Protein AF-A0A811KZE6-F1 (afdb_monomer_lite)

Sequence (469 aa):
MRGDTIYYVIWQIFWLVSYSQSLTSEERTELARKFKYYHASVRPNDRFNLVETVNGTFFGLHAEIALVSTKPSKSFYDLEMLLALHYSDERLNIREISGSIILPQEFTAWTPEIQYEPEISNTKRLYLDPRTGQINFAVRLKSSISCETQEWTTPFNTYYCVTHINTEPDQRIFVRLTRDLRPDSEVSKMYCHIDEWPGFTLTCKMKAEWLAVIARSYFPSFLVFATVVFSQWKRRKVQIVLALGGIVCVLLLQNTRPASDTFTLYDLWFVGTFLHLISVLLIDLILPTRRIVKTTYSTEKVDSQKTLNRNPSKGTLVAAYTTTTKDAQRLYRPPIGSRSWEERIGFIDQNRVNSFEYELAEEENVEDEEDEENMRTTYVHVETVPATPATRPRNFSTMSTSYHHSPSPMMKRSQMMSSSMNSSIKPQEKRTVTRMGLGKKKKLCLLCIVISYTVFFCAYFCLVLFVLG

Secondary structure (DSSP, 8-state):
--HHHHHHHHHHHHHHHHT--PPPHHHHHHHHHHHTT--TTSPPPGGGTEEEETTEEEEEEEEEEEEEEEEEETTEEEEEEEEEEEEE-GGG--SS--S-EEPPTTS------EEEES--EEEEEEEEETTTTEEEEEEEEEEEEE-B--GGGTTSPPEEEEEEEEE-TTEEEEEEEEEE-S-HHHHTTEEEEEE-SSSEEEEEEEPP-HHHHIIIIIHHHHHHHHHHHHHTTS-HHHHHHHHHHHHHHHHHHHHTSPP-SS--HHHHHHHHHHHHHHHHHHHHHHS---EEEEEEEP--------------------------TTTTT--S---S-----------------S-------------SS------------------PPPPPP--------------------------------PPP-EEEEEEE---HHHHHHHHHHHHHHHHHHHHHHHHHHHHH-

Organism: NCBI:txid465554

Radius of gyration: 51.45 Å; chains: 1; bounding box: 92×72×153 Å

pLDDT: mean 71.56, std 26.6, range [24.52, 97.31]

Foldseek 3Di:
DPVVVVVVVVVVVVVVVVPPPDDDPVVVVLLCVLQVPADLVDDADQPFQWDQDPVGIAREFEWAKEFADWADDDFKTKTKMKIKTKDAHPSQADQPDADKDWDDPVRRHHDFDKDKVPDWDKDWTWIAPNNGRMIIIMIITTDIFGWDWDPQAPPQIKTKTKMFIDTPQRHFYDYPYYHYNYPPVRCVQKPWDWDRPPHTMIIIIGGRPCVVVCVQAVVVLVVLLVVLLVCVQDALVSNLVSLVVSLVVLVVSVVVDDDDPDHHLSNLSSVLSNVLSVLSNVLSVPAPFDWFKWWKFWDDDDDPDDDDDDDDDDDFDWDWDFDFPVPPPDPDDDDPDDDDDPDPDDDDDDPDDDTDTDGDGPPPPPPDDDDDDRPRDGDGDTDGDDDDDDDDDDDDYDDDDDDDDDDDDDDDDDDDDDDDDDDDDDDGDTDIDTRGDGDPVSVVSSVVSVVVSVVSVVVSVVVSVVNND

Structure (mmCIF, N/CA/C/O backbone):
data_AF-A0A811KZE6-F1
#
_entry.id   AF-A0A811KZE6-F1
#
loop_
_atom_site.group_PDB
_atom_site.id
_atom_site.type_symbol
_atom_site.label_atom_id
_atom_site.label_alt_id
_atom_site.label_comp_id
_atom_site.label_asym_id
_atom_site.label_entity_id
_atom_site.label_seq_id
_atom_site.pdbx_PDB_ins_code
_atom_site.Cartn_x
_atom_site.Cartn_y
_atom_site.Cartn_z
_atom_site.occupancy
_atom_site.B_iso_or_equiv
_atom_site.auth_seq_id
_atom_site.auth_comp_id
_atom_site.auth_asym_id
_atom_site.auth_atom_id
_atom_site.pdbx_PDB_model_num
ATOM 1 N N . MET A 1 1 ? 5.493 51.610 -36.153 1.00 51.50 1 MET A N 1
ATOM 2 C CA . MET A 1 1 ? 5.108 50.520 -35.224 1.00 51.50 1 MET A CA 1
ATOM 3 C C . MET A 1 1 ? 4.810 49.182 -35.938 1.00 51.50 1 MET A C 1
ATOM 5 O O . MET A 1 1 ? 3.878 48.492 -35.557 1.00 51.50 1 MET A O 1
ATOM 9 N N . ARG A 1 2 ? 5.573 48.777 -36.972 1.00 54.38 2 ARG A N 1
ATOM 10 C CA . ARG A 1 2 ? 5.430 47.453 -37.638 1.00 54.38 2 ARG A CA 1
ATOM 11 C C . ARG A 1 2 ? 6.754 46.684 -37.802 1.00 54.38 2 ARG A C 1
ATOM 13 O O . ARG A 1 2 ? 6.717 45.515 -38.155 1.00 54.38 2 ARG A O 1
ATOM 20 N N . GLY A 1 3 ? 7.902 47.326 -37.552 1.00 55.97 3 GLY A N 1
ATOM 21 C CA . GLY A 1 3 ? 9.225 46.695 -37.656 1.00 55.97 3 GLY A CA 1
ATOM 22 C C . GLY A 1 3 ? 9.619 45.891 -36.413 1.00 55.97 3 GLY A C 1
ATOM 23 O O . GLY A 1 3 ? 10.189 44.812 -36.542 1.00 55.97 3 GLY A O 1
ATOM 24 N N . ASP A 1 4 ? 9.235 46.361 -35.223 1.00 61.31 4 ASP A N 1
ATOM 25 C CA . ASP A 1 4 ? 9.671 45.758 -33.953 1.00 61.31 4 ASP A CA 1
ATOM 26 C C . ASP A 1 4 ? 9.049 44.379 -33.697 1.00 61.31 4 ASP A C 1
ATOM 28 O O . ASP A 1 4 ? 9.684 43.506 -33.111 1.00 61.31 4 ASP A O 1
ATOM 32 N N . THR A 1 5 ? 7.836 44.133 -34.203 1.00 67.62 5 THR A N 1
ATOM 33 C CA . THR A 1 5 ? 7.173 42.824 -34.106 1.00 67.62 5 THR A CA 1
ATOM 34 C C . THR A 1 5 ? 7.825 41.772 -35.001 1.00 67.62 5 THR A C 1
ATOM 36 O O . THR A 1 5 ? 7.921 40.616 -34.601 1.00 67.62 5 THR A O 1
ATOM 39 N N . ILE A 1 6 ? 8.327 42.153 -36.179 1.00 75.31 6 ILE A N 1
ATOM 40 C CA . ILE A 1 6 ? 9.020 41.227 -37.089 1.00 75.31 6 ILE A CA 1
ATOM 41 C C . ILE A 1 6 ? 10.375 40.828 -36.498 1.00 75.31 6 ILE A C 1
ATOM 43 O O . ILE A 1 6 ? 10.730 39.653 -36.519 1.00 75.31 6 ILE A O 1
ATOM 47 N N . TYR A 1 7 ? 11.097 41.780 -35.903 1.00 77.81 7 TYR A N 1
ATOM 48 C CA . TYR A 1 7 ? 12.382 41.505 -35.262 1.00 77.81 7 TYR A CA 1
ATOM 49 C C . TYR A 1 7 ? 12.229 40.577 -34.050 1.00 77.81 7 TYR A C 1
ATOM 51 O O . TYR A 1 7 ? 13.009 39.643 -33.890 1.00 77.81 7 TYR A O 1
ATOM 59 N N . TYR A 1 8 ? 11.174 40.764 -33.249 1.00 77.56 8 TYR A N 1
ATOM 60 C CA . TYR A 1 8 ? 10.864 39.878 -32.124 1.00 77.56 8 TYR A CA 1
ATOM 61 C C . TYR A 1 8 ? 10.506 38.457 -32.572 1.00 77.56 8 TYR A C 1
ATOM 63 O O . TYR A 1 8 ? 10.944 37.494 -31.951 1.00 77.56 8 TYR A O 1
ATOM 71 N N . VAL A 1 9 ? 9.749 38.310 -33.664 1.00 80.44 9 VAL A N 1
ATOM 72 C CA . VAL A 1 9 ? 9.387 36.994 -34.215 1.00 80.44 9 VAL A CA 1
ATOM 73 C C . VAL A 1 9 ? 10.607 36.293 -34.812 1.00 80.44 9 VAL A C 1
ATOM 75 O O . VAL A 1 9 ? 10.816 35.116 -34.538 1.00 80.44 9 VAL A O 1
ATOM 78 N N . ILE A 1 10 ? 11.456 37.000 -35.563 1.00 79.19 10 ILE A N 1
ATOM 79 C CA . ILE A 1 10 ? 12.698 36.430 -36.110 1.00 79.19 10 ILE A CA 1
ATOM 80 C C . ILE A 1 10 ? 13.657 36.047 -34.979 1.00 79.19 10 ILE A C 1
ATOM 82 O O . ILE A 1 10 ? 14.260 34.980 -35.031 1.00 79.19 10 ILE A O 1
ATOM 86 N N . TRP A 1 11 ? 13.757 36.861 -33.928 1.00 75.31 11 TRP A N 1
ATOM 87 C CA . TRP A 1 11 ? 14.587 36.563 -32.764 1.00 75.31 11 TRP A CA 1
ATOM 88 C C . TRP A 1 11 ? 14.067 35.360 -31.966 1.00 75.31 11 TRP A C 1
ATOM 90 O O . TRP A 1 11 ? 14.862 34.511 -31.573 1.00 75.31 11 TRP A O 1
ATOM 100 N N . GLN A 1 12 ? 12.745 35.228 -31.809 1.00 72.69 12 GLN A N 1
ATOM 101 C CA . GLN A 1 12 ? 12.099 34.051 -31.215 1.00 72.69 12 GLN A CA 1
ATOM 102 C C . GLN A 1 12 ? 12.310 32.793 -32.065 1.00 72.69 12 GLN A C 1
ATOM 104 O O . GLN A 1 12 ? 12.635 31.749 -31.512 1.00 72.69 12 GLN A O 1
ATOM 109 N N . ILE A 1 13 ? 12.203 32.882 -33.396 1.00 74.00 13 ILE A N 1
ATOM 110 C CA . ILE A 1 13 ? 12.496 31.765 -34.310 1.00 74.00 13 ILE A CA 1
ATOM 111 C C . ILE A 1 13 ? 13.977 31.379 -34.222 1.00 74.00 13 ILE A C 1
ATOM 113 O O . ILE A 1 13 ? 14.292 30.199 -34.124 1.00 74.00 13 ILE A O 1
ATOM 117 N N . PHE A 1 14 ? 14.891 32.350 -34.195 1.00 66.81 14 PHE A N 1
ATOM 118 C CA . PHE A 1 14 ? 16.327 32.093 -34.084 1.00 66.81 14 PHE A CA 1
ATOM 119 C C . PHE A 1 14 ? 16.694 31.449 -32.738 1.00 66.81 14 PHE A C 1
ATOM 121 O O . PHE A 1 14 ? 17.514 30.531 -32.695 1.00 66.81 14 PHE A O 1
ATOM 128 N N . TRP A 1 15 ? 16.039 31.864 -31.649 1.00 59.06 15 TRP A N 1
ATOM 129 C CA . TRP A 1 15 ? 16.162 31.223 -30.339 1.00 59.06 15 TRP A CA 1
ATOM 130 C C . TRP A 1 15 ? 15.545 29.821 -30.309 1.00 59.06 15 TRP A C 1
ATOM 132 O O . TRP A 1 15 ? 16.182 28.904 -29.802 1.00 59.06 15 TRP A O 1
ATOM 142 N N . LEU A 1 16 ? 14.367 29.616 -30.903 1.00 56.28 16 LEU A N 1
ATOM 143 C CA . LEU A 1 16 ? 13.719 28.302 -31.024 1.00 56.28 16 LEU A CA 1
ATOM 144 C C . LEU A 1 16 ? 14.553 27.315 -31.851 1.00 56.28 16 LEU A C 1
ATOM 146 O O . LEU A 1 16 ? 14.639 26.143 -31.494 1.00 56.28 16 LEU A O 1
ATOM 150 N N . VAL A 1 17 ? 15.209 27.785 -32.915 1.00 57.41 17 VAL A N 1
ATOM 151 C CA . VAL A 1 17 ? 16.119 26.972 -33.736 1.00 57.41 17 VAL A CA 1
ATOM 152 C C . VAL A 1 17 ? 17.407 26.651 -32.966 1.00 57.41 17 VAL A C 1
ATOM 154 O O . VAL A 1 17 ? 17.855 25.506 -32.980 1.00 57.41 17 VAL A O 1
ATOM 157 N N . SER A 1 18 ? 17.957 27.619 -32.224 1.00 50.41 18 SER A N 1
ATOM 158 C CA . SER A 1 18 ? 19.205 27.446 -31.459 1.00 50.41 18 SER A CA 1
ATOM 159 C C . SER A 1 18 ? 19.043 26.612 -30.180 1.00 50.41 18 SER A C 1
ATOM 161 O O . SER A 1 18 ? 20.022 26.055 -29.693 1.00 50.41 18 SER A O 1
ATOM 163 N N . TYR A 1 19 ? 17.828 26.506 -29.626 1.00 46.38 19 TYR A N 1
ATOM 164 C CA . TYR A 1 19 ? 17.554 25.717 -28.415 1.00 46.38 19 TYR A CA 1
ATOM 165 C C . TYR A 1 19 ? 17.223 24.244 -28.693 1.00 46.38 19 TYR A C 1
ATOM 167 O O . TYR A 1 19 ? 17.054 23.456 -27.760 1.00 46.38 19 TYR A O 1
ATOM 175 N N . SER A 1 20 ? 17.155 23.842 -29.965 1.00 47.56 20 SER A N 1
ATOM 176 C CA . SER A 1 20 ? 17.125 22.427 -30.311 1.00 47.56 20 SER A CA 1
ATOM 177 C C . SER A 1 20 ? 18.554 21.883 -30.253 1.00 47.56 20 SER A C 1
ATOM 179 O O . SER A 1 20 ? 19.365 22.137 -31.139 1.00 47.56 20 SER A O 1
ATOM 181 N N . GLN A 1 21 ? 18.890 21.137 -29.194 1.00 54.12 21 GLN A N 1
ATOM 182 C CA . GLN A 1 21 ? 20.012 20.193 -29.241 1.00 54.12 21 GLN A CA 1
ATOM 183 C C . GLN A 1 21 ? 19.641 19.092 -30.240 1.00 54.12 21 GLN A C 1
ATOM 185 O O . GLN A 1 21 ? 19.163 18.020 -29.878 1.00 54.12 21 GLN A O 1
ATOM 190 N N . SER A 1 22 ? 19.741 19.438 -31.515 1.00 65.00 22 SER A N 1
ATOM 191 C CA . SER A 1 22 ? 19.409 18.597 -32.649 1.00 65.00 22 SER A CA 1
ATOM 192 C C . SER A 1 22 ? 20.702 18.044 -33.229 1.00 65.00 22 SER A C 1
ATOM 194 O O . SER A 1 22 ? 21.730 18.723 -33.214 1.00 65.00 22 SER A O 1
ATOM 196 N N . LEU A 1 23 ? 20.646 16.811 -33.730 1.00 77.88 23 LEU A N 1
ATOM 197 C CA . LEU A 1 23 ? 21.756 16.189 -34.449 1.00 77.88 23 LEU A CA 1
ATOM 198 C C . LEU A 1 23 ? 22.248 17.103 -35.574 1.00 77.88 23 LEU A C 1
ATOM 200 O O . LEU A 1 23 ? 21.451 17.747 -36.267 1.00 77.88 23 LEU A O 1
ATOM 204 N N . THR A 1 24 ? 23.562 17.129 -35.781 1.00 86.69 24 THR A N 1
ATOM 205 C CA . THR A 1 24 ? 24.155 17.834 -36.919 1.00 86.69 24 THR A CA 1
ATOM 206 C C . THR A 1 24 ? 23.703 17.198 -38.239 1.00 86.69 24 THR A C 1
ATOM 208 O O . THR A 1 24 ? 23.286 16.038 -38.298 1.00 86.69 24 THR A O 1
ATOM 211 N N . SER A 1 25 ? 23.781 17.955 -39.338 1.00 86.06 25 SER A N 1
ATOM 212 C CA . SER A 1 25 ? 23.378 17.450 -40.661 1.00 86.06 25 SER A CA 1
ATOM 213 C C . SER A 1 25 ? 24.184 16.218 -41.095 1.00 86.06 25 SER A C 1
ATOM 215 O O . SER A 1 25 ? 23.651 15.346 -41.784 1.00 86.06 25 SER A O 1
ATOM 217 N N . GLU A 1 26 ? 25.455 16.139 -40.700 1.00 88.31 26 GLU A N 1
ATOM 218 C CA . GLU A 1 26 ? 26.334 15.003 -40.989 1.00 88.31 26 GLU A CA 1
ATOM 219 C C . GLU A 1 26 ? 25.906 13.767 -40.187 1.00 88.31 26 GLU A C 1
ATOM 221 O O . GLU A 1 26 ? 25.634 12.720 -40.774 1.00 88.31 26 GLU A O 1
ATOM 226 N N . GLU A 1 27 ? 25.706 13.907 -38.872 1.00 88.44 27 GLU A N 1
ATOM 227 C CA . GLU A 1 27 ? 25.233 12.815 -38.006 1.00 88.44 27 GLU A CA 1
ATOM 228 C C . GLU A 1 27 ? 23.866 12.280 -38.446 1.00 88.44 27 GLU A C 1
ATOM 230 O O . GLU A 1 27 ? 23.634 11.070 -38.460 1.00 88.44 27 GLU A O 1
ATOM 235 N N . ARG A 1 28 ? 22.958 13.169 -38.865 1.00 90.00 28 ARG A N 1
ATOM 236 C CA . ARG A 1 28 ? 21.640 12.775 -39.379 1.00 90.00 28 ARG A CA 1
ATOM 237 C C . ARG A 1 28 ? 21.743 11.987 -40.685 1.00 90.00 28 ARG A C 1
ATOM 239 O O . ARG A 1 28 ? 20.968 11.055 -40.892 1.00 90.00 28 ARG A O 1
ATOM 246 N N . THR A 1 29 ? 22.694 12.335 -41.552 1.00 91.38 29 THR A N 1
ATOM 247 C CA . THR A 1 29 ? 22.941 11.616 -42.812 1.00 91.38 29 THR A CA 1
ATOM 248 C C . THR A 1 29 ? 23.513 10.225 -42.543 1.00 91.38 29 THR A C 1
ATOM 250 O O . THR A 1 29 ? 23.067 9.248 -43.148 1.00 91.38 29 THR A O 1
ATOM 253 N N . GLU A 1 30 ? 24.434 10.109 -41.584 1.00 90.88 30 GLU A N 1
ATOM 254 C CA . GLU A 1 30 ? 24.990 8.821 -41.162 1.00 90.88 30 GLU A CA 1
ATOM 255 C C . GLU A 1 30 ? 23.941 7.916 -40.506 1.00 90.88 30 GLU A C 1
ATOM 257 O O . GLU A 1 30 ? 23.841 6.732 -40.845 1.00 90.88 30 GLU A O 1
ATOM 262 N N . LEU A 1 31 ? 23.079 8.475 -39.650 1.00 91.50 31 LEU A N 1
ATOM 263 C CA . LEU A 1 31 ? 21.923 7.752 -39.117 1.00 91.50 31 LEU A CA 1
ATOM 264 C C . LEU A 1 31 ? 20.984 7.300 -40.234 1.00 91.50 31 LEU A C 1
ATOM 266 O O . LEU A 1 31 ? 20.631 6.125 -40.289 1.00 91.50 31 LEU A O 1
ATOM 270 N N . ALA A 1 32 ? 20.627 8.180 -41.171 1.00 92.38 32 ALA A N 1
ATOM 271 C CA . ALA A 1 32 ? 19.755 7.824 -42.288 1.00 92.38 32 ALA A CA 1
ATOM 272 C C . ALA A 1 32 ? 20.336 6.691 -43.144 1.00 92.38 32 ALA A C 1
ATOM 274 O O . ALA A 1 32 ? 19.617 5.763 -43.524 1.00 92.38 32 ALA A O 1
ATOM 275 N N . ARG A 1 33 ? 21.651 6.712 -43.394 1.00 92.12 33 ARG A N 1
ATOM 276 C CA . ARG A 1 33 ? 22.364 5.630 -44.082 1.00 92.12 33 ARG A CA 1
ATOM 277 C C . ARG A 1 33 ? 22.245 4.313 -43.321 1.00 92.12 33 ARG A C 1
ATOM 279 O O . ARG A 1 33 ? 22.006 3.278 -43.944 1.00 92.12 33 ARG A O 1
ATOM 286 N N . LYS A 1 34 ? 22.389 4.347 -41.993 1.00 92.38 34 LYS A N 1
ATOM 287 C CA . LYS A 1 34 ? 22.306 3.155 -41.144 1.00 92.38 34 LYS A CA 1
ATOM 288 C C . LYS A 1 34 ? 20.886 2.594 -41.060 1.00 92.38 34 LYS A C 1
ATOM 290 O O . LYS A 1 34 ? 20.697 1.390 -41.209 1.00 92.38 34 LYS A O 1
ATOM 295 N N . PHE A 1 35 ? 19.891 3.460 -40.893 1.00 94.06 35 PHE A N 1
ATOM 296 C CA . PHE A 1 35 ? 18.489 3.070 -40.746 1.00 94.06 35 PHE A CA 1
ATOM 297 C C . PHE A 1 35 ? 17.816 2.660 -42.064 1.00 94.06 35 PHE A C 1
ATOM 299 O O . PHE A 1 35 ? 16.782 2.000 -42.026 1.00 94.06 35 PHE A O 1
ATOM 306 N N . LYS A 1 36 ? 18.415 2.949 -43.229 1.00 93.31 36 LYS A N 1
ATOM 307 C CA . LYS A 1 36 ? 17.873 2.573 -44.550 1.00 93.31 36 LYS A CA 1
ATOM 308 C C . LYS A 1 36 ? 17.533 1.081 -44.688 1.00 93.31 36 LYS A C 1
ATOM 310 O O . LYS A 1 36 ? 16.570 0.743 -45.369 1.00 93.31 36 LYS A O 1
ATOM 315 N N . TYR A 1 37 ? 18.330 0.206 -44.074 1.00 90.44 37 TYR A N 1
ATOM 316 C CA . TYR A 1 37 ? 18.136 -1.252 -44.100 1.00 90.44 37 TYR A CA 1
ATOM 317 C C . TYR A 1 37 ? 17.905 -1.834 -42.700 1.00 90.44 37 TYR A C 1
ATOM 319 O O . TYR A 1 37 ? 18.046 -3.037 -42.488 1.00 90.44 37 TYR A O 1
ATOM 327 N N . TYR A 1 38 ? 17.597 -0.975 -41.727 1.00 95.00 38 TYR A N 1
ATOM 328 C CA . TYR A 1 38 ? 17.298 -1.407 -40.373 1.00 95.00 38 TYR A CA 1
ATOM 329 C C . TYR A 1 38 ? 15.814 -1.756 -40.261 1.00 95.00 38 TYR A C 1
ATOM 331 O O . TYR A 1 38 ? 14.948 -0.959 -40.615 1.00 95.00 38 TYR A O 1
ATOM 339 N N . HIS A 1 39 ? 15.520 -2.941 -39.731 1.00 93.69 39 HIS A N 1
ATOM 340 C CA . HIS A 1 39 ? 14.154 -3.394 -39.497 1.00 93.69 39 HIS A CA 1
ATOM 341 C C . HIS A 1 39 ? 13.874 -3.442 -37.995 1.00 93.69 39 HIS A C 1
ATOM 343 O O . HIS A 1 39 ? 14.326 -4.354 -37.302 1.00 93.69 39 HIS A O 1
ATOM 349 N N . ALA A 1 40 ? 13.090 -2.477 -37.506 1.00 92.88 40 ALA A N 1
ATOM 350 C CA . ALA A 1 40 ? 12.715 -2.363 -36.095 1.00 92.88 40 ALA A CA 1
ATOM 351 C C . ALA A 1 40 ? 11.864 -3.532 -35.579 1.00 92.88 40 ALA A C 1
ATOM 353 O O . ALA A 1 40 ? 11.789 -3.743 -34.377 1.00 92.88 40 ALA A O 1
ATOM 354 N N . SER A 1 41 ? 11.246 -4.310 -36.469 1.00 92.38 41 SER A N 1
ATOM 355 C CA . SER A 1 41 ? 10.493 -5.517 -36.116 1.00 92.38 41 SER A CA 1
ATOM 356 C C . SER A 1 41 ? 11.384 -6.716 -35.780 1.00 92.38 41 SER A C 1
ATOM 358 O O . SER A 1 41 ? 10.886 -7.725 -35.295 1.00 92.38 41 SER A O 1
ATOM 360 N N . VAL A 1 42 ? 12.689 -6.645 -36.065 1.00 92.56 42 VAL A N 1
ATOM 361 C CA . VAL A 1 42 ? 13.623 -7.753 -35.849 1.00 92.56 42 VAL A CA 1
ATOM 362 C C . VAL A 1 42 ? 14.457 -7.472 -34.606 1.00 92.56 42 VAL A C 1
ATOM 364 O O . VAL A 1 42 ? 15.250 -6.522 -34.595 1.00 92.56 42 VAL A O 1
ATOM 367 N N . ARG A 1 43 ? 14.311 -8.328 -33.590 1.00 93.06 43 ARG A N 1
ATOM 368 C CA . ARG A 1 43 ? 15.077 -8.264 -32.339 1.00 93.06 43 ARG A CA 1
ATOM 369 C C . ARG A 1 43 ? 16.597 -8.294 -32.596 1.00 93.06 43 ARG A C 1
ATOM 371 O O . ARG A 1 43 ? 17.035 -8.981 -33.524 1.00 93.06 43 ARG A O 1
ATOM 378 N N . PRO A 1 44 ? 17.411 -7.553 -31.816 1.00 93.50 44 PRO A N 1
ATOM 379 C CA . PRO A 1 44 ? 18.867 -7.666 -31.841 1.00 93.50 44 PRO A CA 1
ATOM 380 C C . PRO A 1 44 ? 19.350 -9.090 -31.549 1.00 93.50 44 PRO A C 1
ATOM 382 O O . PRO A 1 44 ? 18.650 -9.880 -30.923 1.00 93.50 44 PRO A O 1
ATOM 385 N N . ASN A 1 45 ? 20.572 -9.404 -31.979 1.00 88.50 45 ASN A N 1
ATOM 386 C CA . ASN A 1 45 ? 21.181 -10.710 -31.739 1.00 88.50 45 ASN A CA 1
ATOM 387 C C . ASN A 1 45 ? 21.354 -10.980 -30.231 1.00 88.50 45 ASN A C 1
ATOM 389 O O . ASN A 1 45 ? 21.720 -10.089 -29.458 1.00 88.50 45 ASN A O 1
ATOM 393 N N . ASP A 1 46 ? 21.153 -12.233 -29.832 1.00 85.44 46 ASP A N 1
ATOM 394 C CA . ASP A 1 46 ? 21.230 -12.681 -28.446 1.00 85.44 46 ASP A CA 1
ATOM 395 C C . ASP A 1 46 ? 22.682 -12.700 -27.926 1.00 85.44 46 ASP A C 1
ATOM 397 O O . ASP A 1 46 ? 22.895 -12.616 -26.725 1.00 85.44 46 ASP A O 1
ATOM 401 N N . ARG A 1 47 ? 23.711 -12.718 -28.790 1.00 87.12 47 ARG A N 1
ATOM 402 C CA . ARG A 1 47 ? 25.133 -12.858 -28.389 1.00 87.12 47 ARG A CA 1
ATOM 403 C C . ARG A 1 47 ? 25.580 -11.967 -27.218 1.00 87.12 47 ARG A C 1
ATOM 405 O O . ARG A 1 47 ? 26.362 -12.421 -26.388 1.00 87.12 47 ARG A O 1
ATOM 412 N N . PHE A 1 48 ? 25.139 -10.709 -27.176 1.00 86.56 48 PHE A N 1
ATOM 413 C CA . PHE A 1 48 ? 25.502 -9.754 -26.117 1.00 86.56 48 PHE A CA 1
ATOM 414 C C . PHE A 1 48 ? 24.403 -9.507 -25.088 1.00 86.56 48 PHE A C 1
ATOM 416 O O . PHE A 1 48 ? 24.640 -8.801 -24.111 1.00 86.56 48 PHE A O 1
ATOM 423 N N . ASN A 1 49 ? 23.219 -10.067 -25.314 1.00 91.75 49 ASN A N 1
ATOM 424 C CA . ASN A 1 49 ? 22.041 -9.849 -24.485 1.00 91.75 49 ASN A CA 1
ATOM 425 C C . ASN A 1 49 ? 21.561 -11.144 -23.816 1.00 91.75 49 ASN A C 1
ATOM 427 O O . ASN A 1 49 ? 20.613 -11.107 -23.049 1.00 91.75 49 ASN A O 1
ATOM 431 N N . LEU A 1 50 ? 22.176 -12.295 -24.093 1.00 92.44 50 LEU A N 1
ATOM 432 C CA . LEU A 1 50 ? 21.785 -13.578 -23.524 1.00 92.44 50 LEU A CA 1
ATOM 433 C C . LEU A 1 50 ? 22.259 -13.684 -22.073 1.00 92.44 50 LEU A C 1
ATOM 435 O O . LEU A 1 50 ? 23.437 -13.486 -21.774 1.00 92.44 50 LEU A O 1
ATOM 439 N N . VAL A 1 51 ? 21.337 -14.043 -21.184 1.00 89.62 51 VAL A N 1
ATOM 440 C CA . VAL A 1 51 ? 21.614 -14.316 -19.774 1.00 89.62 51 VAL A CA 1
ATOM 441 C C . VAL A 1 51 ? 21.182 -15.742 -19.460 1.00 89.62 51 VAL A C 1
ATOM 443 O O . VAL A 1 51 ? 20.020 -16.111 -19.641 1.00 89.62 51 VAL A O 1
ATOM 446 N N . GLU A 1 52 ? 22.126 -16.545 -18.976 1.00 88.88 52 GLU A N 1
ATOM 447 C CA . GLU A 1 52 ? 21.882 -17.920 -18.543 1.00 88.88 52 GLU A CA 1
ATOM 448 C C . GLU A 1 52 ? 21.693 -17.959 -17.024 1.00 88.88 52 GLU A C 1
ATOM 450 O O . GLU A 1 52 ? 22.519 -17.460 -16.259 1.00 88.88 52 GLU A O 1
ATOM 455 N N . THR A 1 53 ? 20.585 -18.547 -16.578 1.00 86.31 53 THR A N 1
ATOM 456 C CA . THR A 1 53 ? 20.236 -18.697 -15.160 1.00 86.31 53 THR A CA 1
ATOM 457 C C . THR A 1 53 ? 19.842 -20.141 -14.863 1.00 86.31 53 THR A C 1
ATOM 459 O O . THR A 1 53 ? 19.575 -20.922 -15.775 1.00 86.31 53 THR A O 1
ATOM 462 N N . VAL A 1 54 ? 19.725 -20.494 -13.577 1.00 86.25 54 VAL A N 1
ATOM 463 C CA . VAL A 1 54 ? 19.227 -21.817 -13.143 1.00 86.25 54 VAL A CA 1
ATOM 464 C C . VAL A 1 54 ? 17.847 -22.132 -13.737 1.00 86.25 54 VAL A C 1
ATOM 466 O O . VAL A 1 54 ? 17.520 -23.291 -13.976 1.00 86.25 54 VAL A O 1
ATOM 469 N N . ASN A 1 55 ? 17.054 -21.099 -14.021 1.00 83.19 55 ASN A N 1
ATOM 470 C CA . ASN A 1 55 ? 15.686 -21.235 -14.501 1.00 83.19 55 ASN A CA 1
ATOM 471 C C . ASN A 1 55 ? 15.565 -21.210 -16.037 1.00 83.19 55 ASN A C 1
ATOM 473 O O . ASN A 1 55 ? 14.448 -21.262 -16.551 1.00 83.19 55 ASN A O 1
ATOM 477 N N . GLY A 1 56 ? 16.681 -21.101 -16.769 1.00 86.69 56 GLY A N 1
ATOM 478 C CA . GLY A 1 56 ? 16.711 -21.073 -18.232 1.00 86.69 56 GLY A CA 1
ATOM 479 C C . GLY A 1 56 ? 17.577 -19.957 -18.816 1.00 86.69 56 GLY A C 1
ATOM 480 O O . GLY A 1 56 ? 18.236 -19.199 -18.097 1.00 86.69 56 GLY A O 1
ATOM 481 N N . THR A 1 57 ? 17.559 -19.868 -20.143 1.00 90.56 57 THR A N 1
ATOM 482 C CA . THR A 1 57 ? 18.279 -18.870 -20.942 1.00 90.56 57 THR A CA 1
ATOM 483 C C . THR A 1 57 ? 17.303 -17.830 -21.478 1.00 90.56 57 THR A C 1
ATOM 485 O O . THR A 1 57 ? 16.314 -18.197 -22.114 1.00 90.56 57 THR A O 1
ATOM 488 N N . PHE A 1 58 ? 17.579 -16.550 -21.241 1.00 91.62 58 PHE A N 1
ATOM 489 C CA . PHE A 1 58 ? 16.671 -15.453 -21.582 1.00 91.62 58 PHE A CA 1
ATOM 490 C C . PHE A 1 58 ? 17.404 -14.320 -22.293 1.00 91.62 58 PHE A C 1
ATOM 492 O O . PHE A 1 58 ? 18.595 -14.099 -22.065 1.00 91.62 58 PHE A O 1
ATOM 499 N N . PHE A 1 59 ? 16.673 -13.551 -23.096 1.00 93.50 59 PHE A N 1
ATOM 500 C CA . PHE A 1 59 ? 17.123 -12.240 -23.541 1.00 93.50 59 PHE A CA 1
ATOM 501 C C . PHE A 1 59 ? 17.050 -11.265 -22.358 1.00 93.50 59 PHE A C 1
ATOM 503 O O . PHE A 1 59 ? 15.970 -10.904 -21.887 1.00 93.50 59 PHE A O 1
ATOM 510 N N . GLY A 1 60 ? 18.207 -10.879 -21.836 1.00 91.94 60 GLY A N 1
ATOM 511 C CA . GLY A 1 60 ? 18.358 -10.045 -20.657 1.00 91.94 60 GLY A CA 1
ATOM 512 C C . GLY A 1 60 ? 18.285 -8.556 -20.954 1.00 91.94 60 GLY A C 1
ATOM 513 O O . GLY A 1 60 ? 19.166 -7.970 -21.579 1.00 91.94 60 GLY A O 1
ATOM 514 N N . LEU A 1 61 ? 17.249 -7.928 -20.413 1.00 93.56 61 LEU A N 1
ATOM 515 C CA . LEU A 1 61 ? 17.082 -6.487 -20.334 1.00 93.56 61 LEU A CA 1
ATOM 516 C C . LEU A 1 61 ? 17.615 -6.023 -18.983 1.00 93.56 61 LEU A C 1
ATOM 518 O O . LEU A 1 61 ? 16.967 -6.182 -17.950 1.00 93.56 61 LEU A O 1
ATOM 522 N N . HIS A 1 62 ? 18.813 -5.456 -18.968 1.00 94.00 62 HIS A N 1
ATOM 523 C CA . HIS A 1 62 ? 19.396 -4.991 -17.719 1.00 94.00 62 HIS A CA 1
ATOM 524 C C . HIS A 1 62 ? 18.760 -3.675 -17.284 1.00 94.00 62 HIS A C 1
ATOM 526 O O . HIS A 1 62 ? 18.816 -2.703 -18.029 1.00 94.00 62 HIS A O 1
ATOM 532 N N . ALA A 1 63 ? 18.178 -3.632 -16.090 1.00 94.56 63 ALA A N 1
ATOM 533 C CA . ALA A 1 63 ? 17.418 -2.493 -15.604 1.00 94.56 63 ALA A CA 1
ATOM 534 C C . ALA A 1 63 ? 18.142 -1.694 -14.518 1.00 94.56 63 ALA A C 1
ATOM 536 O O . ALA A 1 63 ? 18.674 -2.253 -13.556 1.00 94.56 63 ALA A O 1
ATOM 537 N N . GLU A 1 64 ? 18.070 -0.373 -14.634 1.00 95.62 64 GLU A N 1
ATOM 538 C CA . GLU A 1 64 ? 18.242 0.562 -13.528 1.00 95.62 64 GLU A CA 1
ATOM 539 C C . GLU A 1 64 ? 16.889 1.183 -13.184 1.00 95.62 64 GLU A C 1
ATOM 541 O O . GLU A 1 64 ? 16.162 1.664 -14.058 1.00 95.62 64 GLU A O 1
ATOM 546 N N . ILE A 1 65 ? 16.544 1.171 -11.901 1.00 94.62 65 ILE A N 1
ATOM 547 C CA . ILE A 1 65 ? 15.249 1.639 -11.415 1.00 94.62 65 ILE A CA 1
ATOM 548 C C . ILE A 1 65 ? 15.473 2.791 -10.459 1.00 94.62 65 ILE A C 1
ATOM 550 O O . ILE A 1 65 ? 16.276 2.688 -9.532 1.00 94.62 65 ILE A O 1
ATOM 554 N N . ALA A 1 66 ? 14.737 3.877 -10.663 1.00 95.50 66 ALA A N 1
ATOM 555 C CA . ALA A 1 66 ? 14.686 4.981 -9.723 1.00 95.50 66 ALA A CA 1
ATOM 556 C C . ALA A 1 66 ? 13.241 5.275 -9.315 1.00 95.50 66 ALA A C 1
ATOM 558 O O . ALA A 1 66 ? 12.425 5.690 -10.141 1.00 95.50 66 ALA A O 1
ATOM 559 N N . LEU A 1 67 ? 12.932 5.082 -8.033 1.00 94.06 67 LEU A N 1
ATOM 560 C CA . LEU A 1 67 ? 11.663 5.498 -7.438 1.00 94.06 67 LEU A CA 1
ATOM 561 C C . LEU A 1 67 ? 11.738 6.999 -7.153 1.00 94.06 67 LEU A C 1
ATOM 563 O O . LEU A 1 67 ? 12.587 7.432 -6.381 1.00 94.06 67 LEU A O 1
ATOM 567 N N . VAL A 1 68 ? 10.885 7.795 -7.798 1.00 94.31 68 VAL A N 1
ATOM 568 C CA . VAL A 1 68 ? 10.922 9.266 -7.717 1.00 94.31 68 VAL A CA 1
ATOM 569 C C . VAL A 1 68 ? 9.894 9.788 -6.722 1.00 94.31 68 VAL A C 1
ATOM 571 O O . VAL A 1 68 ? 10.205 10.667 -5.922 1.00 94.31 68 VAL A O 1
ATOM 574 N N . SER A 1 69 ? 8.672 9.255 -6.750 1.00 91.81 69 SER A N 1
ATOM 575 C CA . SER A 1 69 ? 7.618 9.639 -5.808 1.00 91.81 69 SER A CA 1
ATOM 576 C C . SER A 1 69 ? 6.623 8.504 -5.600 1.00 91.81 69 SER A C 1
ATOM 578 O O . SER A 1 69 ? 6.293 7.775 -6.535 1.00 91.81 69 SER A O 1
ATOM 580 N N . THR A 1 70 ? 6.150 8.362 -4.364 1.00 91.06 70 THR A N 1
ATOM 581 C CA . THR A 1 70 ? 5.060 7.456 -3.988 1.00 91.06 70 THR A CA 1
ATOM 582 C C . THR A 1 70 ? 4.154 8.175 -2.998 1.00 91.06 70 THR A C 1
ATOM 584 O O . THR A 1 70 ? 4.388 8.141 -1.785 1.00 91.06 70 THR A O 1
ATOM 587 N N . LYS A 1 71 ? 3.133 8.872 -3.498 1.00 89.75 71 LYS A N 1
ATOM 588 C CA . LYS A 1 71 ? 2.235 9.652 -2.638 1.00 89.75 71 LYS A CA 1
ATOM 589 C C . LYS A 1 71 ? 1.023 8.814 -2.245 1.00 89.75 71 LYS A C 1
ATOM 591 O O . LYS A 1 71 ? 0.223 8.487 -3.119 1.00 89.75 71 LYS A O 1
ATOM 596 N N . PRO A 1 72 ? 0.859 8.471 -0.956 1.00 85.50 72 PRO A N 1
ATOM 597 C CA . PRO A 1 72 ? -0.277 7.678 -0.509 1.00 85.50 72 PRO A CA 1
ATOM 598 C C . PRO A 1 72 ? -1.566 8.507 -0.488 1.00 85.50 72 PRO A C 1
ATOM 600 O O . PRO A 1 72 ? -1.574 9.642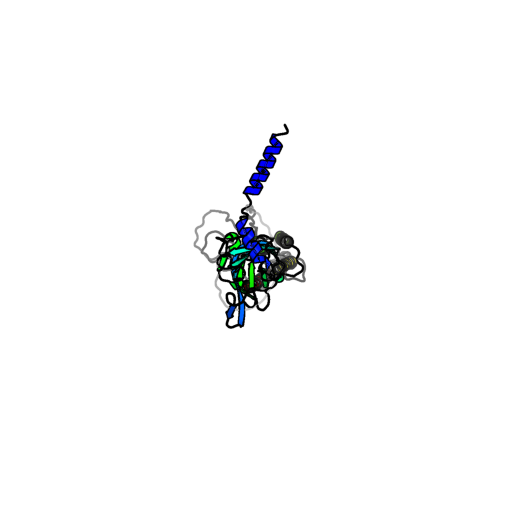 -0.007 1.00 85.50 72 PRO A O 1
ATOM 603 N N . SER A 1 73 ? -2.675 7.915 -0.928 1.00 81.31 73 SER A N 1
ATOM 604 C CA . SER A 1 73 ? -4.009 8.512 -0.866 1.00 81.31 73 SER A CA 1
ATOM 605 C C . SER A 1 73 ? -5.085 7.449 -0.628 1.00 81.31 73 SER A C 1
ATOM 607 O O . SER A 1 73 ? -5.467 6.736 -1.540 1.00 81.31 73 SER A O 1
ATOM 609 N N . LYS A 1 74 ? -5.631 7.366 0.592 1.00 77.38 74 LYS A N 1
ATOM 610 C CA . LYS A 1 74 ? -6.675 6.397 1.000 1.00 77.38 74 LYS A CA 1
ATOM 611 C C . LYS A 1 74 ? -6.455 4.970 0.456 1.00 77.38 74 LYS A C 1
ATOM 613 O O . LYS A 1 74 ? -5.759 4.211 1.113 1.00 77.38 74 LYS A O 1
ATOM 618 N N . SER A 1 75 ? -7.053 4.620 -0.687 1.00 80.50 75 SER A N 1
ATOM 619 C CA . SER A 1 75 ? -7.004 3.296 -1.330 1.00 80.50 75 SER A CA 1
ATOM 620 C C . SER A 1 75 ? -6.108 3.219 -2.574 1.00 80.50 75 SER A C 1
ATOM 622 O O . SER A 1 75 ? -6.032 2.170 -3.205 1.00 80.50 75 SER A O 1
ATOM 624 N N . PHE A 1 76 ? -5.441 4.308 -2.943 1.00 87.50 76 PHE A N 1
ATOM 625 C CA . PHE A 1 76 ? -4.537 4.388 -4.082 1.00 87.50 76 PHE A CA 1
ATOM 626 C C . PHE A 1 76 ? -3.231 5.081 -3.698 1.00 87.50 76 PHE A C 1
ATOM 628 O O . PHE A 1 76 ? -3.117 5.733 -2.656 1.00 87.50 76 PHE A O 1
ATOM 635 N N . TYR A 1 77 ? -2.226 4.965 -4.553 1.00 90.50 77 TYR A N 1
ATOM 636 C CA . TYR A 1 77 ? -1.029 5.782 -4.441 1.00 90.50 77 TYR A CA 1
ATOM 637 C C . TYR A 1 77 ? -0.580 6.276 -5.808 1.00 90.50 77 TYR A C 1
ATOM 639 O O . TYR A 1 77 ? -0.697 5.571 -6.810 1.00 90.50 77 TYR A O 1
ATOM 647 N N . ASP A 1 78 ? -0.050 7.492 -5.837 1.00 91.56 78 ASP A N 1
ATOM 648 C CA . ASP A 1 78 ? 0.533 8.046 -7.049 1.00 91.56 78 ASP A CA 1
ATOM 649 C C . ASP A 1 78 ? 1.990 7.603 -7.138 1.00 91.56 78 ASP A C 1
ATOM 651 O O . ASP A 1 78 ? 2.814 7.983 -6.300 1.00 91.56 78 ASP A O 1
ATOM 655 N N . LEU A 1 79 ? 2.291 6.797 -8.154 1.00 93.25 79 LEU A N 1
ATOM 656 C CA . LEU A 1 79 ? 3.625 6.317 -8.477 1.00 93.25 79 LEU A CA 1
ATOM 657 C C . LEU A 1 79 ? 4.260 7.211 -9.536 1.00 93.25 79 LEU A C 1
ATOM 659 O O . LEU A 1 79 ? 3.694 7.437 -10.608 1.00 93.25 79 LEU A O 1
ATOM 663 N N . GLU A 1 80 ? 5.491 7.625 -9.266 1.00 95.12 80 GLU A N 1
ATOM 664 C CA . GLU A 1 80 ? 6.413 8.125 -10.269 1.00 95.12 80 GLU A CA 1
ATOM 665 C C . GLU A 1 80 ? 7.722 7.336 -10.203 1.00 95.12 80 GLU A C 1
ATOM 667 O O . GLU A 1 80 ? 8.425 7.350 -9.189 1.00 95.12 80 GLU A O 1
ATOM 672 N N . MET A 1 81 ? 8.050 6.647 -11.295 1.00 95.00 81 MET A N 1
ATOM 673 C CA . MET A 1 81 ? 9.224 5.780 -11.390 1.00 95.00 81 MET A CA 1
ATOM 674 C C . MET A 1 81 ? 9.924 5.952 -12.737 1.00 95.00 81 MET A C 1
ATOM 676 O O . MET A 1 81 ? 9.288 6.170 -13.769 1.00 95.00 81 MET A O 1
ATOM 680 N N . LEU A 1 82 ? 11.247 5.832 -12.730 1.00 95.50 82 LEU A N 1
ATOM 681 C CA . LEU A 1 82 ? 12.073 5.740 -13.927 1.00 95.50 82 LEU A CA 1
ATOM 682 C C . LEU A 1 82 ? 12.600 4.312 -14.048 1.00 95.50 82 LEU A C 1
ATOM 684 O O . LEU A 1 82 ? 13.229 3.806 -13.122 1.00 95.50 82 LEU A O 1
ATOM 688 N N . LEU A 1 83 ? 12.348 3.691 -15.194 1.00 95.31 83 LEU A N 1
ATOM 689 C CA . LEU A 1 83 ? 12.877 2.390 -15.579 1.00 95.31 83 LEU A CA 1
ATOM 690 C C . LEU A 1 83 ? 13.799 2.597 -16.781 1.00 95.31 83 LEU A C 1
ATOM 692 O O . LEU A 1 83 ? 13.331 2.973 -17.853 1.00 95.31 83 LEU A O 1
ATOM 696 N N . ALA A 1 84 ? 15.099 2.380 -16.615 1.00 95.62 84 ALA A N 1
ATOM 697 C CA . ALA A 1 84 ? 16.067 2.423 -17.704 1.00 95.62 84 ALA A CA 1
ATOM 698 C C . ALA A 1 84 ? 16.511 1.002 -18.046 1.00 95.62 84 ALA A C 1
ATOM 700 O O . ALA A 1 84 ? 17.063 0.315 -17.196 1.00 95.62 84 ALA A O 1
ATOM 701 N N . LEU A 1 85 ? 16.250 0.557 -19.275 1.00 95.56 85 LEU A N 1
ATOM 702 C CA . LEU A 1 85 ? 16.648 -0.756 -19.777 1.00 95.56 85 LEU A CA 1
ATOM 703 C C . LEU A 1 85 ? 17.854 -0.623 -20.701 1.00 95.56 85 LEU A C 1
ATOM 705 O O . LEU A 1 85 ? 17.864 0.217 -21.600 1.00 95.56 85 LEU A O 1
ATOM 709 N N . HIS A 1 86 ? 18.841 -1.484 -20.504 1.00 95.06 86 HIS A N 1
ATOM 710 C CA . HIS A 1 86 ? 20.113 -1.483 -21.206 1.00 95.06 86 HIS A CA 1
ATOM 711 C C . HIS A 1 86 ? 20.275 -2.788 -21.987 1.00 95.06 86 HIS A C 1
ATOM 713 O O . HIS A 1 86 ? 20.221 -3.873 -21.402 1.00 95.06 86 HIS A O 1
ATOM 719 N N . TYR A 1 87 ? 20.488 -2.676 -23.297 1.00 95.12 87 TYR A N 1
ATOM 720 C CA . TYR A 1 87 ? 20.776 -3.799 -24.196 1.00 95.12 87 TYR A CA 1
ATOM 721 C C . TYR A 1 87 ? 21.647 -3.332 -25.371 1.00 95.12 87 TYR A C 1
ATOM 723 O O . TYR A 1 87 ? 21.823 -2.135 -25.593 1.00 95.12 87 TYR A O 1
ATOM 731 N N . SER A 1 88 ? 22.235 -4.265 -26.114 1.00 95.25 88 SER A N 1
ATOM 732 C CA . SER A 1 88 ? 23.134 -3.974 -27.235 1.00 95.25 88 SER A CA 1
ATOM 733 C C . SER A 1 88 ? 22.531 -4.395 -28.573 1.00 95.25 88 SER A C 1
ATOM 735 O O . SER A 1 88 ? 22.000 -5.496 -28.708 1.00 95.25 88 SER A O 1
ATOM 737 N N . ASP A 1 89 ? 22.649 -3.534 -29.583 1.00 94.88 89 ASP A N 1
ATOM 738 C CA . ASP A 1 89 ? 22.340 -3.843 -30.977 1.00 94.88 89 ASP A CA 1
ATOM 739 C C . ASP A 1 89 ? 23.552 -3.517 -31.862 1.00 94.88 89 ASP A C 1
ATOM 741 O O . ASP A 1 89 ? 23.788 -2.371 -32.252 1.00 94.88 89 ASP A O 1
ATOM 745 N N . GLU A 1 90 ? 24.324 -4.549 -32.216 1.00 92.00 90 GLU A N 1
ATOM 746 C CA . GLU A 1 90 ? 25.492 -4.438 -33.104 1.00 92.00 90 GLU A CA 1
ATOM 747 C C . GLU A 1 90 ? 25.154 -3.773 -34.447 1.00 92.00 90 GLU A C 1
ATOM 749 O O . GLU A 1 90 ? 26.003 -3.117 -35.061 1.00 92.00 90 GLU A O 1
ATOM 754 N N . ARG A 1 91 ? 23.902 -3.910 -34.910 1.00 92.81 91 ARG A N 1
ATOM 755 C CA . ARG A 1 91 ? 23.443 -3.336 -36.180 1.00 92.81 91 ARG A CA 1
ATOM 756 C C . ARG A 1 91 ? 23.398 -1.816 -36.134 1.00 92.81 91 ARG A C 1
ATOM 758 O O . ARG A 1 91 ? 23.376 -1.209 -37.197 1.00 92.81 91 ARG A O 1
ATOM 765 N N . LEU A 1 92 ? 23.415 -1.202 -34.953 1.00 92.88 92 LEU A N 1
ATOM 766 C CA . LEU A 1 92 ? 23.392 0.250 -34.761 1.00 92.88 92 LEU A CA 1
ATOM 767 C C . LEU A 1 92 ? 24.765 0.837 -34.416 1.00 92.88 92 LEU A C 1
ATOM 769 O O . LEU A 1 92 ? 24.859 2.003 -34.046 1.00 92.88 92 LEU A O 1
ATOM 773 N N . ASN A 1 93 ? 25.842 0.067 -34.596 1.00 92.06 93 ASN A N 1
ATOM 774 C CA . ASN A 1 93 ? 27.198 0.587 -34.457 1.00 92.06 93 ASN A CA 1
ATOM 775 C C . ASN A 1 93 ? 27.555 1.528 -35.632 1.00 92.06 93 ASN A C 1
ATOM 777 O O . ASN A 1 93 ? 27.578 1.103 -36.797 1.00 92.06 93 ASN A O 1
ATOM 781 N N . ILE A 1 94 ? 27.818 2.798 -35.325 1.00 91.62 94 ILE A N 1
ATOM 782 C CA . ILE A 1 94 ? 28.206 3.886 -36.229 1.00 91.62 94 ILE A CA 1
ATOM 783 C C . ILE A 1 94 ? 29.450 4.541 -35.619 1.00 91.62 94 ILE A C 1
ATOM 785 O O . ILE A 1 94 ? 29.390 5.146 -34.551 1.00 91.62 94 ILE A O 1
ATOM 789 N N . ARG A 1 95 ? 30.600 4.403 -36.282 1.00 87.88 95 ARG A N 1
ATOM 790 C CA . ARG A 1 95 ? 31.897 4.856 -35.745 1.00 87.88 95 ARG A CA 1
ATOM 791 C C . ARG A 1 95 ? 32.119 6.353 -35.934 1.00 87.88 95 ARG A C 1
ATOM 793 O O . ARG A 1 95 ? 32.983 6.932 -35.286 1.00 87.88 95 ARG A O 1
ATOM 800 N N . GLU A 1 96 ? 31.370 6.934 -36.858 1.00 87.88 96 GLU A N 1
ATOM 801 C CA . GLU A 1 96 ? 31.484 8.302 -37.336 1.00 87.88 96 GLU A CA 1
ATOM 802 C C . GLU A 1 96 ? 30.821 9.309 -36.382 1.00 87.88 96 GLU A C 1
ATOM 804 O O . GLU A 1 96 ? 31.202 10.475 -36.365 1.00 87.88 96 GLU A O 1
ATOM 809 N N . ILE A 1 97 ? 29.873 8.859 -35.550 1.00 86.69 97 ILE A N 1
ATOM 810 C CA . ILE A 1 97 ? 29.159 9.701 -34.581 1.00 86.69 97 ILE A CA 1
ATOM 811 C C . ILE A 1 97 ? 29.782 9.515 -33.196 1.00 86.69 97 ILE A C 1
ATOM 813 O O . ILE A 1 97 ? 29.984 8.392 -32.732 1.00 86.69 97 ILE A O 1
ATOM 817 N N . SER A 1 98 ? 30.083 10.629 -32.529 1.00 83.56 98 SER A N 1
ATOM 818 C CA . SER A 1 98 ? 30.706 10.641 -31.204 1.00 83.56 98 SER A CA 1
ATOM 819 C C . SER A 1 98 ? 29.718 11.092 -30.133 1.00 83.56 98 SER A C 1
ATOM 821 O O . SER A 1 98 ? 29.058 12.113 -30.285 1.00 83.56 98 SER A O 1
ATOM 823 N N . GLY A 1 99 ? 29.682 10.377 -29.008 1.00 84.00 99 GLY A N 1
ATOM 824 C CA . GLY A 1 99 ? 28.805 10.700 -27.880 1.00 84.00 99 GLY A CA 1
ATOM 825 C C . GLY A 1 99 ? 27.438 10.023 -27.964 1.00 84.00 99 GLY A C 1
ATOM 826 O O . GLY A 1 99 ? 27.045 9.488 -28.998 1.00 84.00 99 GLY A O 1
ATOM 827 N N . SER A 1 100 ? 26.726 10.004 -26.837 1.00 87.00 100 SER A N 1
ATOM 828 C CA . SER A 1 100 ? 25.383 9.439 -26.772 1.00 87.00 100 SER A CA 1
ATOM 829 C C . SER A 1 100 ? 24.369 10.399 -27.383 1.00 87.00 100 SER A C 1
ATOM 831 O O . SER A 1 100 ? 24.347 11.592 -27.079 1.00 87.00 100 SER A O 1
ATOM 833 N N . ILE A 1 101 ? 23.502 9.860 -28.233 1.00 90.62 101 ILE A N 1
ATOM 834 C CA . ILE A 1 101 ? 22.469 10.623 -28.928 1.00 90.62 101 ILE A CA 1
ATOM 835 C C . ILE A 1 101 ? 21.085 10.179 -28.468 1.00 90.62 101 ILE A C 1
ATOM 837 O O . ILE A 1 101 ? 20.854 9.008 -28.161 1.00 90.62 101 ILE A O 1
ATOM 841 N N . ILE A 1 102 ? 20.145 11.120 -28.439 1.00 91.19 102 ILE A N 1
ATOM 842 C CA . ILE A 1 102 ? 18.721 10.810 -28.295 1.00 91.19 102 ILE A CA 1
ATOM 843 C C . ILE A 1 102 ? 18.206 10.488 -29.691 1.00 91.19 102 ILE A C 1
ATOM 845 O O . ILE A 1 102 ? 18.303 11.337 -30.573 1.00 91.19 102 ILE A O 1
ATOM 849 N N . LEU A 1 103 ? 17.673 9.284 -29.893 1.00 90.69 103 LEU A N 1
ATOM 850 C CA . LEU A 1 103 ? 17.134 8.868 -31.187 1.00 90.69 103 LEU A CA 1
ATOM 851 C C . LEU A 1 103 ? 15.882 9.702 -31.532 1.00 90.69 103 LEU A C 1
ATOM 853 O O . LEU A 1 103 ? 14.899 9.659 -30.785 1.00 90.69 103 LEU A O 1
ATOM 857 N N . PRO A 1 104 ? 15.902 10.476 -32.637 1.00 88.69 104 PRO A N 1
ATOM 858 C CA . PRO A 1 104 ? 14.733 11.200 -33.126 1.00 88.69 104 PRO A CA 1
ATOM 859 C C . PRO A 1 104 ? 13.603 10.257 -33.541 1.00 88.69 104 PRO A C 1
ATOM 861 O O . PRO A 1 104 ? 13.840 9.117 -33.931 1.00 88.69 104 PRO A O 1
ATOM 864 N N . GLN A 1 105 ? 12.369 10.766 -33.544 1.00 86.06 105 GLN A N 1
ATOM 865 C CA . GLN A 1 105 ? 11.177 9.975 -33.882 1.00 86.06 105 GLN A CA 1
ATOM 866 C C . GLN A 1 105 ? 11.183 9.427 -35.319 1.00 86.06 105 GLN A C 1
ATOM 868 O O . GLN A 1 105 ? 10.515 8.434 -35.591 1.00 86.06 105 GLN A O 1
ATOM 873 N N . GLU A 1 106 ? 11.939 10.043 -36.233 1.00 89.56 106 GLU A N 1
ATOM 874 C CA . GLU A 1 106 ? 12.114 9.538 -37.601 1.00 89.56 106 GLU A CA 1
ATOM 875 C C . GLU A 1 106 ? 12.902 8.219 -37.685 1.00 89.56 106 GLU A C 1
ATOM 877 O O . GLU A 1 106 ? 12.761 7.488 -38.665 1.00 89.56 106 GLU A O 1
ATOM 882 N N . PHE A 1 107 ? 13.711 7.898 -36.672 1.00 91.81 107 PHE A N 1
ATOM 883 C CA . PHE A 1 107 ? 14.538 6.697 -36.631 1.00 91.81 107 PHE A CA 1
ATOM 884 C C . PHE A 1 107 ? 13.994 5.742 -35.571 1.00 91.81 107 PHE A C 1
ATOM 886 O O . PHE A 1 107 ? 14.188 5.922 -34.369 1.00 91.81 107 PHE A O 1
ATOM 893 N N . THR A 1 108 ? 13.294 4.706 -36.026 1.00 91.88 108 THR A N 1
ATOM 894 C CA . THR A 1 108 ? 12.687 3.700 -35.151 1.00 91.88 108 THR A CA 1
ATOM 895 C C . THR A 1 108 ? 13.640 2.523 -34.964 1.00 91.88 108 THR A C 1
ATOM 897 O O . THR A 1 108 ? 13.926 1.779 -35.900 1.00 91.88 108 THR A O 1
ATOM 900 N N . ALA A 1 109 ? 14.168 2.361 -33.750 1.00 94.12 109 ALA A N 1
ATOM 901 C CA . ALA A 1 109 ? 14.920 1.167 -33.368 1.00 94.12 109 ALA A CA 1
ATOM 902 C C . ALA A 1 109 ? 13.974 0.078 -32.834 1.00 94.12 109 ALA A C 1
ATOM 904 O O . ALA A 1 109 ? 12.846 0.378 -32.435 1.00 94.12 109 ALA A O 1
ATOM 905 N N . TRP A 1 110 ? 14.438 -1.174 -32.788 1.00 95.00 110 TRP A N 1
ATOM 906 C CA . TRP A 1 110 ? 13.736 -2.213 -32.033 1.00 95.00 110 TRP A CA 1
ATOM 907 C C . TRP A 1 110 ? 13.651 -1.804 -30.558 1.00 95.00 110 TRP A C 1
ATOM 909 O O . TRP A 1 110 ? 14.609 -1.262 -30.014 1.00 95.00 110 TRP A O 1
ATOM 919 N N . THR A 1 111 ? 12.514 -2.061 -29.914 1.00 94.12 111 THR A N 1
ATOM 920 C CA . THR A 1 111 ? 12.324 -1.850 -28.472 1.00 94.12 111 THR A CA 1
ATOM 921 C C . THR A 1 111 ? 11.560 -3.034 -27.889 1.00 94.12 111 THR A C 1
ATOM 923 O O . THR A 1 111 ? 10.695 -3.563 -28.589 1.00 94.12 111 THR A O 1
ATOM 926 N N . PRO A 1 112 ? 11.845 -3.442 -26.640 1.00 93.56 112 PRO A N 1
ATOM 927 C CA . PRO A 1 112 ? 11.113 -4.530 -26.005 1.00 93.56 112 PRO A CA 1
ATOM 928 C C . PRO A 1 112 ? 9.647 -4.142 -25.790 1.00 93.56 112 PRO A C 1
ATOM 930 O O . PRO A 1 112 ? 9.338 -2.998 -25.430 1.00 93.56 112 PRO A O 1
ATOM 933 N N . GLU A 1 113 ? 8.744 -5.099 -25.990 1.00 91.56 113 GLU A N 1
ATOM 934 C CA . GLU A 1 113 ? 7.339 -4.932 -25.635 1.00 91.56 113 GLU A CA 1
ATOM 935 C C . GLU A 1 113 ? 7.177 -5.126 -24.125 1.00 91.56 113 GLU A C 1
ATOM 937 O O . GLU A 1 113 ? 7.591 -6.139 -23.561 1.00 91.56 113 GLU A O 1
ATOM 942 N N . ILE A 1 114 ? 6.614 -4.114 -23.464 1.00 91.81 114 ILE A N 1
ATOM 943 C CA . ILE A 1 114 ? 6.421 -4.099 -22.016 1.00 91.81 114 ILE A CA 1
ATOM 944 C C . ILE A 1 114 ? 4.952 -3.827 -21.739 1.00 91.81 114 ILE A C 1
ATOM 946 O O . ILE A 1 114 ? 4.419 -2.793 -22.154 1.00 91.81 114 ILE A O 1
ATOM 950 N N . GLN A 1 115 ? 4.328 -4.750 -21.020 1.00 92.75 115 GLN A N 1
ATOM 951 C CA . GLN A 1 115 ? 2.948 -4.671 -20.571 1.00 92.75 115 GLN A CA 1
ATOM 952 C C . GLN A 1 115 ? 2.929 -4.364 -19.072 1.00 92.75 115 GLN A C 1
ATOM 954 O O . GLN A 1 115 ? 3.723 -4.904 -18.303 1.00 92.75 115 GLN A O 1
ATOM 959 N N . TYR A 1 116 ? 2.037 -3.466 -18.664 1.00 92.75 116 TYR A N 1
ATOM 960 C CA . TYR A 1 116 ? 1.911 -3.014 -17.281 1.00 92.75 116 TYR A CA 1
ATOM 961 C C . TYR A 1 116 ? 0.553 -3.436 -16.741 1.00 92.75 116 TYR A C 1
ATOM 963 O O . TYR A 1 116 ? -0.464 -3.197 -17.393 1.00 92.75 116 TYR A O 1
ATOM 971 N N . GLU A 1 117 ? 0.542 -4.022 -15.550 1.00 91.56 117 GLU A N 1
ATOM 972 C CA . GLU A 1 117 ? -0.683 -4.376 -14.843 1.00 91.56 117 GLU A CA 1
ATOM 973 C C . GLU A 1 117 ? -0.613 -3.823 -13.407 1.00 91.56 117 GLU A C 1
ATOM 975 O O . GLU A 1 117 ? 0.257 -4.244 -12.636 1.00 91.56 117 GLU A O 1
ATOM 980 N N . PRO A 1 118 ? -1.468 -2.850 -13.031 1.00 90.44 118 PRO A N 1
ATOM 981 C CA . PRO A 1 118 ? -2.512 -2.200 -13.842 1.00 90.44 118 PRO A CA 1
ATOM 982 C C . PRO A 1 118 ? -1.946 -1.304 -14.964 1.00 90.44 118 PRO A C 1
ATOM 984 O O . PRO A 1 118 ? -0.742 -1.066 -15.031 1.00 90.44 118 PRO A O 1
ATOM 987 N N . GLU A 1 119 ? -2.810 -0.784 -15.844 1.00 90.00 119 GLU A N 1
ATOM 988 C CA . GLU A 1 119 ? -2.395 0.097 -16.946 1.00 90.00 119 GLU A CA 1
ATOM 989 C C . GLU A 1 119 ? -1.746 1.396 -16.420 1.00 90.00 119 GLU A C 1
ATOM 991 O O . GLU A 1 119 ? -2.279 2.089 -15.548 1.00 90.00 119 GLU A O 1
ATOM 996 N N . ILE A 1 120 ? -0.561 1.731 -16.944 1.00 91.25 120 ILE A N 1
ATOM 997 C CA . ILE A 1 120 ? 0.270 2.846 -16.468 1.00 91.25 120 ILE A CA 1
ATOM 998 C C . ILE A 1 120 ? 0.597 3.787 -17.619 1.00 91.25 120 ILE A C 1
ATOM 1000 O O . ILE A 1 120 ? 1.099 3.366 -18.664 1.00 91.25 120 ILE A O 1
ATOM 1004 N N . SER A 1 121 ? 0.401 5.091 -17.395 1.00 91.12 121 SER A N 1
ATOM 1005 C CA . SER A 1 121 ? 0.852 6.095 -18.355 1.00 91.12 121 SER A CA 1
ATOM 1006 C C . SER A 1 121 ? 2.381 6.136 -18.387 1.00 91.12 121 SER A C 1
ATOM 1008 O O . SER A 1 121 ? 3.051 6.239 -17.351 1.00 91.12 121 SER A O 1
ATOM 1010 N N . ASN A 1 122 ? 2.943 6.016 -19.588 1.00 92.25 122 ASN A N 1
ATOM 1011 C CA . ASN A 1 122 ? 4.380 5.933 -19.791 1.00 92.25 122 ASN A CA 1
ATOM 1012 C C . ASN A 1 122 ? 4.860 6.964 -20.816 1.00 92.25 122 ASN A C 1
ATOM 1014 O O . ASN A 1 122 ? 4.167 7.321 -21.765 1.00 92.25 122 ASN A O 1
ATOM 1018 N N . THR A 1 123 ? 6.072 7.467 -20.603 1.00 93.44 123 THR A N 1
ATOM 1019 C CA . THR A 1 123 ? 6.782 8.297 -21.581 1.00 93.44 123 THR A CA 1
ATOM 1020 C C . THR A 1 123 ? 8.136 7.667 -21.855 1.00 93.44 123 THR A C 1
ATOM 1022 O O . THR A 1 123 ? 8.896 7.380 -20.930 1.00 93.44 123 THR A O 1
ATOM 1025 N N . LYS A 1 124 ? 8.411 7.404 -23.133 1.00 92.88 124 LYS A N 1
ATOM 1026 C CA . LYS A 1 124 ? 9.560 6.617 -23.588 1.00 92.88 124 LYS A CA 1
ATOM 1027 C C . LYS A 1 124 ? 10.591 7.530 -24.243 1.00 92.88 124 LYS A C 1
ATOM 1029 O O . LYS A 1 124 ? 10.235 8.413 -25.023 1.00 92.88 124 LYS A O 1
ATOM 1034 N N . ARG A 1 125 ? 11.867 7.318 -23.934 1.00 93.12 125 ARG A N 1
ATOM 1035 C CA . ARG A 1 125 ? 13.011 7.962 -24.586 1.00 93.12 125 ARG A CA 1
ATOM 1036 C C . ARG A 1 125 ? 14.074 6.920 -24.868 1.00 93.12 125 ARG A C 1
ATOM 1038 O O . ARG A 1 125 ? 14.344 6.065 -24.031 1.00 93.12 125 ARG A O 1
ATOM 1045 N N . LEU A 1 126 ? 14.676 7.015 -26.041 1.00 94.00 126 LEU A N 1
ATOM 1046 C CA . LEU A 1 126 ? 15.673 6.068 -26.498 1.00 94.00 126 LEU A CA 1
ATOM 1047 C C . LEU A 1 126 ? 16.997 6.795 -26.698 1.00 94.00 126 LEU A C 1
ATOM 1049 O O . LEU A 1 126 ? 17.067 7.772 -27.444 1.00 94.00 126 LEU A O 1
ATOM 1053 N N . TYR A 1 127 ? 18.030 6.317 -26.019 1.00 94.12 127 TYR A N 1
ATOM 1054 C CA . TYR A 1 127 ? 19.389 6.817 -26.155 1.00 94.12 127 TYR A CA 1
ATOM 1055 C C . TYR A 1 127 ? 20.236 5.740 -26.819 1.00 94.12 127 TYR A C 1
ATOM 1057 O O . TYR A 1 127 ? 20.174 4.578 -26.422 1.00 94.12 127 TYR A O 1
ATOM 1065 N N . LEU A 1 128 ? 21.029 6.132 -27.806 1.00 94.38 128 LEU A N 1
ATOM 1066 C CA . LEU A 1 128 ? 21.977 5.262 -28.490 1.00 94.38 128 LEU A CA 1
ATOM 1067 C C . LEU A 1 128 ? 23.386 5.774 -28.217 1.00 94.38 128 LEU A C 1
ATOM 1069 O O . LEU A 1 128 ? 23.650 6.964 -28.380 1.00 94.38 128 LEU A O 1
ATOM 1073 N N . ASP A 1 129 ? 24.282 4.876 -27.827 1.00 93.75 129 ASP A N 1
ATOM 1074 C CA . ASP A 1 129 ? 25.721 5.073 -27.964 1.00 93.75 129 ASP A CA 1
ATOM 1075 C C . ASP A 1 129 ? 26.155 4.496 -29.323 1.00 93.75 129 ASP A C 1
ATOM 1077 O O . ASP A 1 129 ? 26.253 3.271 -29.470 1.00 93.75 129 ASP A O 1
ATOM 1081 N N . PRO A 1 130 ? 26.404 5.346 -30.337 1.00 91.38 130 PRO A N 1
ATOM 1082 C CA . PRO A 1 130 ? 26.671 4.890 -31.695 1.00 91.38 130 PRO A CA 1
ATOM 1083 C C . PRO A 1 130 ? 27.970 4.089 -31.793 1.00 91.38 130 PRO A C 1
ATOM 1085 O O . PRO A 1 130 ? 28.060 3.171 -32.600 1.00 91.38 130 PRO A O 1
ATOM 1088 N N . ARG A 1 131 ? 28.966 4.355 -30.940 1.00 90.12 131 ARG A N 1
ATOM 1089 C CA . ARG A 1 131 ? 30.273 3.686 -31.023 1.00 90.12 131 ARG A CA 1
ATOM 1090 C C . ARG A 1 131 ? 30.205 2.221 -30.597 1.00 90.12 131 ARG A C 1
ATOM 1092 O O . ARG A 1 131 ? 30.932 1.376 -31.127 1.00 90.12 131 ARG A O 1
ATOM 1099 N N . THR A 1 132 ? 29.368 1.929 -29.607 1.00 90.56 132 THR A N 1
ATOM 1100 C CA . THR A 1 132 ? 29.232 0.591 -29.017 1.00 90.56 132 THR A CA 1
ATOM 1101 C C . THR A 1 132 ? 27.988 -0.142 -29.511 1.00 90.56 132 THR A C 1
ATOM 1103 O O . THR A 1 132 ? 27.941 -1.368 -29.434 1.00 90.56 132 THR A O 1
ATOM 1106 N N . GLY A 1 133 ? 26.996 0.578 -30.043 1.00 91.44 133 GLY A N 1
ATOM 1107 C CA . GLY A 1 133 ? 25.673 0.032 -30.337 1.00 91.44 133 GLY A CA 1
ATOM 1108 C C . GLY A 1 133 ? 24.862 -0.255 -29.069 1.00 91.44 133 GLY A C 1
ATOM 1109 O O . GLY A 1 133 ? 23.929 -1.054 -29.112 1.00 91.44 133 GLY A O 1
ATOM 1110 N N . GLN A 1 134 ? 25.225 0.326 -27.921 1.00 93.56 134 GLN A N 1
ATOM 1111 C CA . GLN A 1 134 ? 24.431 0.200 -26.699 1.00 93.56 134 GLN A CA 1
ATOM 1112 C C . GLN A 1 134 ? 23.206 1.104 -26.761 1.00 93.56 134 GLN A C 1
ATOM 1114 O O . GLN A 1 134 ? 23.296 2.286 -27.097 1.00 93.56 134 GLN A O 1
ATOM 1119 N N . ILE A 1 135 ? 22.065 0.540 -26.395 1.00 94.94 135 ILE A N 1
ATOM 1120 C CA . ILE A 1 135 ? 20.794 1.233 -26.311 1.00 94.94 135 ILE A CA 1
ATOM 1121 C C . ILE A 1 135 ? 20.382 1.338 -24.847 1.00 94.94 135 ILE A C 1
ATOM 1123 O O . ILE A 1 135 ? 20.314 0.336 -24.134 1.00 94.94 135 ILE A O 1
ATOM 1127 N N . ASN A 1 136 ? 20.036 2.558 -24.433 1.00 94.94 136 ASN A N 1
ATOM 1128 C CA . ASN A 1 136 ? 19.387 2.829 -23.158 1.00 94.94 136 ASN A CA 1
ATOM 1129 C C . ASN A 1 136 ? 17.946 3.267 -23.430 1.00 94.94 136 ASN A C 1
ATOM 1131 O O . ASN A 1 136 ? 17.683 4.373 -23.911 1.00 94.94 136 ASN A O 1
ATOM 1135 N N . PHE A 1 137 ? 17.006 2.385 -23.129 1.00 95.50 137 PHE A N 1
ATOM 1136 C CA . PHE A 1 137 ? 15.579 2.629 -23.246 1.00 95.50 137 PHE A CA 1
ATOM 1137 C C . PHE A 1 137 ? 15.030 3.102 -21.902 1.00 95.50 137 PHE A C 1
ATOM 1139 O O . PHE A 1 137 ? 14.843 2.316 -20.977 1.00 95.50 137 PHE A O 1
ATOM 1146 N N . ALA A 1 138 ? 14.803 4.407 -21.788 1.00 95.31 138 ALA A N 1
ATOM 1147 C CA . ALA A 1 138 ? 14.307 5.042 -20.578 1.00 95.31 138 ALA A CA 1
ATOM 1148 C C . ALA A 1 138 ? 12.787 5.215 -20.644 1.00 95.31 138 ALA A C 1
ATOM 1150 O O . ALA A 1 138 ? 12.254 5.871 -21.543 1.00 95.31 138 ALA A O 1
ATOM 1151 N N . VAL A 1 139 ? 12.092 4.672 -19.651 1.00 95.38 139 VAL A N 1
ATOM 1152 C CA . VAL A 1 139 ? 10.646 4.766 -19.489 1.00 95.38 139 VAL A CA 1
ATOM 1153 C C . VAL A 1 139 ? 10.341 5.486 -18.184 1.00 95.38 139 VAL A C 1
ATOM 1155 O O . VAL A 1 139 ? 10.682 5.012 -17.102 1.00 95.38 139 VAL A O 1
ATOM 1158 N N . ARG A 1 140 ? 9.679 6.640 -18.272 1.00 95.88 140 ARG A N 1
ATOM 1159 C CA . ARG A 1 140 ? 9.112 7.318 -17.104 1.00 95.88 140 ARG A CA 1
ATOM 1160 C C . ARG A 1 140 ? 7.661 6.903 -16.953 1.00 95.88 140 ARG A C 1
ATOM 1162 O O . ARG A 1 140 ? 6.840 7.197 -17.823 1.00 95.88 140 ARG A O 1
ATOM 1169 N N . LEU A 1 141 ? 7.387 6.225 -15.849 1.00 94.88 141 LEU A N 1
ATOM 1170 C CA . LEU A 1 141 ? 6.090 5.704 -15.456 1.00 94.88 141 LEU A CA 1
ATOM 1171 C C . LEU A 1 141 ? 5.436 6.676 -14.482 1.00 94.88 141 LEU A C 1
ATOM 1173 O O . LEU A 1 141 ? 6.058 7.091 -13.502 1.00 94.88 141 LEU A O 1
ATOM 1177 N N . LYS A 1 142 ? 4.187 7.040 -14.766 1.00 94.69 142 LYS A N 1
ATOM 1178 C CA . LYS A 1 142 ? 3.378 7.895 -13.904 1.00 94.69 142 LYS A CA 1
ATOM 1179 C C . LYS A 1 142 ? 1.952 7.366 -13.872 1.00 94.69 142 LYS A C 1
ATOM 1181 O O . LYS A 1 142 ? 1.286 7.355 -14.902 1.00 94.69 142 LYS A O 1
ATOM 1186 N N . SER A 1 143 ? 1.469 6.913 -12.726 1.00 93.19 143 SER A N 1
ATOM 1187 C CA . SER A 1 143 ? 0.080 6.450 -12.612 1.00 93.19 143 SER A CA 1
ATOM 1188 C C . SER A 1 143 ? -0.408 6.485 -11.174 1.00 93.19 143 SER A C 1
ATOM 1190 O O . SER A 1 143 ? 0.395 6.562 -10.246 1.00 93.19 143 SER A O 1
ATOM 1192 N N . SER A 1 144 ? -1.725 6.417 -11.016 1.00 92.94 144 SER A N 1
ATOM 1193 C CA . SER A 1 144 ? -2.374 6.197 -9.730 1.00 92.94 144 SER A CA 1
ATOM 1194 C C . SER A 1 144 ? -2.765 4.726 -9.648 1.00 92.94 144 SER A C 1
ATOM 1196 O O . SER A 1 144 ? -3.558 4.249 -10.459 1.00 92.94 144 SER A O 1
ATOM 1198 N N . ILE A 1 145 ? -2.157 3.990 -8.723 1.00 91.94 145 ILE A N 1
ATOM 1199 C CA . ILE A 1 145 ? -2.323 2.540 -8.601 1.00 91.94 145 ILE A CA 1
ATOM 1200 C C . ILE A 1 145 ? -3.250 2.253 -7.430 1.00 91.94 145 ILE A C 1
ATOM 1202 O O . ILE A 1 145 ? -3.011 2.723 -6.316 1.00 91.94 145 ILE A O 1
ATOM 1206 N N . SER A 1 146 ? -4.299 1.468 -7.682 1.00 90.50 146 SER A N 1
ATOM 1207 C CA . SER A 1 146 ? -5.191 0.992 -6.625 1.00 90.50 146 SER A CA 1
ATOM 1208 C C . SER A 1 146 ? -4.497 -0.073 -5.788 1.00 90.50 146 SER A C 1
ATOM 1210 O O . SER A 1 146 ? -3.813 -0.946 -6.318 1.00 90.50 146 SER A O 1
ATOM 1212 N N . CYS A 1 147 ? -4.702 -0.014 -4.480 1.00 89.75 147 CYS A N 1
ATOM 1213 C CA . CYS A 1 147 ? -4.141 -0.965 -3.539 1.00 89.75 147 CYS A CA 1
ATOM 1214 C C . CYS A 1 147 ? -5.221 -1.909 -3.021 1.00 89.75 147 CYS A C 1
ATOM 1216 O O . CYS A 1 147 ? -6.351 -1.498 -2.750 1.00 89.75 147 CYS A O 1
ATOM 1218 N N . GLU A 1 148 ? -4.846 -3.164 -2.823 1.00 86.94 148 GLU A N 1
ATOM 1219 C CA . GLU A 1 148 ? -5.683 -4.150 -2.161 1.00 86.94 148 GLU A CA 1
ATOM 1220 C C . GLU A 1 148 ? -5.577 -3.990 -0.642 1.00 86.94 148 GLU A C 1
ATOM 1222 O O . GLU A 1 148 ? -4.511 -3.709 -0.078 1.00 86.94 148 GLU A O 1
ATOM 1227 N N . THR A 1 149 ? -6.704 -4.150 0.045 1.00 85.44 149 THR A N 1
ATOM 1228 C CA . THR A 1 149 ? -6.758 -4.100 1.504 1.00 85.44 149 THR A CA 1
ATOM 1229 C C . THR A 1 149 ? -7.882 -4.978 2.032 1.00 85.44 149 THR A C 1
ATOM 1231 O O . THR A 1 149 ? -8.894 -5.198 1.371 1.00 85.44 149 THR A O 1
ATOM 1234 N N . GLN A 1 150 ? -7.713 -5.472 3.254 1.00 84.88 150 GLN A N 1
ATOM 1235 C CA . GLN A 1 150 ? -8.767 -6.185 3.959 1.00 84.88 150 GLN A CA 1
ATOM 1236 C C . GLN A 1 150 ? -9.639 -5.181 4.714 1.00 84.88 150 GLN A C 1
ATOM 1238 O O . GLN A 1 150 ? -9.300 -4.767 5.824 1.00 84.88 150 GLN A O 1
ATOM 1243 N N . GLU A 1 151 ? -10.772 -4.794 4.129 1.00 83.00 151 GLU A N 1
ATOM 1244 C CA . GLU A 1 151 ? -11.635 -3.722 4.651 1.00 83.00 151 GLU A CA 1
ATOM 1245 C C . GLU A 1 151 ? -12.068 -3.939 6.113 1.00 83.00 151 GLU A C 1
ATOM 1247 O O . GLU A 1 151 ? -12.093 -2.990 6.904 1.00 83.00 151 GLU A O 1
ATOM 1252 N N . TRP A 1 152 ? -12.303 -5.194 6.517 1.00 87.38 152 TRP A N 1
ATOM 1253 C CA . TRP A 1 152 ? -12.710 -5.561 7.880 1.00 87.38 152 TRP A CA 1
ATOM 1254 C C . TRP A 1 152 ? -11.683 -5.167 8.958 1.00 87.38 152 TRP A C 1
ATOM 1256 O O . TRP A 1 152 ? -12.058 -4.924 10.106 1.00 87.38 152 TRP A O 1
ATOM 1266 N N . THR A 1 153 ? -10.401 -5.028 8.602 1.00 88.31 153 THR A N 1
ATOM 1267 C CA . THR A 1 153 ? -9.319 -4.655 9.536 1.00 88.31 153 THR A CA 1
ATOM 1268 C C . THR A 1 153 ? -9.253 -3.153 9.840 1.00 88.31 153 THR A C 1
ATOM 1270 O O . THR A 1 153 ? -8.492 -2.724 10.709 1.00 88.31 153 THR A O 1
ATOM 1273 N N . THR A 1 154 ? -10.069 -2.330 9.171 1.00 87.25 154 THR A N 1
ATOM 1274 C CA . THR A 1 154 ? -10.119 -0.872 9.372 1.00 87.25 154 THR A CA 1
ATOM 1275 C C . THR A 1 154 ? -10.359 -0.525 10.849 1.00 87.25 154 THR A C 1
ATOM 1277 O O . THR A 1 154 ? -11.337 -1.009 11.435 1.00 87.25 154 THR A O 1
ATOM 1280 N N . PRO A 1 155 ? -9.531 0.345 11.469 1.00 87.19 155 PRO A N 1
ATOM 1281 C CA . PRO A 1 155 ? -8.573 1.286 10.865 1.00 87.19 155 PRO A CA 1
ATOM 1282 C C . PRO A 1 155 ? -7.104 0.824 10.890 1.00 87.19 155 PRO A C 1
ATOM 1284 O O . PRO A 1 155 ? -6.204 1.633 10.674 1.00 87.19 155 PRO A O 1
ATOM 1287 N N . PHE A 1 156 ? -6.840 -0.437 11.226 1.00 87.88 156 PHE A N 1
ATOM 1288 C CA . PHE A 1 156 ? -5.485 -0.993 11.331 1.00 87.88 156 PHE A CA 1
ATOM 1289 C C . PHE A 1 156 ? -4.997 -1.595 10.010 1.00 87.88 156 PHE A C 1
ATOM 1291 O O . PHE A 1 156 ? -3.980 -2.281 9.977 1.00 87.88 156 PHE A O 1
ATOM 1298 N N . ASN A 1 157 ? -5.728 -1.345 8.929 1.00 83.69 157 ASN A N 1
ATOM 1299 C CA . ASN A 1 157 ? -5.524 -1.989 7.653 1.00 83.69 157 ASN A CA 1
ATOM 1300 C C . ASN A 1 157 ? -4.236 -1.511 6.979 1.00 83.69 157 ASN A C 1
ATOM 1302 O O . ASN A 1 157 ? -3.999 -0.316 6.797 1.00 83.69 157 ASN A O 1
ATOM 1306 N N . THR A 1 158 ? -3.403 -2.462 6.580 1.00 84.06 158 THR A N 1
ATOM 1307 C CA . THR A 1 158 ? -2.290 -2.226 5.667 1.00 84.06 158 THR A CA 1
ATOM 1308 C C . THR A 1 158 ? -2.798 -2.317 4.232 1.00 84.06 158 THR A C 1
ATOM 1310 O O . THR A 1 158 ? -3.669 -3.129 3.909 1.00 84.06 158 THR A O 1
ATOM 1313 N N . TYR A 1 159 ? -2.275 -1.448 3.371 1.00 87.38 159 TYR A N 1
ATOM 1314 C CA . TYR A 1 159 ? -2.576 -1.485 1.943 1.00 87.38 159 TYR A CA 1
ATOM 1315 C C . TYR A 1 159 ? -1.384 -2.091 1.219 1.00 87.38 159 TYR A C 1
ATOM 1317 O O . TYR A 1 159 ? -0.243 -1.670 1.449 1.00 87.38 159 TYR A O 1
ATOM 1325 N N . TYR A 1 160 ? -1.666 -3.072 0.370 1.00 89.56 160 TYR A N 1
ATOM 1326 C CA . TYR A 1 160 ? -0.692 -3.734 -0.483 1.00 89.56 160 TYR A CA 1
ATOM 1327 C C . TYR A 1 160 ? -0.985 -3.337 -1.920 1.00 89.56 160 TYR A C 1
ATOM 1329 O O . TYR A 1 160 ? -2.062 -3.597 -2.448 1.00 89.56 160 TYR A O 1
ATOM 1337 N N . CYS A 1 161 ? -0.035 -2.654 -2.537 1.00 90.88 161 CYS A N 1
ATOM 1338 C CA . CYS A 1 161 ? -0.154 -2.178 -3.900 1.00 90.88 161 CYS A CA 1
ATOM 1339 C C . CYS A 1 161 ? 0.869 -2.939 -4.733 1.00 90.88 161 CYS A C 1
ATOM 1341 O O . CYS A 1 161 ? 2.070 -2.833 -4.477 1.00 90.88 161 CYS A O 1
ATOM 1343 N N . VAL A 1 162 ? 0.390 -3.717 -5.696 1.00 91.94 162 VAL A N 1
ATOM 1344 C CA . VAL A 1 162 ? 1.241 -4.537 -6.556 1.00 91.94 162 VAL A CA 1
ATOM 1345 C C . VAL A 1 162 ? 1.181 -3.982 -7.968 1.00 91.94 162 VAL A C 1
ATOM 1347 O O . VAL A 1 162 ? 0.140 -3.535 -8.447 1.00 91.94 162 VAL A O 1
ATOM 1350 N N . THR A 1 163 ? 2.330 -3.942 -8.624 1.00 92.56 163 THR A N 1
ATOM 1351 C CA . THR A 1 163 ? 2.441 -3.563 -10.027 1.00 92.56 163 THR A CA 1
ATOM 1352 C C . THR A 1 163 ? 3.319 -4.568 -10.732 1.00 92.56 163 THR A C 1
ATOM 1354 O O . THR A 1 163 ? 4.482 -4.743 -10.367 1.00 92.56 163 THR A O 1
ATOM 1357 N N . HIS A 1 164 ? 2.763 -5.206 -11.750 1.00 93.44 164 HIS A N 1
ATOM 1358 C CA . HIS A 1 164 ? 3.462 -6.165 -12.585 1.00 93.44 164 HIS A CA 1
ATOM 1359 C C . HIS A 1 164 ? 3.964 -5.465 -13.846 1.00 93.44 164 HIS A C 1
ATOM 1361 O O . HIS A 1 164 ? 3.233 -4.716 -14.499 1.00 93.44 164 HIS A O 1
ATOM 1367 N N . ILE A 1 165 ? 5.231 -5.702 -14.177 1.00 93.38 165 ILE A N 1
ATOM 1368 C CA . ILE A 1 165 ? 5.835 -5.282 -15.438 1.00 93.38 165 ILE A CA 1
ATOM 1369 C C . ILE A 1 165 ? 6.203 -6.555 -16.186 1.00 93.38 165 ILE A C 1
ATOM 1371 O O . ILE A 1 165 ? 7.183 -7.228 -15.868 1.00 93.38 165 ILE A O 1
ATOM 1375 N N . ASN A 1 166 ? 5.385 -6.890 -17.173 1.00 91.88 166 ASN A N 1
ATOM 1376 C CA . ASN A 1 166 ? 5.515 -8.110 -17.948 1.00 91.88 166 ASN A CA 1
ATOM 1377 C C . ASN A 1 166 ? 6.221 -7.814 -19.274 1.00 91.88 166 ASN A C 1
ATOM 1379 O O . ASN A 1 166 ? 5.981 -6.792 -19.918 1.00 91.88 166 ASN A O 1
ATOM 1383 N N . THR A 1 167 ? 7.093 -8.729 -19.678 1.00 92.06 167 THR A N 1
ATOM 1384 C CA . THR A 1 167 ? 7.769 -8.753 -20.981 1.00 92.06 167 THR A CA 1
ATOM 1385 C C . THR A 1 167 ? 7.376 -10.022 -21.733 1.00 92.06 167 THR A C 1
ATOM 1387 O O . THR A 1 167 ? 6.672 -10.877 -21.190 1.00 92.06 167 THR A O 1
ATOM 1390 N N . GLU A 1 168 ? 7.821 -10.168 -22.983 1.00 90.69 168 GLU A N 1
ATOM 1391 C CA . GLU A 1 168 ? 7.673 -11.439 -23.702 1.00 90.69 168 GLU A CA 1
ATOM 1392 C C . GLU A 1 168 ? 8.304 -12.609 -22.914 1.00 90.69 168 GLU A C 1
ATOM 1394 O O . GLU A 1 168 ? 9.275 -12.392 -22.189 1.00 90.69 168 GLU A O 1
ATOM 1399 N N . PRO A 1 169 ? 7.803 -13.854 -23.041 1.00 86.94 169 PRO A N 1
ATOM 1400 C CA . PRO A 1 169 ? 8.223 -14.982 -22.196 1.00 86.94 169 PRO A CA 1
ATOM 1401 C C . PRO A 1 169 ? 9.716 -15.341 -22.257 1.00 86.94 169 PRO A C 1
ATOM 1403 O O . PRO A 1 169 ? 10.262 -15.912 -21.310 1.00 86.94 169 PRO A O 1
ATOM 1406 N N . ASP A 1 170 ? 10.369 -15.047 -23.378 1.00 89.25 170 ASP A N 1
ATOM 1407 C CA . ASP A 1 170 ? 11.793 -15.275 -23.620 1.00 89.25 170 ASP A CA 1
ATOM 1408 C C . ASP A 1 170 ? 12.663 -14.046 -23.296 1.00 89.25 170 ASP A C 1
ATOM 1410 O O . ASP A 1 170 ? 13.893 -14.144 -23.296 1.00 89.25 170 ASP A O 1
ATOM 1414 N N . GLN A 1 171 ? 12.041 -12.913 -22.961 1.00 91.19 171 GLN A N 1
ATOM 1415 C CA . GLN A 1 171 ? 12.686 -11.687 -22.502 1.00 91.19 171 GLN A CA 1
ATOM 1416 C C . GLN A 1 171 ? 12.521 -11.544 -20.991 1.00 91.19 171 GLN A C 1
ATOM 1418 O O . GLN A 1 171 ? 11.453 -11.804 -20.438 1.00 91.19 171 GLN A O 1
ATOM 1423 N N . ARG A 1 172 ? 13.565 -11.092 -20.294 1.00 90.88 172 ARG A N 1
ATOM 1424 C CA . ARG A 1 172 ? 13.488 -10.847 -18.849 1.00 90.88 172 ARG A CA 1
ATOM 1425 C C . ARG A 1 172 ? 14.212 -9.589 -18.431 1.00 90.88 172 ARG A C 1
ATOM 1427 O O . ARG A 1 172 ? 15.269 -9.259 -18.961 1.00 90.88 172 ARG A O 1
ATOM 1434 N N . ILE A 1 173 ? 13.644 -8.923 -17.433 1.00 92.69 173 ILE A N 1
ATOM 1435 C CA . ILE A 1 173 ? 14.235 -7.757 -16.787 1.00 92.69 173 ILE A CA 1
ATOM 1436 C C . ILE A 1 173 ? 15.135 -8.235 -15.646 1.00 92.69 173 ILE A C 1
ATOM 1438 O O . ILE A 1 173 ? 14.671 -8.939 -14.756 1.00 92.69 173 ILE A O 1
ATOM 1442 N N . PHE A 1 174 ? 16.403 -7.830 -15.671 1.00 91.69 174 PHE A N 1
ATOM 1443 C CA . PHE A 1 174 ? 17.389 -8.122 -14.628 1.00 91.69 174 PHE A CA 1
ATOM 1444 C C . PHE A 1 174 ? 17.815 -6.828 -13.951 1.00 91.69 174 PHE A C 1
ATOM 1446 O O . PHE A 1 174 ? 18.415 -5.966 -14.603 1.00 91.69 174 PHE A O 1
ATOM 1453 N N . VAL A 1 175 ? 17.538 -6.668 -12.661 1.00 92.69 175 VAL A N 1
ATOM 1454 C CA . VAL A 1 175 ? 17.807 -5.402 -11.971 1.00 92.69 175 VAL A CA 1
ATOM 1455 C C . VAL A 1 175 ? 19.276 -5.327 -11.582 1.00 92.69 175 VAL A C 1
ATOM 1457 O O . VAL A 1 175 ? 19.800 -6.143 -10.833 1.00 92.69 175 VAL A O 1
ATOM 1460 N N . ARG A 1 176 ? 19.971 -4.313 -12.099 1.00 92.25 176 ARG A N 1
ATOM 1461 C CA . ARG A 1 176 ? 21.365 -4.027 -11.735 1.00 92.25 176 ARG A CA 1
ATOM 1462 C C . ARG A 1 176 ? 21.462 -3.047 -10.581 1.00 92.25 176 ARG A C 1
ATOM 1464 O O . ARG A 1 176 ? 22.362 -3.155 -9.752 1.00 92.25 176 ARG A O 1
ATOM 1471 N N . LEU A 1 177 ? 20.575 -2.054 -10.567 1.00 92.38 177 LEU A N 1
ATOM 1472 C CA . LEU A 1 177 ? 20.627 -0.963 -9.609 1.00 92.38 177 LEU A CA 1
ATOM 1473 C C . LEU A 1 177 ? 19.232 -0.447 -9.278 1.00 92.38 177 LEU A C 1
ATOM 1475 O O . LEU A 1 177 ? 18.448 -0.119 -10.166 1.00 92.38 177 LEU A O 1
ATOM 1479 N N . THR A 1 178 ? 18.974 -0.288 -7.985 1.00 93.00 178 THR A N 1
ATOM 1480 C CA . THR A 1 178 ? 17.780 0.368 -7.453 1.00 93.00 178 THR A CA 1
ATOM 1481 C C . THR A 1 178 ? 18.184 1.634 -6.712 1.00 93.00 178 THR A C 1
ATOM 1483 O O . THR A 1 178 ? 19.007 1.588 -5.796 1.00 93.00 178 THR A O 1
ATOM 1486 N N . ARG A 1 179 ? 17.602 2.769 -7.088 1.00 93.38 179 ARG A N 1
ATOM 1487 C CA . ARG A 1 179 ? 17.768 4.055 -6.409 1.00 93.38 179 ARG A CA 1
ATOM 1488 C C . ARG A 1 179 ? 16.430 4.504 -5.847 1.00 93.38 179 ARG A C 1
ATOM 1490 O O . ARG A 1 179 ? 15.438 4.565 -6.568 1.00 93.38 179 ARG A O 1
ATOM 1497 N N . ASP A 1 180 ? 16.416 4.859 -4.573 1.00 92.00 180 ASP A N 1
ATOM 1498 C CA . ASP A 1 180 ? 15.277 5.540 -3.971 1.00 92.00 180 ASP A CA 1
ATOM 1499 C C . ASP A 1 180 ? 15.578 7.041 -3.945 1.00 92.00 180 ASP A C 1
ATOM 1501 O O . ASP A 1 180 ? 16.501 7.484 -3.265 1.00 92.00 180 ASP A O 1
ATOM 1505 N N . LEU A 1 181 ? 14.866 7.808 -4.771 1.00 93.44 181 LEU A N 1
ATOM 1506 C CA . LEU A 1 181 ? 14.990 9.265 -4.875 1.00 93.44 181 LEU A CA 1
ATOM 1507 C C . LEU A 1 181 ? 13.844 9.985 -4.151 1.00 93.44 181 LEU A C 1
ATOM 1509 O O . LEU A 1 181 ? 13.736 11.211 -4.234 1.00 93.44 181 LEU A O 1
ATOM 1513 N N . ARG A 1 182 ? 12.975 9.234 -3.468 1.00 93.69 182 ARG A N 1
ATOM 1514 C CA . ARG A 1 182 ? 11.844 9.785 -2.726 1.00 93.69 182 ARG A CA 1
ATOM 1515 C C . ARG A 1 182 ? 12.333 10.560 -1.500 1.00 93.69 182 ARG A C 1
ATOM 1517 O O . ARG A 1 182 ? 13.359 10.213 -0.916 1.00 93.69 182 ARG A O 1
ATOM 1524 N N . PRO A 1 183 ? 11.589 11.585 -1.054 1.00 91.81 183 PRO A N 1
ATOM 1525 C CA . PRO A 1 183 ? 11.887 12.248 0.209 1.00 91.81 183 PRO A CA 1
ATOM 1526 C C . PRO A 1 183 ? 11.636 11.306 1.398 1.00 91.81 183 PRO A C 1
ATOM 1528 O O . PRO A 1 183 ? 10.706 10.497 1.374 1.00 91.81 183 PRO A O 1
ATOM 1531 N N . ASP A 1 184 ? 12.385 11.478 2.492 1.00 88.50 184 ASP A N 1
ATOM 1532 C CA . ASP A 1 184 ? 12.272 10.653 3.714 1.00 88.50 184 ASP A CA 1
ATOM 1533 C C . ASP A 1 184 ? 10.839 10.592 4.289 1.00 88.50 184 ASP A C 1
ATOM 1535 O O . ASP A 1 184 ? 10.410 9.600 4.891 1.00 88.50 184 ASP A O 1
ATOM 1539 N N . SER A 1 185 ? 10.055 11.654 4.080 1.00 87.12 185 SER A N 1
ATOM 1540 C CA . SER A 1 185 ? 8.648 11.726 4.487 1.00 87.12 185 SER A CA 1
ATOM 1541 C C . SER A 1 185 ? 7.739 10.760 3.718 1.00 87.12 185 SER A C 1
ATOM 1543 O O . SER A 1 185 ? 6.744 10.302 4.278 1.00 87.12 185 SER A O 1
ATOM 1545 N N . GLU A 1 186 ? 8.062 10.434 2.465 1.00 88.19 186 GLU A N 1
ATOM 1546 C CA . GLU A 1 186 ? 7.356 9.428 1.662 1.00 88.19 186 GLU A CA 1
ATOM 1547 C C . GLU A 1 186 ? 7.867 8.021 1.993 1.00 88.19 186 GLU A C 1
ATOM 1549 O O . GLU A 1 186 ? 7.062 7.116 2.216 1.00 88.19 186 GLU A O 1
ATOM 1554 N N . VAL A 1 187 ? 9.186 7.851 2.142 1.00 88.06 187 VAL A N 1
ATOM 1555 C CA . VAL A 1 187 ? 9.815 6.562 2.494 1.00 88.06 187 VAL A CA 1
ATOM 1556 C C . VAL A 1 187 ? 9.292 6.023 3.831 1.00 88.06 187 VAL A C 1
ATOM 1558 O O . VAL A 1 187 ? 8.992 4.838 3.961 1.00 88.06 187 VAL A O 1
ATOM 1561 N N . SER A 1 188 ? 9.106 6.894 4.827 1.00 85.56 188 SER A N 1
ATOM 1562 C CA . SER A 1 188 ? 8.564 6.506 6.141 1.00 85.56 188 SER A CA 1
ATOM 1563 C C . SER A 1 188 ? 7.086 6.088 6.121 1.00 85.56 188 SER A C 1
ATOM 1565 O O . SER A 1 188 ? 6.631 5.389 7.036 1.00 85.56 188 SER A O 1
ATOM 1567 N N . LYS A 1 189 ? 6.331 6.503 5.097 1.00 86.88 189 LYS A N 1
ATOM 1568 C CA . LYS A 1 189 ? 4.905 6.185 4.925 1.00 86.88 189 LYS A CA 1
ATOM 1569 C C . LYS A 1 189 ? 4.674 4.977 4.027 1.00 86.88 189 LYS A C 1
ATOM 1571 O O . LYS A 1 189 ? 3.664 4.294 4.198 1.00 86.88 189 LYS A O 1
ATOM 1576 N N . MET A 1 190 ? 5.579 4.714 3.087 1.00 88.94 190 MET A N 1
ATOM 1577 C CA . MET A 1 190 ? 5.410 3.671 2.083 1.00 88.94 190 MET A CA 1
ATOM 1578 C C . MET A 1 190 ? 6.713 2.919 1.822 1.00 88.94 190 MET A C 1
ATOM 1580 O O . MET A 1 190 ? 7.681 3.458 1.280 1.00 88.94 190 MET A O 1
ATOM 1584 N N . TYR A 1 191 ? 6.702 1.637 2.165 1.00 90.06 191 TYR A N 1
ATOM 1585 C CA . TYR A 1 191 ? 7.807 0.722 1.923 1.00 90.06 191 TYR A CA 1
ATOM 1586 C C . TYR A 1 191 ? 7.601 0.017 0.584 1.00 90.06 191 TYR A C 1
ATOM 1588 O O . TYR A 1 191 ? 6.547 -0.572 0.390 1.00 90.06 191 TYR A O 1
ATOM 1596 N N . CYS A 1 192 ? 8.574 0.057 -0.323 1.00 91.62 192 CYS A N 1
ATOM 1597 C CA . CYS A 1 192 ? 8.487 -0.612 -1.622 1.00 91.62 192 CYS A CA 1
ATOM 1598 C C . CYS A 1 192 ? 9.604 -1.643 -1.767 1.00 91.62 192 CYS A C 1
ATOM 1600 O O . CYS A 1 192 ? 10.747 -1.385 -1.393 1.00 91.62 192 CYS A O 1
ATOM 1602 N N . HIS A 1 193 ? 9.255 -2.792 -2.330 1.00 92.25 193 HIS A N 1
ATOM 1603 C CA . HIS A 1 193 ? 10.147 -3.893 -2.646 1.00 92.25 193 HIS A CA 1
ATOM 1604 C C . HIS A 1 193 ? 9.989 -4.273 -4.118 1.00 92.25 193 HIS A C 1
ATOM 1606 O O . HIS A 1 193 ? 8.900 -4.151 -4.678 1.00 92.25 193 HIS A O 1
ATOM 1612 N N . ILE A 1 194 ? 11.087 -4.687 -4.743 1.00 92.62 194 ILE A N 1
ATOM 1613 C CA . ILE A 1 194 ? 11.131 -5.086 -6.147 1.00 92.62 194 ILE A CA 1
ATOM 1614 C C . ILE A 1 194 ? 11.571 -6.542 -6.181 1.00 92.62 194 ILE A C 1
ATOM 1616 O O . ILE A 1 194 ? 12.646 -6.858 -5.675 1.00 92.62 194 ILE A O 1
ATOM 1620 N N . ASP A 1 195 ? 10.757 -7.379 -6.810 1.00 90.69 195 ASP A N 1
ATOM 1621 C CA . ASP A 1 195 ? 11.061 -8.780 -7.076 1.00 90.69 195 ASP A CA 1
ATOM 1622 C C . ASP A 1 195 ? 11.245 -8.992 -8.583 1.00 90.69 195 ASP A C 1
ATOM 1624 O O . ASP A 1 195 ? 10.514 -8.434 -9.403 1.00 90.69 195 ASP A O 1
ATOM 1628 N N . GLU A 1 196 ? 12.234 -9.806 -8.952 1.00 86.00 196 GLU A N 1
ATOM 1629 C CA . GLU A 1 196 ? 12.592 -10.090 -10.352 1.00 86.00 196 GLU A CA 1
ATOM 1630 C C . GLU A 1 196 ? 11.994 -11.409 -10.876 1.00 86.00 196 GLU A C 1
ATOM 1632 O O . GLU A 1 196 ? 12.037 -11.682 -12.078 1.00 86.00 196 GLU A O 1
ATOM 1637 N N . TRP A 1 197 ? 11.455 -12.256 -9.990 1.00 80.81 197 TRP A N 1
ATOM 1638 C CA . TRP A 1 197 ? 11.009 -13.611 -10.324 1.00 80.81 197 TRP A CA 1
ATOM 1639 C C . TRP A 1 197 ? 9.665 -13.961 -9.666 1.00 80.81 197 TRP A C 1
ATOM 1641 O O . TRP A 1 197 ? 9.517 -13.715 -8.470 1.00 80.81 197 TRP A O 1
ATOM 1651 N N . PRO A 1 198 ? 8.706 -14.608 -10.373 1.00 76.44 198 PRO A N 1
ATOM 1652 C CA . PRO A 1 198 ? 8.750 -15.139 -11.751 1.00 76.44 198 PRO A CA 1
ATOM 1653 C C . PRO A 1 198 ? 8.608 -14.096 -12.870 1.00 76.44 198 PRO A C 1
ATOM 1655 O O . PRO A 1 198 ? 8.886 -14.419 -14.026 1.00 76.44 198 PRO A O 1
ATOM 1658 N N . GLY A 1 199 ? 8.229 -12.870 -12.523 1.00 82.69 199 GLY A N 1
ATOM 1659 C CA . GLY A 1 199 ? 8.225 -11.688 -13.381 1.00 82.69 199 GLY A CA 1
ATOM 1660 C C . GLY A 1 199 ? 8.614 -10.467 -12.552 1.00 82.69 199 GLY A C 1
ATOM 1661 O O . GLY A 1 199 ? 8.759 -10.575 -11.334 1.00 82.69 199 GLY A O 1
ATOM 1662 N N . PHE A 1 200 ? 8.786 -9.316 -13.197 1.00 91.12 200 PHE A N 1
ATOM 1663 C CA . PHE A 1 200 ? 9.135 -8.095 -12.484 1.00 91.12 200 PHE A CA 1
ATOM 1664 C C . PHE A 1 200 ? 7.913 -7.559 -11.732 1.00 91.12 200 PHE A C 1
ATOM 1666 O O . PHE A 1 200 ? 6.912 -7.185 -12.353 1.00 91.12 200 PHE A O 1
ATOM 1673 N N . THR A 1 201 ? 7.993 -7.485 -10.405 1.00 93.25 201 THR A N 1
ATOM 1674 C CA . THR A 1 201 ? 6.900 -6.978 -9.569 1.00 93.25 201 THR A CA 1
ATOM 1675 C C . THR A 1 201 ? 7.383 -5.928 -8.583 1.00 93.25 201 THR A C 1
ATOM 1677 O O . THR A 1 201 ? 8.303 -6.165 -7.803 1.00 93.25 201 THR A O 1
ATOM 1680 N N . LEU A 1 202 ? 6.728 -4.768 -8.594 1.00 92.88 202 LEU A N 1
ATOM 1681 C CA . LEU A 1 202 ? 6.891 -3.723 -7.590 1.00 92.88 202 LEU A CA 1
ATOM 1682 C C . LEU A 1 202 ? 5.780 -3.878 -6.550 1.00 92.88 202 LEU A C 1
ATOM 1684 O O . LEU A 1 202 ? 4.612 -3.617 -6.837 1.00 92.88 202 LEU A O 1
ATOM 1688 N N . THR A 1 203 ? 6.158 -4.277 -5.340 1.00 93.19 203 THR A N 1
ATOM 1689 C CA . THR A 1 203 ? 5.247 -4.438 -4.207 1.00 93.19 203 THR A CA 1
ATOM 1690 C C . THR A 1 203 ? 5.473 -3.308 -3.219 1.00 93.19 203 THR A C 1
ATOM 1692 O O . THR A 1 203 ? 6.514 -3.235 -2.568 1.00 93.19 203 THR A O 1
ATOM 1695 N N . CYS A 1 204 ? 4.488 -2.432 -3.063 1.00 92.31 204 CYS A N 1
ATOM 1696 C CA . CYS A 1 204 ? 4.536 -1.350 -2.094 1.00 92.31 204 CYS A CA 1
ATOM 1697 C C . CYS A 1 204 ? 3.508 -1.546 -0.973 1.00 92.31 204 CYS A C 1
ATOM 1699 O O . CYS A 1 204 ? 2.326 -1.782 -1.210 1.00 92.31 204 CYS A O 1
ATOM 1701 N N . LYS A 1 205 ? 3.966 -1.405 0.270 1.00 90.50 205 LYS A N 1
ATOM 1702 C CA . LYS A 1 205 ? 3.186 -1.484 1.503 1.00 90.50 205 LYS A CA 1
ATOM 1703 C C . LYS A 1 205 ? 3.025 -0.093 2.104 1.00 90.50 205 LYS A C 1
ATOM 1705 O O . LYS A 1 205 ? 4.008 0.548 2.486 1.00 90.50 205 LYS A O 1
ATOM 1710 N N . MET A 1 206 ? 1.783 0.356 2.240 1.00 88.44 206 MET A N 1
ATOM 1711 C CA . MET A 1 206 ? 1.467 1.619 2.911 1.00 88.44 206 MET A CA 1
ATOM 1712 C C . MET A 1 206 ? 1.300 1.404 4.416 1.00 88.44 206 MET A C 1
ATOM 1714 O O . MET A 1 206 ? 0.629 0.469 4.864 1.00 88.44 206 MET A O 1
ATOM 1718 N N . LYS A 1 207 ? 1.899 2.292 5.209 1.00 81.19 207 LYS A N 1
ATOM 1719 C CA . LYS A 1 207 ? 1.790 2.282 6.667 1.00 81.19 207 LYS A CA 1
ATOM 1720 C C . LYS A 1 207 ? 0.447 2.867 7.104 1.00 81.19 207 LYS A C 1
ATOM 1722 O O . LYS A 1 207 ? 0.106 3.991 6.746 1.00 81.19 207 LYS A O 1
ATOM 1727 N N . ALA A 1 208 ? -0.282 2.123 7.930 1.00 78.88 208 ALA A N 1
ATOM 1728 C CA . ALA A 1 208 ? -1.529 2.587 8.527 1.00 78.88 208 ALA A CA 1
ATOM 1729 C C . ALA A 1 208 ? -1.272 3.661 9.602 1.00 78.88 208 ALA A C 1
ATOM 1731 O O . ALA A 1 208 ? -0.478 3.454 10.523 1.00 78.88 208 ALA A O 1
ATOM 1732 N N . GLU A 1 209 ? -1.985 4.788 9.538 1.00 80.25 209 GLU A N 1
ATOM 1733 C CA . GLU A 1 209 ? -1.934 5.866 10.542 1.00 80.25 209 GLU A CA 1
ATOM 1734 C C . GLU A 1 209 ? -2.971 5.655 11.669 1.00 80.25 209 GLU A C 1
ATOM 1736 O O . GLU A 1 209 ? -3.775 6.529 12.000 1.00 80.25 209 GLU A O 1
ATOM 1741 N N . TRP A 1 210 ? -2.965 4.477 12.297 1.00 86.81 210 TRP A N 1
ATOM 1742 C CA . TRP A 1 210 ? -3.964 4.106 13.312 1.00 86.81 210 TRP A CA 1
ATOM 1743 C C . TRP A 1 210 ? -3.851 4.898 14.626 1.00 86.81 210 TRP A C 1
ATOM 1745 O O . TRP A 1 210 ? -4.841 5.037 15.347 1.00 86.81 210 TRP A O 1
ATOM 1755 N N . LEU A 1 211 ? -2.681 5.470 14.936 1.00 88.31 211 LEU A N 1
ATOM 1756 C CA . LEU A 1 211 ? -2.456 6.265 16.155 1.00 88.31 211 LEU A CA 1
ATOM 1757 C C . LEU A 1 211 ? -3.395 7.474 16.248 1.00 88.31 211 LEU A C 1
ATOM 1759 O O . LEU A 1 211 ? -3.940 7.758 17.316 1.00 88.31 211 LEU A O 1
ATOM 1763 N N . ALA A 1 212 ? -3.630 8.156 15.124 1.00 87.19 212 ALA A N 1
ATOM 1764 C CA . ALA A 1 212 ? -4.548 9.288 15.070 1.00 87.19 212 ALA A CA 1
ATOM 1765 C C . ALA A 1 212 ? -5.988 8.854 15.384 1.00 87.19 212 ALA A C 1
ATOM 1767 O O . ALA A 1 212 ? -6.713 9.554 16.092 1.00 87.19 212 ALA A O 1
ATOM 1768 N N . VAL A 1 213 ? -6.390 7.670 14.912 1.00 88.62 213 VAL A N 1
ATOM 1769 C CA . VAL A 1 213 ? -7.724 7.110 15.165 1.00 88.62 213 VAL A CA 1
ATOM 1770 C C . VAL A 1 213 ? -7.882 6.692 16.625 1.00 88.62 213 VAL A C 1
ATOM 1772 O O . VAL A 1 213 ? -8.937 6.926 17.219 1.00 88.62 213 VAL A O 1
ATOM 1775 N N . ILE A 1 214 ? -6.835 6.139 17.247 1.00 90.62 214 ILE A N 1
ATOM 1776 C CA . ILE A 1 214 ? -6.850 5.838 18.685 1.00 90.62 214 ILE A CA 1
ATOM 1777 C C . ILE A 1 214 ? -7.079 7.104 19.506 1.00 90.62 214 ILE A C 1
ATOM 1779 O O . ILE A 1 214 ? -7.981 7.129 20.345 1.00 90.62 214 ILE A O 1
ATOM 1783 N N . ALA A 1 215 ? -6.308 8.159 19.239 1.00 91.44 215 ALA A N 1
ATOM 1784 C CA . ALA A 1 215 ? -6.415 9.417 19.971 1.00 91.44 215 ALA A CA 1
ATOM 1785 C C . ALA A 1 215 ? -7.770 10.114 19.751 1.00 91.44 215 ALA A C 1
ATOM 1787 O O . ALA A 1 215 ? -8.336 10.676 20.687 1.00 91.44 215 ALA A O 1
ATOM 1788 N N . ARG A 1 216 ? -8.305 10.060 18.526 1.00 90.56 216 ARG A N 1
ATOM 1789 C CA . ARG A 1 216 ? -9.553 10.738 18.150 1.00 90.56 216 ARG A CA 1
ATOM 1790 C C . ARG A 1 216 ? -10.823 9.987 18.556 1.00 90.56 216 ARG A C 1
ATOM 1792 O O . ARG A 1 216 ? -11.817 10.643 18.852 1.00 90.56 216 ARG A O 1
ATOM 1799 N N . SER A 1 217 ? -10.809 8.654 18.565 1.00 91.31 217 SER A N 1
ATOM 1800 C CA . SER A 1 217 ? -12.037 7.852 18.686 1.00 91.31 217 SER A CA 1
ATOM 1801 C C . SER A 1 217 ? -11.995 6.833 19.829 1.00 91.31 217 SER A C 1
ATOM 1803 O O . SER A 1 217 ? -12.862 6.848 20.709 1.00 91.31 217 SER A O 1
ATOM 1805 N N . TYR A 1 218 ? -10.981 5.964 19.872 1.00 93.12 218 TYR A N 1
ATOM 1806 C CA . TYR A 1 218 ? -10.917 4.887 20.873 1.00 93.12 218 TYR A CA 1
ATOM 1807 C C . TYR A 1 218 ? -10.713 5.422 22.291 1.00 93.12 218 TYR A C 1
ATOM 1809 O O . TYR A 1 218 ? -11.431 5.039 23.213 1.00 93.12 218 TYR A O 1
ATOM 1817 N N . PHE A 1 219 ? -9.772 6.348 22.476 1.00 93.88 219 PHE A N 1
ATOM 1818 C CA . PHE A 1 219 ? -9.488 6.905 23.793 1.00 93.88 219 PHE A CA 1
ATOM 1819 C C . PHE A 1 219 ? -10.674 7.712 24.361 1.00 93.88 219 PHE A C 1
ATOM 1821 O O . PHE A 1 219 ? -11.082 7.435 25.492 1.00 93.88 219 PHE A O 1
ATOM 1828 N N . PRO A 1 220 ? -11.326 8.620 23.602 1.00 94.94 220 PRO A N 1
ATOM 1829 C CA . PRO A 1 220 ? -12.537 9.296 24.068 1.00 94.94 220 PRO A CA 1
ATOM 1830 C C . PRO A 1 220 ? -13.687 8.345 24.414 1.00 94.94 220 PRO A C 1
ATOM 1832 O O . PRO A 1 220 ? -14.314 8.517 25.455 1.00 94.94 220 PRO A O 1
ATOM 1835 N N . SER A 1 221 ? -13.956 7.322 23.596 1.00 95.12 221 SER A N 1
ATOM 1836 C CA . SER A 1 221 ? -15.029 6.353 23.886 1.00 95.12 221 SER A CA 1
ATOM 1837 C C . SER A 1 221 ? -14.760 5.535 25.157 1.00 95.12 221 SER A C 1
ATOM 1839 O O . SER A 1 221 ? -15.670 5.341 25.966 1.00 95.12 221 SER A O 1
ATOM 1841 N N . PHE A 1 222 ? -13.505 5.148 25.408 1.00 95.56 222 PHE A N 1
ATOM 1842 C CA . PHE A 1 222 ? -13.102 4.532 26.674 1.00 95.56 222 PHE A CA 1
ATOM 1843 C C . PHE A 1 222 ? -13.321 5.471 27.871 1.00 95.56 222 PHE A C 1
ATOM 1845 O O . PHE A 1 222 ? -13.864 5.051 28.895 1.00 95.56 222 PHE A O 1
ATOM 1852 N N . LEU A 1 223 ? -12.952 6.752 27.750 1.00 96.44 223 LEU A N 1
ATOM 1853 C CA . LEU A 1 223 ? -13.193 7.743 28.804 1.00 96.44 223 LEU A CA 1
ATOM 1854 C C . LEU A 1 223 ? -14.688 7.958 29.064 1.00 96.44 223 LEU A C 1
ATOM 1856 O O . LEU A 1 223 ? -15.098 8.088 30.219 1.00 96.44 223 LEU A O 1
ATOM 1860 N N . VAL A 1 224 ? -15.522 7.952 28.022 1.00 96.31 224 VAL A N 1
ATOM 1861 C CA . VAL A 1 224 ? -16.983 8.005 28.171 1.00 96.31 224 VAL A CA 1
ATOM 1862 C C . VAL A 1 224 ? -17.476 6.808 28.984 1.00 96.31 224 VAL A C 1
ATOM 1864 O O . VAL A 1 224 ? -18.185 6.997 29.971 1.00 96.31 224 VAL A O 1
ATOM 1867 N N . PHE A 1 225 ? -17.045 5.588 28.661 1.00 96.25 225 PHE A N 1
ATOM 1868 C CA . PHE A 1 225 ? -17.406 4.414 29.457 1.00 96.25 225 PHE A CA 1
ATOM 1869 C C . PHE A 1 225 ? -16.943 4.540 30.918 1.00 96.25 225 PHE A C 1
ATOM 1871 O O . PHE A 1 225 ? -17.740 4.365 31.843 1.00 96.25 225 PHE A O 1
ATOM 1878 N N . ALA A 1 226 ? -15.684 4.927 31.145 1.00 95.88 226 ALA A N 1
ATOM 1879 C CA . ALA A 1 226 ? -15.137 5.104 32.486 1.00 95.88 226 ALA A CA 1
ATOM 1880 C C . ALA A 1 226 ? -15.922 6.150 33.297 1.00 95.88 226 ALA A C 1
ATOM 1882 O O . ALA A 1 226 ? -16.269 5.907 34.452 1.00 95.88 226 ALA A O 1
ATOM 1883 N N . THR A 1 227 ? -16.259 7.297 32.701 1.00 95.69 227 THR A N 1
ATOM 1884 C CA . THR A 1 227 ? -17.041 8.350 33.372 1.00 95.69 227 THR A CA 1
ATOM 1885 C C . THR A 1 227 ? -18.456 7.890 33.722 1.00 95.69 227 THR A C 1
ATOM 1887 O O . THR A 1 227 ? -18.923 8.178 34.828 1.00 95.69 227 THR A O 1
ATOM 1890 N N . VAL A 1 228 ? -19.114 7.118 32.851 1.00 95.69 228 VAL A N 1
ATOM 1891 C CA . VAL A 1 228 ? -20.424 6.511 33.135 1.00 95.69 228 VAL A CA 1
ATOM 1892 C C . VAL A 1 228 ? -20.326 5.516 34.290 1.00 95.69 228 VAL A C 1
ATOM 1894 O O . VAL A 1 228 ? -21.157 5.565 35.199 1.00 95.69 228 VAL A O 1
ATOM 1897 N N . VAL A 1 229 ? -19.282 4.685 34.340 1.00 93.81 229 VAL A N 1
ATOM 1898 C CA . VAL A 1 229 ? -19.035 3.783 35.476 1.00 93.81 229 VAL A CA 1
ATOM 1899 C C . VAL A 1 229 ? -18.767 4.575 36.760 1.00 93.81 229 VAL A C 1
ATOM 1901 O O . VAL A 1 229 ? -19.414 4.327 37.771 1.00 93.81 229 VAL A O 1
ATOM 1904 N N . PHE A 1 230 ? -17.904 5.593 36.755 1.00 92.94 230 PHE A N 1
ATOM 1905 C CA . PHE A 1 230 ? -17.654 6.416 37.949 1.00 92.94 230 PHE A CA 1
ATOM 1906 C C . PHE A 1 230 ? -18.887 7.202 38.412 1.00 92.94 230 PHE A C 1
ATOM 1908 O O . PHE A 1 230 ? -19.058 7.457 39.611 1.00 92.94 230 PHE A O 1
ATOM 1915 N N . SER A 1 231 ? -19.793 7.550 37.495 1.00 92.00 231 SER A N 1
ATOM 1916 C CA . SER A 1 231 ? -21.055 8.202 37.843 1.00 92.00 231 SER A CA 1
ATOM 1917 C C . SER A 1 231 ? -21.953 7.338 38.729 1.00 92.00 231 SER A C 1
ATOM 1919 O O . SER A 1 231 ? -22.780 7.876 39.468 1.00 92.00 231 SER A O 1
ATOM 1921 N N . GLN A 1 232 ? -21.735 6.019 38.754 1.00 89.44 232 GLN A N 1
ATOM 1922 C CA . GLN A 1 232 ? -22.504 5.065 39.552 1.00 89.44 232 GLN A CA 1
ATOM 1923 C C . GLN A 1 232 ? -22.416 5.312 41.059 1.00 89.44 232 GLN A C 1
ATOM 1925 O O . GLN A 1 232 ? -23.311 4.926 41.808 1.00 89.44 232 GLN A O 1
ATOM 1930 N N . TRP A 1 233 ? -21.401 6.047 41.517 1.00 86.25 233 TRP A N 1
ATOM 1931 C CA . TRP A 1 233 ? -21.266 6.488 42.908 1.00 86.25 233 TRP A CA 1
ATOM 1932 C C . TRP A 1 233 ? -21.986 7.809 43.221 1.00 86.25 233 TRP A C 1
ATOM 1934 O O . TRP A 1 233 ? -21.953 8.280 44.359 1.00 86.25 233 TRP A O 1
ATOM 1944 N N . LYS A 1 234 ? -22.62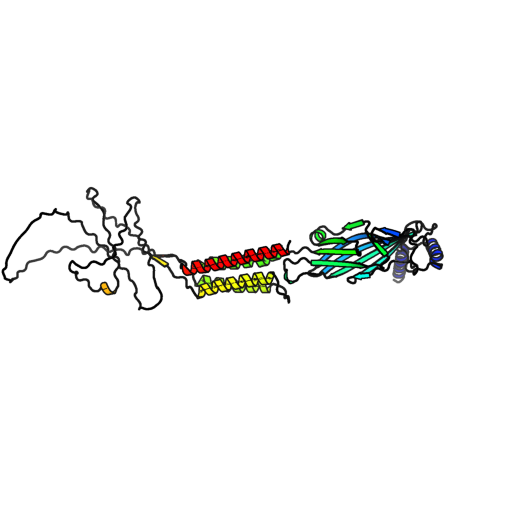6 8.441 42.232 1.00 87.25 234 LYS A N 1
ATOM 1945 C CA . LYS A 1 234 ? -23.363 9.703 42.386 1.00 87.25 234 LYS A CA 1
ATOM 1946 C C . LYS A 1 234 ? -24.864 9.467 42.575 1.00 87.25 234 LYS A C 1
ATOM 1948 O O . LYS A 1 234 ? -25.332 8.359 42.804 1.00 87.25 234 LYS A O 1
ATOM 1953 N N . ARG A 1 235 ? -25.634 10.558 42.546 1.00 83.75 235 ARG A N 1
ATOM 1954 C CA . ARG A 1 235 ? -27.101 10.549 42.649 1.00 83.75 235 ARG A CA 1
ATOM 1955 C C . ARG A 1 235 ? -27.720 9.890 41.415 1.00 83.75 235 ARG A C 1
ATOM 1957 O O . ARG A 1 235 ? -27.271 10.170 40.310 1.00 83.75 235 ARG A O 1
ATOM 1964 N N . ARG A 1 236 ? -28.838 9.171 41.584 1.00 83.06 236 ARG A N 1
ATOM 1965 C CA . ARG A 1 236 ? -29.610 8.544 40.487 1.00 83.06 236 ARG A CA 1
ATOM 1966 C C . ARG A 1 236 ? -29.869 9.465 39.289 1.00 83.06 236 ARG A C 1
ATOM 1968 O O . ARG A 1 236 ? -29.673 9.063 38.153 1.00 83.06 236 ARG A O 1
ATOM 1975 N N . LYS A 1 237 ? -30.257 10.724 39.535 1.00 87.00 237 LYS A N 1
ATOM 1976 C CA . LYS A 1 237 ? -30.484 11.708 38.457 1.00 87.00 237 LYS A CA 1
ATOM 1977 C C . LYS A 1 237 ? -29.228 11.943 37.609 1.00 87.00 237 LYS A C 1
ATOM 1979 O O . LYS A 1 237 ? -29.327 12.076 36.402 1.00 87.00 237 LYS A O 1
ATOM 1984 N N . VAL A 1 238 ? -28.058 11.977 38.247 1.00 88.94 238 VAL A N 1
ATOM 1985 C CA . VAL A 1 238 ? -26.767 12.182 37.575 1.00 88.94 238 VAL A CA 1
ATOM 1986 C C . VAL A 1 238 ? -26.343 10.922 36.818 1.00 88.94 238 VAL A C 1
ATOM 1988 O O . VAL A 1 238 ? -25.860 11.044 35.702 1.00 88.94 238 VAL A O 1
ATOM 1991 N N . GLN A 1 239 ? -26.574 9.735 37.390 1.00 91.00 239 GLN A N 1
ATOM 1992 C CA . GLN A 1 239 ? -26.289 8.440 36.750 1.00 91.00 239 GLN A CA 1
ATOM 1993 C C . GLN A 1 239 ? -27.000 8.310 35.402 1.00 91.00 239 GLN A C 1
ATOM 1995 O O . GLN A 1 239 ? -26.347 8.154 34.377 1.00 91.00 239 GLN A O 1
ATOM 2000 N N . ILE A 1 240 ? -28.328 8.470 35.395 1.00 90.62 240 ILE A N 1
ATOM 2001 C CA . ILE A 1 240 ? -29.146 8.301 34.185 1.00 90.62 240 ILE A CA 1
ATOM 2002 C C . ILE A 1 240 ? -28.767 9.334 33.117 1.00 90.62 240 ILE A C 1
ATOM 2004 O O . ILE A 1 240 ? -28.610 8.983 31.951 1.00 90.62 240 ILE A O 1
ATOM 2008 N N . VAL A 1 241 ? -28.581 10.601 33.509 1.00 94.00 241 VAL A N 1
ATOM 2009 C CA . VAL A 1 241 ? -28.191 11.670 32.574 1.00 94.00 241 VAL A CA 1
ATOM 2010 C C . VAL A 1 241 ? -26.821 11.391 31.955 1.00 94.00 241 VAL A C 1
ATOM 2012 O O . VAL A 1 241 ? -26.665 11.550 30.748 1.00 94.00 241 VAL A O 1
ATOM 2015 N N . LEU A 1 242 ? -25.841 10.946 32.748 1.00 95.12 242 LEU A N 1
ATOM 2016 C CA . LEU A 1 242 ? -24.510 10.620 32.232 1.00 95.12 242 LEU A CA 1
ATOM 2017 C C . LEU A 1 242 ? -24.511 9.350 31.378 1.00 95.12 242 LEU A C 1
ATOM 2019 O O . LEU A 1 242 ? -23.830 9.332 30.360 1.00 95.12 242 LEU A O 1
ATOM 2023 N N . ALA A 1 243 ? -25.290 8.325 31.730 1.00 94.06 243 ALA A N 1
ATOM 2024 C CA . ALA A 1 243 ? -25.424 7.115 30.922 1.00 94.06 243 ALA A CA 1
ATOM 2025 C C . ALA A 1 243 ? -26.055 7.414 29.551 1.00 94.06 243 ALA A C 1
ATOM 2027 O O . ALA A 1 243 ? -25.495 7.035 28.524 1.00 94.06 243 ALA A O 1
ATOM 2028 N N . LEU A 1 244 ? -27.166 8.162 29.516 1.00 95.38 244 LEU A N 1
ATOM 2029 C CA . LEU A 1 244 ? -27.801 8.594 28.264 1.00 95.38 244 LEU A CA 1
ATOM 2030 C C . LEU A 1 244 ? -26.880 9.501 27.440 1.00 95.38 244 LEU A C 1
ATOM 2032 O O . LEU A 1 244 ? -26.719 9.285 26.242 1.00 95.38 244 LEU A O 1
ATOM 2036 N N . GLY A 1 245 ? -26.238 10.482 28.081 1.00 96.00 245 GLY A N 1
ATOM 2037 C CA . GLY A 1 245 ? -25.265 11.352 27.423 1.00 96.00 245 GLY A CA 1
ATOM 2038 C C . GLY A 1 245 ? -24.089 10.566 26.842 1.00 96.00 245 GLY A C 1
ATOM 2039 O O . GLY A 1 245 ? -23.688 10.814 25.711 1.00 96.00 245 GLY A O 1
ATOM 2040 N N . GLY A 1 246 ? -23.587 9.567 27.570 1.00 95.81 246 GLY A N 1
ATOM 2041 C CA . GLY A 1 246 ? -22.528 8.678 27.104 1.00 95.81 246 GLY A CA 1
ATOM 2042 C C . GLY A 1 246 ? -22.932 7.868 25.872 1.00 95.81 246 GLY A C 1
ATOM 2043 O O . GLY A 1 246 ? -22.163 7.805 24.916 1.00 95.81 246 GLY A O 1
ATOM 2044 N N . ILE A 1 247 ? -24.151 7.320 25.850 1.00 96.00 247 ILE A N 1
ATOM 2045 C CA . ILE A 1 247 ? -24.693 6.606 24.683 1.00 96.00 247 ILE A CA 1
ATOM 2046 C C . ILE A 1 247 ? -24.750 7.533 23.463 1.00 96.00 247 ILE A C 1
ATOM 2048 O O . ILE A 1 247 ? -24.259 7.172 22.395 1.00 96.00 247 ILE A O 1
ATOM 2052 N N . VAL A 1 248 ? -25.286 8.747 23.623 1.00 95.88 248 VAL A N 1
ATOM 2053 C CA . VAL A 1 248 ? -25.345 9.739 22.537 1.00 95.88 248 VAL A CA 1
ATOM 2054 C C . VAL A 1 248 ? -23.940 10.110 22.054 1.00 95.88 248 VAL A C 1
ATOM 2056 O O . VAL A 1 248 ? -23.704 10.142 20.850 1.00 95.88 248 VAL A O 1
ATOM 2059 N N . CYS A 1 249 ? -22.982 10.327 22.960 1.00 95.06 249 CYS A N 1
ATOM 2060 C CA . CYS A 1 249 ? -21.592 10.612 22.598 1.00 95.06 249 CYS A CA 1
ATOM 2061 C C . CYS A 1 249 ? -20.954 9.481 21.779 1.00 95.06 249 CYS A C 1
ATOM 2063 O O . CYS A 1 249 ? -20.279 9.759 20.791 1.00 95.06 249 CYS A O 1
ATOM 2065 N N . VAL A 1 250 ? -21.171 8.217 22.157 1.00 94.25 250 VAL A N 1
ATOM 2066 C CA . VAL A 1 250 ? -20.654 7.054 21.415 1.00 94.25 250 VAL A CA 1
ATOM 2067 C C . VAL A 1 250 ? -21.280 6.968 20.019 1.00 94.25 250 VAL A C 1
ATOM 2069 O O . VAL A 1 250 ? -20.551 6.772 19.049 1.00 94.25 250 VAL A O 1
ATOM 2072 N N . LEU A 1 251 ? -22.589 7.210 19.889 1.00 92.44 251 LEU A N 1
ATOM 2073 C CA . LEU A 1 251 ? -23.268 7.257 18.587 1.00 92.44 251 LEU A CA 1
ATOM 2074 C C . LEU A 1 251 ? -22.749 8.400 17.700 1.00 92.44 251 LEU A C 1
ATOM 2076 O O . LEU A 1 251 ? -22.525 8.209 16.505 1.00 92.44 251 LEU A O 1
ATOM 2080 N N . LEU A 1 252 ? -22.502 9.581 18.277 1.00 92.19 252 LEU A N 1
ATOM 2081 C CA . LEU A 1 252 ? -21.911 10.709 17.552 1.00 92.19 252 LEU A CA 1
ATOM 2082 C C . LEU A 1 252 ? -20.483 10.401 17.088 1.00 92.19 252 LEU A C 1
ATOM 2084 O O . LEU A 1 252 ? -20.141 10.701 15.947 1.00 92.19 252 LEU A O 1
ATOM 2088 N N . LEU A 1 253 ? -19.664 9.774 17.940 1.00 90.69 253 LEU A N 1
ATOM 2089 C CA . LEU A 1 253 ? -18.307 9.349 17.583 1.00 90.69 253 LEU A CA 1
ATOM 2090 C C . LEU A 1 253 ? -18.319 8.331 16.436 1.00 90.69 253 LEU A C 1
ATOM 2092 O O . LEU A 1 253 ? -17.503 8.446 15.518 1.00 90.69 253 LEU A O 1
ATOM 2096 N N . GLN A 1 254 ? -19.262 7.387 16.439 1.00 88.19 254 GLN A N 1
ATOM 2097 C CA . GLN A 1 254 ? -19.429 6.428 15.346 1.00 88.19 254 GLN A CA 1
ATOM 2098 C C . GLN A 1 254 ? -19.825 7.120 14.032 1.00 88.19 254 GLN A C 1
ATOM 2100 O O . GLN A 1 254 ? -19.276 6.792 12.984 1.00 88.19 254 GLN A O 1
ATOM 2105 N N . ASN A 1 255 ? -20.693 8.135 14.086 1.00 87.00 255 ASN A N 1
ATOM 2106 C CA . ASN A 1 255 ? -21.158 8.863 12.900 1.00 87.00 255 ASN A CA 1
ATOM 2107 C C . ASN A 1 255 ? -20.077 9.747 12.240 1.00 87.00 255 ASN A C 1
ATOM 2109 O O . ASN A 1 255 ? -20.260 10.239 11.132 1.00 87.00 255 ASN A O 1
ATOM 2113 N N . THR A 1 256 ? -18.928 9.966 12.893 1.00 83.06 256 THR A N 1
ATOM 2114 C CA . THR A 1 256 ? -17.794 10.676 12.264 1.00 83.06 256 THR A CA 1
ATOM 2115 C C . THR A 1 256 ? -17.030 9.830 11.245 1.00 83.06 256 THR A C 1
ATOM 2117 O O . THR A 1 256 ? -16.137 10.338 10.561 1.00 83.06 256 THR A O 1
ATOM 2120 N N . ARG A 1 257 ? -17.356 8.540 11.149 1.00 76.94 257 ARG A N 1
ATOM 2121 C CA . ARG A 1 257 ? -16.728 7.593 10.236 1.00 76.94 257 ARG A CA 1
ATOM 2122 C C . ARG A 1 257 ? -17.362 7.674 8.833 1.00 76.94 257 ARG A C 1
ATOM 2124 O O . ARG A 1 257 ? -18.580 7.795 8.733 1.00 76.94 257 ARG A O 1
ATOM 2131 N N . PRO A 1 258 ? -16.573 7.550 7.747 1.00 70.69 258 PRO A N 1
ATOM 2132 C CA . PRO A 1 258 ? -17.117 7.325 6.408 1.00 70.69 258 PRO A CA 1
ATOM 2133 C C . PRO A 1 258 ? -17.956 6.040 6.359 1.00 70.69 258 PRO A C 1
ATOM 2135 O O . PRO A 1 258 ? -17.563 5.031 6.948 1.00 70.69 258 PRO A O 1
ATOM 2138 N N . ALA A 1 259 ? -19.077 6.070 5.637 1.00 71.38 259 ALA A N 1
ATOM 2139 C CA . ALA A 1 259 ? -19.885 4.879 5.401 1.00 71.38 259 ALA A CA 1
ATOM 2140 C C . ALA A 1 259 ? -19.051 3.801 4.688 1.00 71.38 259 ALA A C 1
ATOM 2142 O O . ALA A 1 259 ? -18.324 4.103 3.740 1.00 71.38 259 ALA A O 1
ATOM 2143 N N . SER A 1 260 ? -19.145 2.564 5.168 1.00 72.12 260 SER A N 1
ATOM 2144 C CA . SER A 1 260 ? -18.545 1.382 4.550 1.00 72.12 260 SER A CA 1
ATOM 2145 C C . SER A 1 260 ? -19.562 0.251 4.544 1.00 72.12 260 SER A C 1
ATOM 2147 O O . SER A 1 260 ? -20.306 0.104 5.513 1.00 72.12 260 SER A O 1
ATOM 2149 N N . ASP A 1 261 ? -19.552 -0.562 3.493 1.00 75.56 261 ASP A N 1
ATOM 2150 C CA . ASP A 1 261 ? -20.517 -1.654 3.320 1.00 75.56 261 ASP A CA 1
ATOM 2151 C C . ASP A 1 261 ? -20.169 -2.889 4.170 1.00 75.56 261 ASP A C 1
ATOM 2153 O O . ASP A 1 261 ? -21.032 -3.712 4.477 1.00 75.56 261 ASP A O 1
ATOM 2157 N N . THR A 1 262 ? -18.911 -3.009 4.607 1.00 84.94 262 THR A N 1
ATOM 2158 C CA . THR A 1 262 ? -18.434 -4.112 5.451 1.00 84.94 262 THR A CA 1
ATOM 2159 C C . THR A 1 262 ? -18.386 -3.741 6.931 1.00 84.94 262 THR A C 1
ATOM 2161 O O . THR A 1 262 ? -18.004 -2.622 7.283 1.00 84.94 262 THR A O 1
ATOM 2164 N N . PHE A 1 263 ? -18.663 -4.716 7.800 1.00 87.62 263 PHE A N 1
ATOM 2165 C CA . PHE A 1 263 ? -18.431 -4.609 9.242 1.00 87.62 263 PHE A CA 1
ATOM 2166 C C . P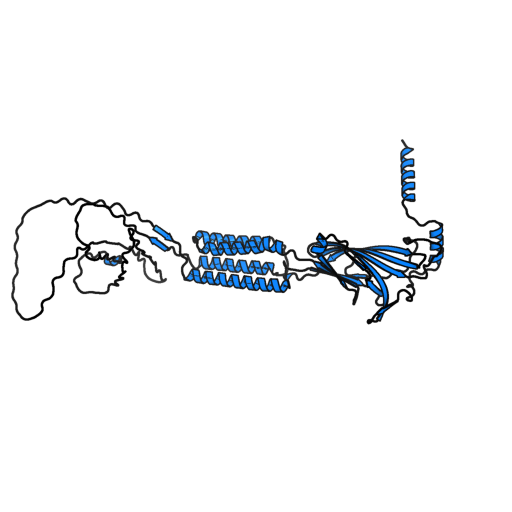HE A 1 263 ? -16.932 -4.651 9.553 1.00 87.62 263 PHE A C 1
ATOM 2168 O O . PHE A 1 263 ? -16.237 -5.572 9.118 1.00 87.62 263 PHE A O 1
ATOM 2175 N N . THR A 1 264 ? -16.425 -3.683 10.319 1.00 90.69 264 THR A N 1
ATOM 2176 C CA . THR A 1 264 ? -14.985 -3.597 10.614 1.00 90.69 264 THR A CA 1
ATOM 2177 C C . THR A 1 264 ? -14.668 -3.623 12.105 1.00 90.69 264 THR A C 1
ATOM 2179 O O . THR A 1 264 ? -15.550 -3.514 12.959 1.00 90.69 264 THR A O 1
ATOM 2182 N N . LEU A 1 265 ? -13.380 -3.729 12.444 1.00 91.12 265 LEU A N 1
ATOM 2183 C CA . LEU A 1 265 ? -12.911 -3.667 13.833 1.00 91.12 265 LEU A CA 1
ATOM 2184 C C . LEU A 1 265 ? -13.308 -2.375 14.541 1.00 91.12 265 LEU A C 1
ATOM 2186 O O . LEU A 1 265 ? -13.694 -2.405 15.710 1.00 91.12 265 LEU A O 1
ATOM 2190 N N . TYR A 1 266 ? -13.306 -1.260 13.814 1.00 90.81 266 TYR A N 1
ATOM 2191 C CA . TYR A 1 266 ? -13.850 -0.010 14.327 1.00 90.81 266 TYR A CA 1
ATOM 2192 C C . TYR A 1 266 ? -15.308 -0.176 14.792 1.00 90.81 266 TYR A C 1
ATOM 2194 O O . TYR A 1 266 ? -15.633 0.223 15.907 1.00 90.81 266 TYR A O 1
ATOM 2202 N N . ASP A 1 267 ? -16.175 -0.822 14.004 1.00 91.88 267 ASP A N 1
ATOM 2203 C CA . ASP A 1 267 ? -17.578 -1.038 14.394 1.00 91.88 267 ASP A CA 1
ATOM 2204 C C . ASP A 1 267 ? -17.696 -1.977 15.589 1.00 91.88 267 ASP A C 1
ATOM 2206 O O . ASP A 1 267 ? -18.464 -1.700 16.507 1.00 91.88 267 ASP A O 1
ATOM 2210 N N . LEU A 1 268 ? -16.895 -3.045 15.628 1.00 93.56 268 LEU A N 1
ATOM 2211 C CA . LEU A 1 268 ? -16.869 -3.981 16.751 1.00 93.56 268 LEU A CA 1
ATOM 2212 C C . LEU A 1 268 ? -16.574 -3.275 18.081 1.00 93.56 268 LEU A C 1
ATOM 2214 O O . LEU A 1 268 ? -17.227 -3.555 19.088 1.00 93.56 268 LEU A O 1
ATOM 2218 N N . TRP A 1 269 ? -15.636 -2.324 18.082 1.00 95.12 269 TRP A N 1
ATOM 2219 C CA . TRP A 1 269 ? -15.335 -1.505 19.255 1.00 95.12 269 TRP A CA 1
ATOM 2220 C C . TRP A 1 269 ? -16.525 -0.644 19.698 1.00 95.12 269 TRP A C 1
ATOM 2222 O O . TRP A 1 269 ? -16.901 -0.642 20.877 1.00 95.12 269 TRP A O 1
ATOM 2232 N N . PHE A 1 270 ? -17.144 0.079 18.763 1.00 94.06 270 PHE A N 1
ATOM 2233 C CA . PHE A 1 270 ? -18.275 0.960 19.066 1.00 94.06 270 PHE A CA 1
ATOM 2234 C C . PHE A 1 270 ? -19.525 0.180 19.488 1.00 94.06 270 PHE A C 1
ATOM 2236 O O . PHE A 1 270 ? -20.185 0.559 20.452 1.00 94.06 270 PHE A O 1
ATOM 2243 N N . VAL A 1 271 ? -19.807 -0.960 18.858 1.00 94.38 271 VAL A N 1
ATOM 2244 C CA . VAL A 1 271 ? -20.901 -1.856 19.257 1.00 94.38 271 VAL A CA 1
ATOM 2245 C C . VAL A 1 271 ? -20.647 -2.432 20.648 1.00 94.38 271 VAL A C 1
ATOM 2247 O O . VAL A 1 271 ? -21.537 -2.403 21.498 1.00 94.38 271 VAL A O 1
ATOM 2250 N N . GLY A 1 272 ? -19.427 -2.900 20.926 1.00 95.19 272 GLY A N 1
ATOM 2251 C CA . GLY A 1 272 ? -19.069 -3.419 22.243 1.00 95.19 272 GLY A CA 1
ATOM 2252 C C . GLY A 1 272 ? -19.211 -2.365 23.343 1.00 95.19 272 GLY A C 1
ATOM 2253 O O . GLY A 1 272 ? -19.851 -2.620 24.364 1.00 95.19 272 GLY A O 1
ATOM 2254 N N . THR A 1 273 ? -18.686 -1.156 23.130 1.00 95.81 273 THR A N 1
ATOM 2255 C CA . THR A 1 273 ? -18.835 -0.038 24.084 1.00 95.81 273 THR A CA 1
ATOM 2256 C C . THR A 1 273 ? -20.298 0.368 24.276 1.00 95.81 273 THR A C 1
ATOM 2258 O O . THR A 1 273 ? -20.742 0.538 25.413 1.00 95.81 273 THR A O 1
ATOM 2261 N N . PHE A 1 274 ? -21.077 0.446 23.197 1.00 96.38 274 PHE A N 1
ATOM 2262 C CA . PHE A 1 274 ? -22.505 0.756 23.227 1.00 96.38 274 PHE A CA 1
ATOM 2263 C C . PHE A 1 274 ? -23.320 -0.265 24.034 1.00 96.38 274 PHE A C 1
ATOM 2265 O O . PHE A 1 274 ? -24.092 0.123 24.912 1.00 96.38 274 PHE A O 1
ATOM 2272 N N . LEU A 1 275 ? -23.108 -1.567 23.813 1.00 96.56 275 LEU A N 1
ATOM 2273 C CA . LEU A 1 275 ? -23.805 -2.626 24.551 1.00 96.56 275 LEU A CA 1
ATOM 2274 C C . LEU A 1 275 ? -23.507 -2.579 26.056 1.00 96.56 275 LEU A C 1
ATOM 2276 O O . LEU A 1 275 ? -24.414 -2.752 26.877 1.00 96.56 275 LEU A O 1
ATOM 2280 N N . HIS A 1 276 ? -22.261 -2.291 26.441 1.00 96.94 276 HIS A N 1
ATOM 2281 C CA . HIS A 1 276 ? -21.904 -2.147 27.853 1.00 96.94 276 HIS A CA 1
ATOM 2282 C C . HIS A 1 276 ? -22.524 -0.886 28.472 1.00 96.94 276 HIS A C 1
ATOM 2284 O O . HIS A 1 276 ? -22.992 -0.942 29.608 1.00 96.94 276 HIS A O 1
ATOM 2290 N N . LEU A 1 277 ? -22.605 0.228 27.736 1.00 96.44 277 LEU A N 1
ATOM 2291 C CA . LEU A 1 277 ? -23.298 1.436 28.199 1.00 96.44 277 LEU A CA 1
ATOM 2292 C C . LEU A 1 277 ? -24.801 1.205 28.400 1.00 96.44 277 LEU A C 1
ATOM 2294 O O . LEU A 1 277 ? -25.341 1.604 29.433 1.00 96.44 277 LEU A O 1
ATOM 2298 N N . ILE A 1 278 ? -25.465 0.511 27.468 1.00 96.44 278 ILE A N 1
ATOM 2299 C CA . ILE A 1 278 ? -26.864 0.091 27.638 1.00 96.44 278 ILE A CA 1
ATOM 2300 C C . ILE A 1 278 ? -27.006 -0.794 28.872 1.00 96.44 278 ILE A C 1
ATOM 2302 O O . ILE A 1 278 ? -27.917 -0.590 29.666 1.00 96.44 278 ILE A O 1
ATOM 2306 N N . SER A 1 279 ? -26.093 -1.744 29.072 1.00 95.38 279 SER A N 1
ATOM 2307 C CA . SER A 1 279 ? -26.127 -2.635 30.235 1.00 95.38 279 SER A CA 1
ATOM 2308 C C . SER A 1 279 ? -26.031 -1.857 31.554 1.00 95.38 279 SER A C 1
ATOM 2310 O O . SER A 1 279 ? -26.765 -2.152 32.497 1.00 95.38 279 SER A O 1
ATOM 2312 N N . VAL A 1 280 ? -25.189 -0.818 31.622 1.00 94.56 280 VAL A N 1
ATOM 2313 C CA . VAL A 1 280 ? -25.122 0.074 32.793 1.00 94.56 280 VAL A CA 1
ATOM 2314 C C . VAL A 1 280 ? -26.436 0.836 32.982 1.00 94.56 280 VAL A C 1
ATOM 2316 O O . VAL A 1 280 ? -26.956 0.879 34.097 1.00 94.56 280 VAL A O 1
ATOM 2319 N N . LEU A 1 281 ? -2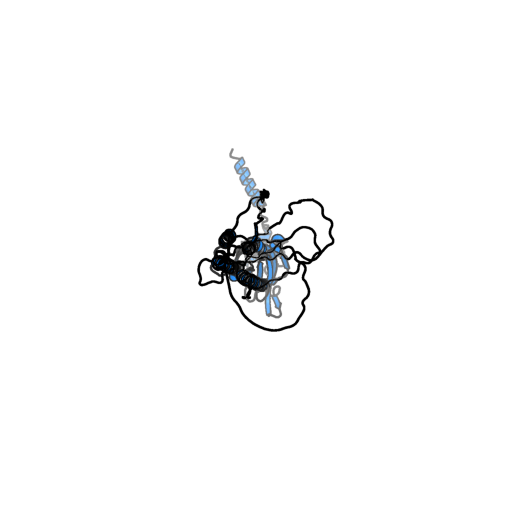7.010 1.381 31.905 1.00 94.19 281 LEU A N 1
ATOM 2320 C CA . LEU A 1 281 ? -28.302 2.068 31.960 1.00 94.19 281 LEU A CA 1
ATOM 2321 C C . LEU A 1 281 ? -29.420 1.134 32.451 1.00 94.19 281 LEU A C 1
ATOM 2323 O O . LEU A 1 281 ? -30.221 1.530 33.293 1.00 94.19 281 LEU A O 1
ATOM 2327 N N . LEU A 1 282 ? -29.460 -0.115 31.981 1.00 93.50 282 LEU A N 1
ATOM 2328 C CA . LEU A 1 282 ? -30.435 -1.112 32.430 1.00 93.50 282 LEU A CA 1
ATOM 2329 C C . LEU A 1 282 ? -30.304 -1.388 33.933 1.00 93.50 282 LEU A C 1
ATOM 2331 O O . LEU A 1 282 ? -31.312 -1.395 34.638 1.00 93.50 282 LEU A O 1
ATOM 2335 N N . ILE A 1 283 ? -29.079 -1.527 34.454 1.00 91.69 283 ILE A N 1
ATOM 2336 C CA . ILE A 1 283 ? -28.849 -1.643 35.905 1.00 91.69 283 ILE A CA 1
ATOM 2337 C C . ILE A 1 283 ? -29.372 -0.408 36.647 1.00 91.69 283 ILE A C 1
ATOM 2339 O O . ILE A 1 283 ? -29.972 -0.550 37.713 1.00 91.69 283 ILE A O 1
ATOM 2343 N N . ASP A 1 284 ? -29.164 0.795 36.110 1.00 88.12 284 ASP A N 1
ATOM 2344 C CA . ASP A 1 284 ? -29.635 2.043 36.723 1.00 88.12 284 ASP A CA 1
ATOM 2345 C C . ASP A 1 284 ? -31.161 2.167 36.772 1.00 88.12 284 ASP A C 1
ATOM 2347 O O . ASP A 1 284 ? -31.712 2.793 37.691 1.00 88.12 284 ASP A O 1
ATOM 2351 N N . LEU A 1 285 ? -31.848 1.567 35.799 1.00 87.81 285 LEU A N 1
ATOM 2352 C CA . LEU A 1 285 ? -33.304 1.516 35.747 1.00 87.81 285 LEU A CA 1
ATOM 2353 C C . LEU A 1 285 ? -33.870 0.450 36.694 1.00 87.81 285 LEU A C 1
ATOM 2355 O O . LEU A 1 285 ? -34.826 0.748 37.410 1.00 87.81 285 LEU A O 1
ATOM 2359 N N . ILE A 1 286 ? -33.257 -0.739 36.742 1.00 87.69 286 ILE A N 1
ATOM 2360 C CA . ILE A 1 286 ? -33.733 -1.893 37.526 1.00 87.69 286 ILE A CA 1
ATOM 2361 C C . ILE A 1 286 ? -33.397 -1.756 39.018 1.00 87.69 286 ILE A C 1
ATOM 2363 O O . ILE A 1 286 ? -34.225 -2.065 39.870 1.00 87.69 286 ILE A O 1
ATOM 2367 N N . LEU A 1 287 ? -32.187 -1.299 39.363 1.00 81.12 287 LEU A N 1
ATOM 2368 C CA . LEU A 1 287 ? -31.698 -1.240 40.745 1.00 81.12 287 LEU A CA 1
ATOM 2369 C C . LEU A 1 287 ? -31.574 0.218 41.222 1.00 81.12 287 LEU A C 1
ATOM 2371 O O . LEU A 1 287 ? -30.497 0.823 41.107 1.00 81.12 287 LEU A O 1
ATOM 2375 N N . PRO A 1 288 ? -32.637 0.807 41.805 1.00 69.38 288 PRO A N 1
ATOM 2376 C CA . PRO A 1 288 ? -32.570 2.164 42.326 1.00 69.38 288 PRO A CA 1
ATOM 2377 C C . PRO A 1 288 ? -31.535 2.264 43.456 1.00 69.38 288 PRO A C 1
ATOM 2379 O O . PRO A 1 288 ? -31.496 1.455 44.385 1.00 69.38 288 PRO A O 1
ATOM 2382 N N . THR A 1 289 ? -30.678 3.288 43.405 1.00 64.88 289 THR A N 1
ATOM 2383 C CA . THR A 1 289 ? -29.745 3.577 44.502 1.00 64.88 289 THR A CA 1
ATOM 2384 C C . THR A 1 289 ? -30.513 3.968 45.762 1.00 64.88 289 THR A C 1
ATOM 2386 O O . THR A 1 289 ? -31.149 5.026 45.785 1.00 64.88 289 THR A O 1
ATOM 2389 N N . ARG A 1 290 ? -30.417 3.145 46.810 1.00 61.25 290 ARG A N 1
ATOM 2390 C CA . ARG A 1 290 ? -30.979 3.437 48.135 1.00 61.25 290 ARG A CA 1
ATOM 2391 C C . ARG A 1 290 ? -30.187 4.573 48.805 1.00 61.25 290 ARG A C 1
ATOM 2393 O O . ARG A 1 290 ? -28.960 4.640 48.690 1.00 61.25 290 ARG A O 1
ATOM 2400 N N . ARG A 1 291 ? -30.877 5.505 49.472 1.00 55.91 291 ARG A N 1
ATOM 2401 C CA . ARG A 1 291 ? -30.226 6.538 50.298 1.00 55.91 291 ARG A CA 1
ATOM 2402 C C . ARG A 1 291 ? -29.969 5.944 51.675 1.00 55.91 291 ARG A C 1
ATOM 2404 O O . ARG A 1 291 ? -30.910 5.513 52.316 1.00 55.91 291 ARG A O 1
ATOM 2411 N N . ILE A 1 292 ? -28.723 5.975 52.136 1.00 55.44 292 ILE A N 1
ATOM 2412 C CA . ILE A 1 292 ? -28.403 5.645 53.526 1.00 55.44 292 ILE A CA 1
ATOM 2413 C C . ILE A 1 292 ? -28.239 6.978 54.259 1.00 55.44 292 ILE A C 1
ATOM 2415 O O . ILE A 1 292 ? -27.302 7.741 54.005 1.00 55.44 292 ILE A O 1
ATOM 2419 N N . VAL A 1 293 ? -29.196 7.320 55.118 1.00 52.28 293 VAL A N 1
ATOM 2420 C CA . VAL A 1 293 ? -29.094 8.510 55.968 1.00 52.28 293 VAL A CA 1
ATOM 2421 C C . VAL A 1 293 ? -28.375 8.085 57.245 1.00 52.28 293 VAL A C 1
ATOM 2423 O O . VAL A 1 293 ? -28.931 7.343 58.039 1.00 52.28 293 VAL A O 1
ATOM 2426 N N . LYS A 1 294 ? -27.127 8.529 57.445 1.00 51.12 294 LYS A N 1
ATOM 2427 C CA . LYS A 1 294 ? -26.459 8.382 58.744 1.00 51.12 294 LYS A CA 1
ATOM 2428 C C . LYS A 1 294 ? -26.733 9.641 59.564 1.00 51.12 294 LYS A C 1
ATOM 2430 O O . LYS A 1 294 ? -26.280 10.732 59.211 1.00 51.12 294 LYS A O 1
ATOM 2435 N N . THR A 1 295 ? -27.506 9.514 60.635 1.00 46.22 295 THR A N 1
ATOM 2436 C CA . THR A 1 295 ? -27.701 10.595 61.607 1.00 46.22 295 THR A CA 1
ATOM 2437 C C . THR A 1 295 ? -26.720 10.414 62.754 1.00 46.22 295 THR A C 1
ATOM 2439 O O . THR A 1 295 ? -26.842 9.456 63.511 1.00 46.22 295 THR A O 1
ATOM 2442 N N . THR A 1 296 ? -25.751 11.320 62.888 1.00 46.84 296 THR A N 1
ATOM 2443 C CA . THR A 1 296 ? -24.886 11.368 64.068 1.00 46.84 296 THR A CA 1
ATOM 2444 C C . THR A 1 296 ? -25.447 12.383 65.060 1.00 46.84 296 THR A C 1
ATOM 2446 O O . THR A 1 296 ? -25.773 13.517 64.702 1.00 46.84 296 THR A O 1
ATOM 2449 N N . TYR A 1 297 ? -25.597 11.961 66.313 1.00 47.66 297 TYR A N 1
ATOM 2450 C CA . TYR A 1 297 ? -25.989 12.829 67.421 1.00 47.66 297 TYR A CA 1
ATOM 2451 C C . TYR A 1 297 ? -24.726 13.245 68.174 1.00 47.66 297 TYR A C 1
ATOM 2453 O O . TYR A 1 297 ? -23.986 12.385 68.646 1.00 47.66 297 TYR A O 1
ATOM 2461 N N . SER A 1 298 ? -24.472 14.551 68.276 1.00 42.12 298 SER A N 1
ATOM 2462 C CA . SER A 1 298 ? -23.421 15.096 69.139 1.00 42.12 298 SER A CA 1
ATOM 2463 C C . SER A 1 298 ? -24.053 15.541 70.454 1.00 42.12 298 SER A C 1
ATOM 2465 O O . SER A 1 298 ? -24.922 16.413 70.460 1.00 42.12 298 SER A O 1
ATOM 2467 N N . THR A 1 299 ? -23.650 14.942 71.575 1.00 44.78 299 THR A N 1
ATOM 2468 C CA . THR A 1 299 ? -24.029 15.433 72.905 1.00 44.78 299 THR A CA 1
ATOM 2469 C C . THR A 1 299 ? -22.990 16.444 73.380 1.00 44.78 299 THR A C 1
ATOM 2471 O O . THR A 1 299 ? -21.896 16.059 73.796 1.00 44.78 299 THR A O 1
ATOM 2474 N N . GLU A 1 300 ? -23.323 17.731 73.334 1.00 36.75 300 GLU A N 1
ATOM 2475 C CA . GLU A 1 300 ? -22.536 18.780 73.985 1.00 36.75 300 GLU A CA 1
ATOM 2476 C C . GLU A 1 300 ? -22.808 18.736 75.503 1.00 36.75 300 GLU A C 1
ATOM 2478 O O . GLU A 1 300 ? -23.965 18.721 75.934 1.00 36.75 300 GLU A O 1
ATOM 2483 N N . LYS A 1 301 ? -21.761 18.648 76.336 1.00 36.94 301 LYS A N 1
ATOM 2484 C CA . LYS A 1 301 ? -21.915 18.733 77.797 1.00 36.94 301 LYS A CA 1
ATOM 2485 C C . LYS A 1 301 ? -22.256 20.175 78.173 1.00 36.94 301 LYS A C 1
ATOM 2487 O O . LYS A 1 301 ? -21.497 21.087 77.873 1.00 36.94 301 LYS A O 1
ATOM 2492 N N . VAL A 1 302 ? -23.363 20.369 78.886 1.00 38.53 302 VAL A N 1
ATOM 2493 C CA . VAL A 1 302 ? -23.628 21.617 79.609 1.00 38.53 302 VAL A CA 1
ATOM 2494 C C . VAL A 1 302 ? -22.767 21.603 80.871 1.00 38.53 302 VAL A C 1
ATOM 2496 O O . VAL A 1 302 ? -23.053 20.858 81.810 1.00 38.53 302 VAL A O 1
ATOM 2499 N N . ASP A 1 303 ? -21.703 22.402 80.895 1.00 35.09 303 ASP A N 1
ATOM 2500 C CA . ASP A 1 303 ? -20.856 22.574 82.074 1.00 35.09 303 ASP A CA 1
ATOM 2501 C C . ASP A 1 303 ? -21.641 23.262 83.201 1.00 35.09 303 ASP A C 1
ATOM 2503 O O . ASP A 1 303 ? -21.796 24.480 83.245 1.00 35.09 303 ASP A O 1
ATOM 2507 N N . SER A 1 304 ? -22.144 22.468 84.147 1.00 35.56 304 SER A N 1
ATOM 2508 C CA . SER A 1 304 ? -22.555 22.948 85.470 1.00 35.56 304 SER A CA 1
ATOM 2509 C C . SER A 1 304 ? -21.470 22.585 86.474 1.00 35.56 304 SER A C 1
ATOM 2511 O O . SER A 1 304 ? -21.500 21.548 87.135 1.00 35.56 304 SER A O 1
ATOM 2513 N N . GLN A 1 305 ? -20.461 23.445 86.551 1.00 32.81 305 GLN A N 1
ATOM 2514 C CA . GLN A 1 305 ? -19.354 23.328 87.486 1.00 32.81 305 GLN A CA 1
ATOM 2515 C C . GLN A 1 305 ? -19.821 23.755 88.890 1.00 32.81 305 GLN A C 1
ATOM 2517 O O . GLN A 1 305 ? -19.863 24.940 89.213 1.00 32.81 305 GLN A O 1
ATOM 2522 N N . LYS A 1 306 ? -20.173 22.790 89.748 1.00 32.41 306 LYS A N 1
ATOM 2523 C CA . LYS A 1 306 ? -20.159 22.976 91.210 1.00 32.41 306 LYS A CA 1
ATOM 2524 C C . LYS A 1 306 ? -19.877 21.656 91.935 1.00 32.41 306 LYS A C 1
ATOM 2526 O O . LYS A 1 306 ? -20.765 20.866 92.221 1.00 32.41 306 LYS A O 1
ATOM 2531 N N . THR A 1 307 ? -18.583 21.448 92.173 1.00 32.72 307 THR A N 1
ATOM 2532 C CA . THR A 1 307 ? -17.973 20.819 93.358 1.00 32.72 307 THR A CA 1
ATOM 2533 C C . THR A 1 307 ? -18.749 19.698 94.064 1.00 32.72 307 THR A C 1
ATOM 2535 O O . THR A 1 307 ? -19.586 19.976 94.919 1.00 32.72 307 THR A O 1
ATOM 2538 N N . LEU A 1 308 ? -18.311 18.449 93.878 1.00 32.34 308 LEU A N 1
ATOM 2539 C CA . LEU A 1 308 ? -18.081 17.551 95.014 1.00 32.34 308 LEU A CA 1
ATOM 2540 C C . LEU A 1 308 ? -17.059 16.461 94.647 1.00 32.34 308 LEU A C 1
ATOM 2542 O O . LEU A 1 308 ? -17.297 15.628 93.777 1.00 32.34 308 LEU A O 1
ATOM 2546 N N . ASN A 1 309 ? -15.917 16.480 95.335 1.00 32.59 309 ASN A N 1
ATOM 2547 C CA . ASN A 1 309 ? -14.904 15.426 95.319 1.00 32.59 309 ASN A CA 1
ATOM 2548 C C . ASN A 1 309 ? -15.503 14.104 95.824 1.00 32.59 309 ASN A C 1
ATOM 2550 O O . ASN A 1 309 ? -15.869 14.007 96.997 1.00 32.59 309 ASN A O 1
ATOM 2554 N N . ARG A 1 310 ? -15.538 13.064 94.983 1.00 30.23 310 ARG A N 1
ATOM 2555 C CA . ARG A 1 310 ? -15.599 11.666 95.438 1.00 30.23 310 ARG A CA 1
ATOM 2556 C C . ARG A 1 310 ? -15.036 10.716 94.375 1.00 30.23 310 ARG A C 1
ATOM 2558 O O . ARG A 1 310 ? -15.319 10.860 93.193 1.00 30.23 310 ARG A O 1
ATOM 2565 N N . ASN A 1 311 ? -14.222 9.774 94.850 1.00 29.14 311 ASN A N 1
ATOM 2566 C CA . ASN A 1 311 ? -13.483 8.742 94.114 1.00 29.14 311 ASN A CA 1
ATOM 2567 C C . ASN A 1 311 ? -14.300 8.010 93.025 1.00 29.14 311 ASN A C 1
ATOM 2569 O O . ASN A 1 311 ? -15.515 7.850 93.180 1.00 29.14 311 ASN A O 1
ATOM 2573 N N . PRO A 1 312 ? -13.646 7.499 91.959 1.00 33.50 312 PRO A N 1
ATOM 2574 C CA . PRO A 1 312 ? -14.330 6.910 90.816 1.00 33.50 312 PRO A CA 1
ATOM 2575 C C . PRO A 1 312 ? -14.952 5.570 91.215 1.00 33.50 312 PRO A C 1
ATOM 2577 O O . PRO A 1 312 ? -14.258 4.585 91.461 1.00 33.50 312 PRO A O 1
ATOM 2580 N N . SER A 1 313 ? -16.280 5.525 91.270 1.00 30.44 313 SER A N 1
ATOM 2581 C CA . SER A 1 313 ? -17.028 4.272 91.320 1.00 30.44 313 SER A CA 1
ATOM 2582 C C . SER A 1 313 ? -17.744 4.071 89.987 1.00 30.44 313 SER A C 1
ATOM 2584 O O . SER A 1 313 ? -18.555 4.886 89.572 1.00 30.44 313 SER A O 1
ATOM 2586 N N . LYS A 1 314 ? -17.328 2.998 89.306 1.00 32.59 314 LYS A N 1
ATOM 2587 C CA . LYS A 1 314 ? -18.060 2.140 88.362 1.00 32.59 314 LYS A CA 1
ATOM 2588 C C . LYS A 1 314 ? -19.161 2.788 87.498 1.00 32.59 314 LYS A C 1
ATOM 2590 O O . LYS A 1 314 ? -20.253 3.052 87.976 1.00 32.59 314 LYS A O 1
ATOM 2595 N N . GLY A 1 315 ? -18.855 2.870 86.198 1.00 33.16 315 GLY A N 1
ATOM 2596 C CA . GLY A 1 315 ? -19.740 2.613 85.051 1.00 33.16 315 GLY A CA 1
ATOM 2597 C C . GLY A 1 315 ? -21.145 3.219 85.063 1.00 33.16 315 GLY A C 1
ATOM 2598 O O . GLY A 1 315 ? -22.055 2.686 85.687 1.00 33.16 315 GLY A O 1
ATOM 2599 N N . THR A 1 316 ? -21.356 4.258 84.256 1.00 33.47 316 THR A N 1
ATOM 2600 C CA . THR A 1 316 ? -22.698 4.682 83.841 1.00 33.47 316 THR A CA 1
ATOM 2601 C C . THR A 1 316 ? -23.218 3.705 82.786 1.00 33.47 316 THR A C 1
ATOM 2603 O O . THR A 1 316 ? -22.666 3.625 81.691 1.00 33.47 316 THR A O 1
ATOM 2606 N N . LEU A 1 317 ? -24.267 2.950 83.112 1.00 30.52 317 LEU A N 1
ATOM 2607 C CA . LEU A 1 317 ? -25.032 2.181 82.131 1.00 30.52 317 LEU A CA 1
ATOM 2608 C C . LEU A 1 317 ? -25.952 3.144 81.376 1.00 30.52 317 LEU A C 1
ATOM 2610 O O . LEU A 1 317 ? -26.832 3.759 81.973 1.00 30.52 317 LEU A O 1
ATOM 2614 N N . VAL A 1 318 ? -25.732 3.275 80.070 1.00 34.03 318 VAL A N 1
ATOM 2615 C CA . VAL A 1 318 ? -26.659 3.941 79.151 1.00 34.03 318 VAL A CA 1
ATOM 2616 C C . VAL A 1 318 ? -27.428 2.835 78.440 1.00 34.03 318 VAL A C 1
ATOM 2618 O O . VAL A 1 318 ? -26.859 2.117 77.622 1.00 34.03 318 VAL A O 1
ATOM 2621 N N . ALA A 1 319 ? -28.703 2.664 78.780 1.00 31.97 319 ALA A N 1
ATOM 2622 C CA . ALA A 1 319 ? -29.593 1.765 78.058 1.00 31.97 319 ALA A CA 1
ATOM 2623 C C . ALA A 1 319 ? -30.333 2.571 76.984 1.00 31.97 319 ALA A C 1
ATOM 2625 O O . ALA A 1 319 ? -31.068 3.504 77.303 1.00 31.97 319 ALA A O 1
ATOM 2626 N N . ALA A 1 320 ? -30.114 2.232 75.714 1.00 34.81 320 ALA A N 1
ATOM 2627 C CA . ALA A 1 320 ? -30.918 2.727 74.605 1.00 34.81 320 ALA A CA 1
ATOM 2628 C C . ALA A 1 320 ? -31.949 1.653 74.248 1.00 34.81 320 ALA A C 1
ATOM 2630 O O . ALA A 1 320 ? -31.583 0.512 73.972 1.00 34.81 320 ALA A O 1
ATOM 2631 N N . TYR A 1 321 ? -33.230 2.013 74.254 1.00 36.41 321 TYR A N 1
ATOM 2632 C CA . TYR A 1 321 ? -34.311 1.116 73.854 1.00 36.41 321 TYR A CA 1
ATOM 2633 C C . TYR A 1 321 ? -34.809 1.515 72.467 1.00 36.41 321 TYR A C 1
ATOM 2635 O O . TYR A 1 321 ? -34.939 2.701 72.168 1.00 36.41 321 TYR A O 1
ATOM 2643 N N . THR A 1 322 ? -35.105 0.527 71.626 1.00 33.97 322 THR A N 1
ATOM 2644 C CA . THR A 1 322 ? -35.881 0.739 70.401 1.00 33.97 322 THR A CA 1
ATOM 2645 C C . THR A 1 322 ? -37.298 0.261 70.682 1.00 33.97 322 THR A C 1
ATOM 2647 O O . THR A 1 322 ? -37.491 -0.865 71.135 1.00 33.97 322 THR A O 1
ATOM 2650 N N . THR A 1 323 ? -38.292 1.124 70.488 1.00 35.72 323 THR A N 1
ATOM 2651 C CA . THR A 1 323 ? -39.705 0.747 70.615 1.00 35.72 323 THR A CA 1
ATOM 2652 C C . THR A 1 323 ? -40.356 0.836 69.243 1.00 35.72 323 THR A C 1
ATOM 2654 O O . THR A 1 323 ? -39.979 1.669 68.417 1.00 35.72 323 THR A O 1
ATOM 2657 N N . THR A 1 324 ? -41.302 -0.057 68.966 1.00 32.69 324 THR A N 1
ATOM 2658 C CA . THR A 1 324 ? -42.166 0.079 67.790 1.00 32.69 324 THR A CA 1
ATOM 2659 C C . THR A 1 324 ? -43.381 0.928 68.167 1.00 32.69 324 THR A C 1
ATOM 2661 O O . THR A 1 324 ? -43.798 0.959 69.327 1.00 32.69 324 THR A O 1
ATOM 2664 N N . THR A 1 325 ? -43.954 1.649 67.204 1.00 34.78 325 THR A N 1
ATOM 2665 C CA . THR A 1 325 ? -45.061 2.605 67.399 1.00 34.78 325 THR A CA 1
ATOM 2666 C C . THR A 1 325 ? -46.309 1.997 68.053 1.00 34.78 325 THR A C 1
ATOM 2668 O O . THR A 1 325 ? -47.064 2.732 68.689 1.00 34.78 325 THR A O 1
ATOM 2671 N N . LYS A 1 326 ? -46.503 0.670 67.995 1.00 34.78 326 LYS A N 1
ATOM 2672 C CA . LYS A 1 326 ? -47.614 -0.019 68.679 1.00 34.78 326 LYS A CA 1
ATOM 2673 C C . LYS A 1 326 ? -47.449 -0.118 70.205 1.00 34.78 326 LYS A C 1
ATOM 2675 O O . LYS A 1 326 ? -48.457 -0.193 70.903 1.00 34.78 326 LYS A O 1
ATOM 2680 N N . ASP A 1 327 ? -46.230 -0.016 70.738 1.00 37.50 327 ASP A N 1
ATOM 2681 C CA . ASP A 1 327 ? -45.967 -0.161 72.182 1.00 37.50 327 ASP A CA 1
ATOM 2682 C C . ASP A 1 327 ? -45.869 1.178 72.933 1.00 37.50 327 ASP A C 1
ATOM 2684 O O . ASP A 1 327 ? -45.949 1.224 74.161 1.00 37.50 327 ASP A O 1
ATOM 2688 N N . ALA A 1 328 ? -45.752 2.300 72.215 1.00 37.84 328 ALA A N 1
ATOM 2689 C CA . ALA A 1 328 ? -45.578 3.622 72.823 1.00 37.84 328 ALA A CA 1
ATOM 2690 C C . ALA A 1 328 ? -46.851 4.175 73.505 1.00 37.84 328 ALA A C 1
ATOM 2692 O O . ALA A 1 328 ? -46.761 5.090 74.322 1.00 37.84 328 ALA A O 1
ATOM 2693 N N . GLN A 1 329 ? -48.036 3.620 73.217 1.00 33.72 329 GLN A N 1
ATOM 2694 C CA . GLN A 1 329 ? -49.310 4.088 73.788 1.00 33.72 329 GLN A CA 1
ATOM 2695 C C . GLN A 1 329 ? -49.731 3.397 75.099 1.00 33.72 329 GLN A C 1
ATOM 2697 O O . GLN A 1 329 ? -50.777 3.734 75.652 1.00 33.72 329 GLN A O 1
ATOM 2702 N N . ARG A 1 330 ? -48.929 2.481 75.659 1.00 34.34 330 ARG A N 1
ATOM 2703 C CA . ARG A 1 330 ? -49.199 1.866 76.975 1.00 34.34 330 ARG A CA 1
ATOM 2704 C C . ARG A 1 330 ? -48.056 2.098 77.964 1.00 34.34 330 ARG A C 1
ATOM 2706 O O . ARG A 1 330 ? -47.410 1.166 78.429 1.00 34.34 330 ARG A O 1
ATOM 2713 N N . LEU A 1 331 ? -47.855 3.352 78.364 1.00 33.47 331 LEU A N 1
ATOM 2714 C CA . LEU A 1 331 ? -47.109 3.681 79.583 1.00 33.47 331 LEU A CA 1
ATOM 2715 C C . LEU A 1 331 ? -47.993 3.440 80.820 1.00 33.47 331 LEU A C 1
ATOM 2717 O O . LEU A 1 331 ? -48.519 4.365 81.430 1.00 33.47 331 LEU A O 1
ATOM 2721 N N . TYR A 1 332 ? -48.148 2.171 81.197 1.00 30.22 332 TYR A N 1
ATOM 2722 C CA . TYR A 1 332 ? -48.428 1.765 82.575 1.00 30.22 332 TYR A CA 1
ATOM 2723 C C . TYR A 1 332 ? -47.553 0.544 82.878 1.00 30.22 332 TYR A C 1
ATOM 2725 O O . TYR A 1 332 ? -47.563 -0.429 82.129 1.00 30.22 332 TYR A O 1
ATOM 2733 N N . ARG A 1 333 ? -46.752 0.644 83.949 1.00 33.72 333 ARG A N 1
ATOM 2734 C CA . ARG A 1 333 ? -45.798 -0.365 84.459 1.00 33.72 333 ARG A CA 1
ATOM 2735 C C . ARG A 1 333 ? -46.235 -1.816 84.174 1.00 33.72 333 ARG A C 1
ATOM 2737 O O . ARG A 1 333 ? -47.274 -2.216 84.702 1.00 33.72 333 ARG A O 1
ATOM 2744 N N . PRO A 1 334 ? -45.438 -2.641 83.470 1.00 28.12 334 PRO A N 1
ATOM 2745 C CA . PRO A 1 334 ? -45.684 -4.073 83.448 1.00 28.12 334 PRO A CA 1
ATOM 2746 C C . PRO A 1 334 ? -45.166 -4.720 84.750 1.00 28.12 334 PRO A C 1
ATOM 2748 O O . PRO A 1 334 ? -44.164 -4.264 85.316 1.00 28.12 334 PRO A O 1
ATOM 2751 N N . PRO A 1 335 ? -45.838 -5.768 85.259 1.00 28.98 335 PRO A N 1
ATOM 2752 C CA . PRO A 1 335 ? -45.358 -6.548 86.389 1.00 28.98 335 PRO A CA 1
ATOM 2753 C C . PRO A 1 335 ? -44.158 -7.414 85.981 1.00 28.98 335 PRO A C 1
ATOM 2755 O O . PRO A 1 335 ? -43.985 -7.800 84.827 1.00 28.98 335 PRO A O 1
ATOM 2758 N N . ILE A 1 336 ? -43.312 -7.698 86.966 1.00 32.19 336 ILE A N 1
ATOM 2759 C CA . ILE A 1 336 ? -42.076 -8.473 86.842 1.00 32.19 336 ILE A CA 1
ATOM 2760 C C . ILE A 1 336 ? -42.405 -9.889 86.345 1.00 32.19 336 ILE A C 1
ATOM 2762 O O . ILE A 1 336 ? -42.966 -10.679 87.100 1.00 32.19 336 ILE A O 1
ATOM 2766 N N . GLY A 1 337 ? -42.030 -10.218 85.102 1.00 37.06 337 GLY A N 1
ATOM 2767 C CA . GLY A 1 337 ? -42.050 -11.603 84.615 1.00 37.06 337 GLY A CA 1
ATOM 2768 C C . GLY A 1 337 ? -42.435 -11.828 83.149 1.00 37.06 337 GLY A C 1
ATOM 2769 O O . GLY A 1 337 ? -43.328 -12.620 82.890 1.00 37.06 337 GLY A O 1
ATOM 2770 N N . SER A 1 338 ? -41.754 -11.208 82.180 1.00 27.30 338 SER A N 1
ATOM 2771 C CA . SER A 1 338 ? -41.750 -11.692 80.785 1.00 27.30 338 SER A CA 1
ATOM 2772 C C . SER A 1 338 ? -40.497 -11.195 80.054 1.00 27.30 338 SER A C 1
ATOM 2774 O O . SER A 1 338 ? -40.365 -10.006 79.766 1.00 27.30 338 SER A O 1
ATOM 2776 N N . ARG A 1 339 ? -39.535 -12.091 79.806 1.00 28.69 339 ARG A N 1
ATOM 2777 C CA . ARG A 1 339 ? -38.286 -11.804 79.083 1.00 28.69 339 ARG A CA 1
ATOM 2778 C C . ARG A 1 339 ? -38.386 -12.315 77.643 1.00 28.69 339 ARG A C 1
ATOM 2780 O O . ARG A 1 339 ? -38.327 -13.519 77.434 1.00 28.69 339 ARG A O 1
ATOM 2787 N N . SER A 1 340 ? -38.412 -11.398 76.680 1.00 29.14 340 SER A N 1
ATOM 2788 C CA . SER A 1 340 ? -37.719 -11.563 75.396 1.00 29.14 340 SER A CA 1
ATOM 2789 C C . SER A 1 340 ? -37.293 -10.177 74.902 1.00 29.14 340 SER A C 1
ATOM 2791 O O . SER A 1 340 ? -38.020 -9.508 74.175 1.00 29.14 340 SER A O 1
ATOM 2793 N N . TRP A 1 341 ? -36.133 -9.714 75.364 1.00 32.38 341 TRP A N 1
ATOM 2794 C CA . TRP A 1 341 ? -35.493 -8.500 74.860 1.00 32.38 341 TRP A CA 1
ATOM 2795 C C . TRP A 1 341 ? -34.115 -8.895 74.334 1.00 32.38 341 TRP A C 1
ATOM 2797 O O . TRP A 1 341 ? -33.349 -9.533 75.057 1.00 32.38 341 TRP A O 1
ATOM 2807 N N . GLU A 1 342 ? -33.811 -8.552 73.082 1.00 28.80 342 GLU A N 1
ATOM 2808 C CA . GLU A 1 342 ? -32.455 -8.665 72.543 1.00 28.80 342 GLU A CA 1
ATOM 2809 C C . GLU A 1 342 ? -31.602 -7.525 73.101 1.00 28.80 342 GLU A C 1
ATOM 2811 O O . GLU A 1 342 ? -31.652 -6.378 72.658 1.00 28.80 342 GLU A O 1
ATOM 2816 N N . GLU A 1 343 ? -30.822 -7.854 74.122 1.00 29.86 343 GLU A N 1
ATOM 2817 C CA . GLU A 1 343 ? -29.858 -6.966 74.754 1.00 29.86 343 GLU A CA 1
ATOM 2818 C C . GLU A 1 343 ? -28.572 -6.952 73.904 1.00 29.86 343 GLU A C 1
ATOM 2820 O O . GLU A 1 343 ? -27.760 -7.874 73.965 1.00 29.86 343 GLU A O 1
ATOM 2825 N N . ARG A 1 344 ? -28.362 -5.924 73.068 1.00 28.95 344 ARG A N 1
ATOM 2826 C CA . ARG A 1 344 ? -27.046 -5.701 72.440 1.00 28.95 344 ARG A CA 1
ATOM 2827 C C . ARG A 1 344 ? -26.179 -4.862 73.371 1.00 28.95 344 ARG A C 1
ATOM 2829 O O . ARG A 1 344 ? -26.213 -3.636 73.345 1.00 28.95 344 ARG A O 1
ATOM 2836 N N . ILE A 1 345 ? -25.401 -5.550 74.201 1.00 26.77 345 ILE A N 1
ATOM 2837 C CA . ILE A 1 345 ? -24.410 -4.947 75.095 1.00 26.77 345 ILE A CA 1
ATOM 2838 C C . ILE A 1 345 ? -23.165 -4.590 74.271 1.00 26.77 345 ILE A C 1
ATOM 2840 O O . ILE A 1 345 ? -22.451 -5.472 73.799 1.00 26.77 345 ILE A O 1
ATOM 2844 N N . GLY A 1 346 ? -22.893 -3.297 74.093 1.00 28.17 346 GLY A N 1
ATOM 2845 C CA . GLY A 1 346 ? -21.598 -2.806 73.618 1.00 28.17 346 GLY A CA 1
ATOM 2846 C C . GLY A 1 346 ? -20.677 -2.501 74.800 1.00 28.17 346 GLY A C 1
ATOM 2847 O O . GLY A 1 346 ? -21.090 -1.828 75.743 1.00 28.17 346 GLY A O 1
ATOM 2848 N N . PHE A 1 347 ? -19.432 -2.981 74.765 1.00 24.52 347 PHE A N 1
ATOM 2849 C CA . PHE A 1 347 ? -18.402 -2.586 75.731 1.00 24.52 347 PHE A CA 1
ATOM 2850 C C . PHE A 1 347 ? -17.809 -1.221 75.355 1.00 24.52 347 PHE A C 1
ATOM 2852 O O . PHE A 1 347 ? -17.456 -0.984 74.202 1.00 24.52 347 PHE A O 1
ATOM 2859 N N . ILE A 1 348 ? -17.692 -0.333 76.345 1.00 31.64 348 ILE A N 1
ATOM 2860 C CA . ILE A 1 348 ? -17.051 0.982 76.221 1.00 31.64 348 ILE A CA 1
ATOM 2861 C C . ILE A 1 348 ? -15.571 0.820 76.576 1.00 31.64 348 ILE A C 1
ATOM 2863 O O . ILE A 1 348 ? -15.251 0.513 77.724 1.00 31.64 348 ILE A O 1
ATOM 2867 N N . ASP A 1 349 ? -14.680 1.053 75.612 1.00 26.20 349 ASP A N 1
ATOM 2868 C CA . ASP A 1 349 ? -13.241 1.141 75.866 1.00 26.20 349 ASP A CA 1
ATOM 2869 C C . ASP A 1 349 ? -12.875 2.581 76.267 1.00 26.20 349 ASP A C 1
ATOM 2871 O O . ASP A 1 349 ? -13.201 3.551 75.579 1.00 26.20 349 ASP A O 1
ATOM 2875 N N . GLN A 1 350 ? -12.261 2.746 77.436 1.00 35.41 350 GLN A N 1
ATOM 2876 C CA . GLN A 1 350 ? -12.291 3.998 78.203 1.00 35.41 350 GLN A CA 1
ATOM 2877 C C . GLN A 1 350 ? -11.121 4.955 77.909 1.00 35.41 350 GLN A C 1
ATOM 2879 O O . GLN A 1 350 ? -10.734 5.728 78.781 1.00 35.41 350 GLN A O 1
ATOM 2884 N N . ASN A 1 351 ? -10.552 4.933 76.697 1.00 28.48 351 ASN A N 1
ATOM 2885 C CA . ASN A 1 351 ? -9.261 5.586 76.429 1.00 28.48 351 ASN A CA 1
ATOM 2886 C C . ASN A 1 351 ? -9.223 6.685 75.350 1.00 28.48 351 ASN A C 1
ATOM 2888 O O . ASN A 1 351 ? -8.138 7.046 74.893 1.00 28.48 351 ASN A O 1
ATOM 2892 N N . ARG A 1 352 ? -10.350 7.313 74.983 1.00 28.19 352 ARG A N 1
ATOM 2893 C CA . ARG A 1 352 ? -10.307 8.591 74.241 1.00 28.19 352 ARG A CA 1
ATOM 2894 C C . ARG A 1 352 ? -11.266 9.649 74.774 1.00 28.19 352 ARG A C 1
ATOM 2896 O O . ARG A 1 352 ? -12.450 9.427 74.991 1.00 28.19 352 ARG A O 1
ATOM 2903 N N . VAL A 1 353 ? -10.676 10.821 74.969 1.00 34.94 353 VAL A N 1
ATOM 2904 C CA . VAL A 1 353 ? -11.238 12.053 75.511 1.00 34.94 353 VAL A CA 1
ATOM 2905 C C . VAL A 1 353 ? -12.231 12.686 74.518 1.00 34.94 353 VAL A C 1
ATOM 2907 O O . VAL A 1 353 ? -11.879 12.964 73.377 1.00 34.94 353 VAL A O 1
ATOM 2910 N N . ASN A 1 354 ? -13.442 12.956 75.018 1.00 30.95 354 ASN A N 1
ATOM 2911 C CA . ASN A 1 354 ? -14.392 14.015 74.629 1.00 30.95 354 ASN A CA 1
ATOM 2912 C C . ASN A 1 354 ? -15.129 13.984 73.269 1.00 30.95 354 ASN A C 1
ATOM 2914 O O . ASN A 1 354 ? -15.375 15.041 72.695 1.00 30.95 354 ASN A O 1
ATOM 2918 N N . SER A 1 355 ? -15.632 12.832 72.820 1.00 27.66 355 SER A N 1
ATOM 2919 C CA . SER A 1 355 ? -16.840 12.787 71.970 1.00 27.66 355 SER A CA 1
ATOM 2920 C C . SER A 1 355 ? -17.471 11.396 72.002 1.00 27.66 355 SER A C 1
ATOM 2922 O O . SER A 1 355 ? -16.775 10.414 71.753 1.00 27.66 355 SER A O 1
ATOM 2924 N N . PHE A 1 356 ? -18.772 11.300 72.277 1.00 35.62 356 PHE A N 1
ATOM 2925 C CA . PHE A 1 356 ? -19.514 10.045 72.136 1.00 35.62 356 PHE A CA 1
ATOM 2926 C C . PHE A 1 356 ? -20.191 10.042 70.766 1.00 35.62 356 PHE A C 1
ATOM 2928 O O . PHE A 1 356 ? -21.144 10.784 70.545 1.00 35.62 356 PHE A O 1
ATOM 2935 N N . GLU A 1 357 ? -19.666 9.249 69.836 1.00 30.53 357 GLU A N 1
ATOM 2936 C CA . GLU A 1 357 ? -20.270 9.044 68.521 1.00 30.53 357 GLU A CA 1
ATOM 2937 C C . GLU A 1 357 ? -21.095 7.754 68.580 1.00 30.53 357 GLU A C 1
ATOM 2939 O O . GLU A 1 357 ? -20.554 6.662 68.741 1.00 30.53 357 GLU A O 1
ATOM 2944 N N . TYR A 1 358 ? -22.420 7.880 68.512 1.00 36.84 358 TYR A N 1
ATOM 2945 C CA . TYR A 1 358 ? -23.309 6.727 68.398 1.00 36.84 358 TYR A CA 1
ATOM 2946 C C . TYR A 1 358 ? -23.538 6.440 66.915 1.00 36.84 358 TYR A C 1
ATOM 2948 O O . TYR A 1 358 ? -24.128 7.256 66.203 1.00 36.84 358 TYR A O 1
ATOM 2956 N N . GLU A 1 359 ? -23.069 5.287 66.438 1.00 33.69 359 GLU A N 1
ATOM 2957 C CA . GLU A 1 359 ? -23.309 4.837 65.069 1.00 33.69 359 GLU A CA 1
ATOM 2958 C C . GLU A 1 359 ? -24.608 4.018 65.021 1.00 33.69 359 GLU A C 1
ATOM 2960 O O . GLU A 1 359 ? -24.616 2.806 65.217 1.00 33.69 359 GLU A O 1
ATOM 2965 N N . LEU A 1 360 ? -25.736 4.688 64.777 1.00 36.47 360 LEU A N 1
ATOM 2966 C CA . LEU A 1 360 ? -26.987 4.022 64.411 1.00 36.47 360 LEU A CA 1
ATOM 2967 C C . LEU A 1 360 ? -27.065 3.969 62.885 1.00 36.47 360 LEU A C 1
ATOM 2969 O O . LEU A 1 360 ? -27.395 4.949 62.217 1.00 36.47 360 LEU A O 1
ATOM 2973 N N . ALA A 1 361 ? -26.704 2.818 62.322 1.00 32.69 361 ALA A N 1
ATOM 2974 C CA . ALA A 1 361 ? -27.072 2.492 60.956 1.00 32.69 361 ALA A CA 1
ATOM 2975 C C . ALA A 1 361 ? -28.561 2.122 60.954 1.00 32.69 361 ALA A C 1
ATOM 2977 O O . ALA A 1 361 ? -28.927 1.020 61.358 1.00 32.69 361 ALA A O 1
ATOM 2978 N N . GLU A 1 362 ? -29.422 3.039 60.517 1.00 39.78 362 GLU A N 1
ATOM 2979 C CA . GLU A 1 362 ? -30.767 2.666 60.081 1.00 39.78 362 GLU A CA 1
ATOM 2980 C C . GLU A 1 362 ? -30.614 1.892 58.762 1.00 39.78 362 GLU A C 1
ATOM 2982 O O . GLU A 1 362 ? -30.556 2.460 57.670 1.00 39.78 362 GLU A O 1
ATOM 2987 N N . GLU A 1 363 ? -30.445 0.572 58.869 1.00 35.38 363 GLU A N 1
ATOM 2988 C CA . GLU A 1 363 ? -30.725 -0.326 57.755 1.00 35.38 363 GLU A CA 1
ATOM 2989 C C . GLU A 1 363 ? -32.241 -0.350 57.571 1.00 35.38 363 GLU A C 1
ATOM 2991 O O . GLU A 1 363 ? -32.971 -1.043 58.280 1.00 35.38 363 GLU A O 1
ATOM 2996 N N . GLU A 1 364 ? -32.721 0.442 56.616 1.00 37.91 364 GLU A N 1
ATOM 2997 C CA . GLU A 1 364 ? -34.054 0.278 56.048 1.00 37.91 364 GLU A CA 1
ATOM 2998 C C . GLU A 1 364 ? -34.043 -1.030 55.232 1.00 37.91 364 GLU A C 1
ATOM 3000 O O . GLU A 1 364 ? -33.831 -1.053 54.012 1.00 37.91 364 GLU A O 1
ATOM 3005 N N . ASN A 1 365 ? -34.168 -2.157 55.941 1.00 30.80 365 ASN A N 1
ATOM 3006 C CA . ASN A 1 365 ? -34.501 -3.449 55.355 1.00 30.80 365 ASN A CA 1
ATOM 3007 C C . ASN A 1 365 ? -35.955 -3.386 54.893 1.00 30.80 365 ASN A C 1
ATOM 3009 O O . ASN A 1 365 ? -36.856 -3.881 55.555 1.00 30.80 365 ASN A O 1
ATOM 3013 N N . VAL A 1 366 ? -36.171 -2.757 53.739 1.00 39.28 366 VAL A N 1
ATOM 3014 C CA . VAL A 1 366 ? -37.266 -3.163 52.861 1.00 39.28 366 VAL A CA 1
ATOM 3015 C C . VAL A 1 366 ? -36.743 -4.393 52.122 1.00 39.28 366 VAL A C 1
ATOM 3017 O O . VAL A 1 366 ? -36.025 -4.281 51.113 1.00 39.28 366 VAL A O 1
ATOM 3020 N N . GLU A 1 367 ? -36.933 -5.549 52.759 1.00 35.53 367 GLU A N 1
ATOM 3021 C CA . GLU A 1 367 ? -37.176 -6.792 52.034 1.00 35.53 367 GLU A CA 1
ATOM 3022 C C . GLU A 1 367 ? -38.562 -6.644 51.396 1.00 35.53 367 GLU A C 1
ATOM 3024 O O . GLU A 1 367 ? -39.484 -6.120 52.018 1.00 35.53 367 GLU A O 1
ATOM 3029 N N . ASP A 1 368 ? -38.639 -6.949 50.107 1.00 39.72 368 ASP A N 1
ATOM 3030 C CA . ASP A 1 368 ? -39.830 -6.758 49.291 1.00 39.72 368 ASP A CA 1
ATOM 3031 C C . ASP A 1 368 ? -40.922 -7.780 49.688 1.00 39.72 368 ASP A C 1
ATOM 3033 O O . ASP A 1 368 ? -40.595 -8.953 49.854 1.00 39.72 368 ASP A O 1
ATOM 3037 N N . GLU A 1 369 ? -42.180 -7.302 49.761 1.00 37.72 369 GLU A N 1
ATOM 3038 C CA . GLU A 1 369 ? -43.472 -8.039 49.815 1.00 37.72 369 GLU A CA 1
ATOM 3039 C C . GLU A 1 369 ? -43.774 -8.809 51.122 1.00 37.72 369 GLU A C 1
ATOM 3041 O O . GLU A 1 369 ? -43.046 -9.713 51.501 1.00 37.72 369 GLU A O 1
ATOM 3046 N N . GLU A 1 370 ? -44.826 -8.578 51.909 1.00 38.19 370 GLU A N 1
ATOM 3047 C CA . GLU A 1 370 ? -46.022 -7.730 51.920 1.00 38.19 370 GLU A CA 1
ATOM 3048 C C . GLU A 1 370 ? -46.205 -7.346 53.399 1.00 38.19 370 GLU A C 1
ATOM 3050 O O . GLU A 1 370 ? -46.225 -8.247 54.227 1.00 38.19 370 GLU A O 1
ATOM 3055 N N . ASP A 1 371 ? -46.264 -6.062 53.759 1.00 33.50 371 ASP A N 1
ATOM 3056 C CA . ASP A 1 371 ? -47.013 -5.573 54.929 1.00 33.50 371 ASP A CA 1
ATOM 3057 C C . ASP A 1 371 ? -46.832 -4.056 55.077 1.00 33.50 371 ASP A C 1
ATOM 3059 O O . ASP A 1 371 ? -45.768 -3.480 54.836 1.00 33.50 371 ASP A O 1
ATOM 3063 N N . GLU A 1 372 ? -47.934 -3.413 55.435 1.00 36.06 372 GLU A N 1
ATOM 3064 C CA . GLU A 1 372 ? -48.156 -1.974 55.492 1.00 36.06 372 GLU A CA 1
ATOM 3065 C C . GLU A 1 372 ? -47.076 -1.176 56.244 1.00 36.06 372 GLU A C 1
ATOM 3067 O O . GLU A 1 372 ? -46.674 -1.493 57.364 1.00 36.06 372 GLU A O 1
ATOM 3072 N N . GLU A 1 373 ? -46.673 -0.072 55.609 1.00 38.47 373 GLU A N 1
ATOM 3073 C CA . GLU A 1 373 ? -46.383 1.243 56.193 1.00 38.47 373 GLU A CA 1
ATOM 3074 C C . GLU A 1 373 ? -46.062 1.276 57.704 1.00 38.47 373 GLU A C 1
ATOM 3076 O O . GLU A 1 373 ? -46.789 1.845 58.514 1.00 38.47 373 GLU A O 1
ATOM 3081 N N . ASN A 1 374 ? -44.915 0.721 58.102 1.00 31.73 374 ASN A N 1
ATOM 3082 C CA . ASN A 1 374 ? -44.392 0.888 59.456 1.00 31.73 374 ASN A CA 1
ATOM 3083 C C . ASN A 1 374 ? -43.245 1.906 59.440 1.00 31.73 374 ASN A C 1
ATOM 3085 O O . ASN A 1 374 ? -42.066 1.562 59.352 1.00 31.73 374 ASN A O 1
ATOM 3089 N N . MET A 1 375 ? -43.593 3.194 59.539 1.00 29.80 375 MET A N 1
ATOM 3090 C CA . MET A 1 375 ? -42.622 4.231 59.897 1.00 29.80 375 MET A CA 1
ATOM 3091 C C . MET A 1 375 ? -42.030 3.898 61.274 1.00 29.80 375 MET A C 1
ATOM 3093 O O . MET A 1 375 ? -42.667 4.078 62.312 1.00 29.80 375 MET A O 1
ATOM 3097 N N . ARG A 1 376 ? -40.785 3.417 61.286 1.00 32.69 376 ARG A N 1
ATOM 3098 C CA . ARG A 1 376 ? -39.991 3.227 62.503 1.00 32.69 376 ARG A CA 1
ATOM 3099 C C . ARG A 1 376 ? -39.503 4.599 62.978 1.00 32.69 376 ARG A C 1
ATOM 3101 O O . ARG A 1 376 ? -38.494 5.109 62.503 1.00 32.69 376 ARG A O 1
ATOM 3108 N N . THR A 1 377 ? -40.230 5.234 63.892 1.00 33.00 377 THR A N 1
ATOM 3109 C CA . THR A 1 377 ? -39.748 6.424 64.607 1.00 33.00 377 THR A CA 1
ATOM 3110 C C . THR A 1 377 ? -38.999 5.998 65.864 1.00 33.00 377 THR A C 1
ATOM 3112 O O . THR A 1 377 ? -39.584 5.569 66.855 1.00 33.00 377 THR A O 1
ATOM 3115 N N . THR A 1 378 ? -37.673 6.110 65.827 1.00 33.97 378 THR A N 1
ATOM 3116 C CA . THR A 1 378 ? -36.800 5.781 66.959 1.00 33.97 378 THR A CA 1
ATOM 3117 C C . THR A 1 378 ? -36.802 6.933 67.974 1.00 33.97 378 THR A C 1
ATOM 3119 O O . THR A 1 378 ? -36.262 8.005 67.700 1.00 33.97 378 THR A O 1
ATOM 3122 N N . TYR A 1 379 ? -37.396 6.733 69.155 1.00 31.16 379 TYR A N 1
ATOM 3123 C CA . TYR A 1 379 ? -37.297 7.668 70.285 1.00 31.16 379 TYR A CA 1
ATOM 3124 C C . TYR A 1 379 ? -36.192 7.212 71.241 1.00 31.16 379 TYR A C 1
ATOM 3126 O O . TYR A 1 379 ? -36.229 6.093 71.742 1.00 31.16 379 TYR A O 1
ATOM 3134 N N . VAL A 1 380 ? -35.221 8.082 71.528 1.00 34.22 380 VAL A N 1
ATOM 3135 C CA . VAL A 1 380 ? -34.174 7.813 72.525 1.00 34.22 380 VAL A CA 1
ATOM 3136 C C . VAL A 1 380 ? -34.545 8.528 73.821 1.00 34.22 380 VAL A C 1
ATOM 3138 O O . VAL A 1 380 ? -34.429 9.749 73.911 1.00 34.22 380 VAL A O 1
ATOM 3141 N N . HIS A 1 381 ? -34.994 7.775 74.827 1.00 31.62 381 HIS A N 1
ATOM 3142 C CA . HIS A 1 381 ? -35.176 8.287 76.185 1.00 31.62 381 HIS A CA 1
ATOM 3143 C C . HIS A 1 381 ? -33.938 7.940 77.017 1.00 31.62 381 HIS A C 1
ATOM 3145 O O . HIS A 1 381 ? -33.618 6.769 77.198 1.00 31.62 381 HIS A O 1
ATOM 3151 N N . VAL A 1 382 ? -33.232 8.955 77.521 1.00 34.59 382 VAL A N 1
ATOM 3152 C CA . VAL A 1 382 ? -32.065 8.772 78.397 1.00 34.59 382 VAL A CA 1
ATOM 3153 C C . VAL A 1 382 ? -32.526 8.941 79.842 1.00 34.59 382 VAL A C 1
ATOM 3155 O O . VAL A 1 382 ? -32.904 10.040 80.236 1.00 34.59 382 VAL A O 1
ATOM 3158 N N . GLU A 1 383 ? -32.519 7.866 80.629 1.00 30.47 383 GLU A N 1
ATOM 3159 C CA . GLU A 1 383 ? -32.700 7.929 82.085 1.00 30.47 383 GLU A CA 1
ATOM 3160 C C . GLU A 1 383 ? -31.373 7.634 82.789 1.00 30.47 383 GLU A C 1
ATOM 3162 O O . GLU A 1 383 ? -30.734 6.609 82.559 1.00 30.47 383 GLU A O 1
ATOM 3167 N N . THR A 1 384 ? -30.956 8.533 83.678 1.00 32.47 384 THR A N 1
ATOM 3168 C CA . THR A 1 384 ? -29.842 8.301 84.603 1.00 32.47 384 THR A CA 1
ATOM 3169 C C . THR A 1 384 ? -30.386 7.721 85.903 1.00 32.47 384 THR A C 1
ATOM 3171 O O . THR A 1 384 ? -30.986 8.448 86.695 1.00 32.47 384 THR A O 1
ATOM 3174 N N . VAL A 1 385 ? -30.169 6.428 86.147 1.00 30.25 385 VAL A N 1
ATOM 3175 C CA . VAL A 1 385 ? -30.567 5.779 87.407 1.00 30.25 385 VAL A CA 1
ATOM 3176 C C . VAL A 1 385 ? -29.397 5.815 88.403 1.00 30.25 385 VAL A C 1
ATOM 3178 O O . VAL A 1 385 ? -28.322 5.301 88.087 1.00 30.25 385 VAL A O 1
ATOM 3181 N N . PRO A 1 386 ? -29.552 6.392 89.610 1.00 28.52 386 PRO A N 1
ATOM 3182 C CA . PRO A 1 386 ? -28.533 6.298 90.650 1.00 28.52 386 PRO A CA 1
ATOM 3183 C C . PRO A 1 386 ? -28.493 4.882 91.247 1.00 28.52 386 PRO A C 1
ATOM 3185 O O . PRO A 1 386 ? -29.515 4.329 91.649 1.00 28.52 386 PRO A O 1
ATOM 3188 N N . ALA A 1 387 ? -27.299 4.290 91.325 1.00 30.42 387 ALA A N 1
ATOM 3189 C CA . ALA A 1 387 ? -27.095 2.951 91.871 1.00 30.42 387 ALA A CA 1
ATOM 3190 C C . ALA A 1 387 ? -27.315 2.919 93.398 1.00 30.42 387 ALA A C 1
ATOM 3192 O O . ALA A 1 387 ? -26.548 3.509 94.159 1.00 30.42 387 ALA A O 1
ATOM 3193 N N . THR A 1 388 ? -28.333 2.195 93.865 1.00 31.64 388 THR A N 1
ATOM 3194 C CA . THR A 1 388 ? -28.479 1.821 95.282 1.00 31.64 388 THR A CA 1
ATOM 3195 C C . THR A 1 388 ? -27.555 0.646 95.638 1.00 31.64 388 THR A C 1
ATOM 3197 O O . THR A 1 388 ? -27.467 -0.307 94.861 1.00 31.64 388 THR A O 1
ATOM 3200 N N . PRO A 1 389 ? -26.876 0.658 96.801 1.00 32.47 389 PRO A N 1
ATOM 3201 C CA . PRO A 1 389 ? -25.950 -0.403 97.190 1.00 32.47 389 PRO A CA 1
ATOM 3202 C C . PRO A 1 389 ? -26.681 -1.677 97.646 1.00 32.47 389 PRO A C 1
ATOM 3204 O O . PRO A 1 389 ? -27.621 -1.631 98.436 1.00 32.47 389 PRO A O 1
ATOM 3207 N N . ALA A 1 390 ? -26.208 -2.823 97.153 1.00 30.98 390 ALA A N 1
ATOM 3208 C CA . ALA A 1 390 ? -26.733 -4.155 97.434 1.00 30.98 390 ALA A CA 1
ATOM 3209 C C . ALA A 1 390 ? -26.419 -4.632 98.867 1.00 30.98 390 ALA A C 1
ATOM 3211 O O . ALA A 1 390 ? -25.260 -4.657 99.285 1.00 30.98 390 ALA A O 1
ATOM 3212 N N . THR A 1 391 ? -27.441 -5.086 99.595 1.00 30.53 391 THR A N 1
ATOM 3213 C CA . THR A 1 391 ? -27.312 -5.866 100.835 1.00 30.53 391 THR A CA 1
ATOM 3214 C C . THR A 1 391 ? -27.358 -7.374 100.540 1.00 30.53 391 THR A C 1
ATOM 3216 O O . THR A 1 391 ? -28.110 -7.845 99.691 1.00 30.53 391 THR A O 1
ATOM 3219 N N . ARG A 1 392 ? -26.482 -8.125 101.225 1.00 29.75 392 ARG A N 1
ATOM 3220 C CA . ARG A 1 392 ? -26.253 -9.585 101.126 1.00 29.75 392 ARG A CA 1
ATOM 3221 C C . ARG A 1 392 ? -27.478 -10.443 101.511 1.00 29.75 392 ARG A C 1
ATOM 3223 O O . ARG A 1 392 ? -28.281 -9.997 102.327 1.00 29.75 392 ARG A O 1
ATOM 3230 N N . PRO A 1 393 ? -27.561 -11.708 101.044 1.00 32.47 393 PRO A N 1
ATOM 3231 C CA . PRO A 1 393 ? -28.659 -12.618 101.363 1.00 32.47 393 PRO A CA 1
ATOM 3232 C C . PRO A 1 393 ? -28.432 -13.372 102.688 1.00 32.47 393 PRO A C 1
ATOM 3234 O O . PRO A 1 393 ? -27.302 -13.734 103.027 1.00 32.47 393 PRO A O 1
ATOM 3237 N N . ARG A 1 394 ? -29.517 -13.666 103.415 1.00 28.89 394 ARG A N 1
ATOM 3238 C CA . ARG A 1 394 ? 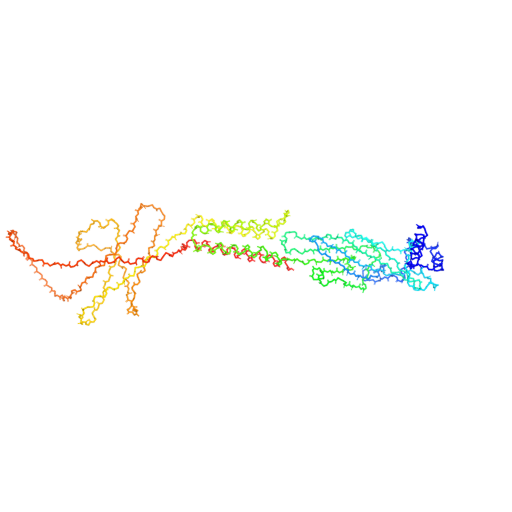-29.577 -14.688 104.477 1.00 28.89 394 ARG A CA 1
ATOM 3239 C C . ARG A 1 394 ? -30.723 -15.656 104.175 1.00 28.89 394 ARG A C 1
ATOM 3241 O O . ARG A 1 394 ? -31.805 -15.229 103.788 1.00 28.89 394 ARG A O 1
ATOM 3248 N N . ASN A 1 395 ? -30.439 -16.944 104.340 1.00 27.62 395 ASN A N 1
ATOM 3249 C CA . ASN A 1 395 ? -31.319 -18.071 104.043 1.00 27.62 395 ASN A CA 1
ATOM 3250 C C . ASN A 1 395 ? -32.226 -18.467 105.229 1.00 27.62 395 ASN A C 1
ATOM 3252 O O . ASN A 1 395 ? -31.891 -18.200 106.380 1.00 27.62 395 ASN A O 1
ATOM 3256 N N . PHE A 1 396 ? -33.249 -19.257 104.869 1.00 26.11 396 PHE A N 1
ATOM 3257 C CA . PHE A 1 396 ? -33.993 -20.287 105.622 1.00 26.11 396 PHE A CA 1
ATOM 3258 C C . PHE A 1 396 ? -35.299 -19.936 106.383 1.00 26.11 396 PHE A C 1
ATOM 3260 O O . PHE A 1 396 ? -35.299 -19.453 107.506 1.00 26.11 396 PHE A O 1
ATOM 3267 N N . SER A 1 397 ? -36.398 -20.333 105.714 1.00 25.47 397 SER A N 1
ATOM 3268 C CA . SER A 1 397 ? -37.474 -21.274 106.114 1.00 25.47 397 SER A CA 1
ATOM 3269 C C . SER A 1 397 ? -38.616 -20.934 107.093 1.00 25.47 397 SER A C 1
ATOM 3271 O O . SER A 1 397 ? -38.420 -20.613 108.258 1.00 25.47 397 SER A O 1
ATOM 3273 N N . THR A 1 398 ? -39.803 -21.305 106.577 1.00 27.56 398 THR A N 1
ATOM 3274 C CA . THR A 1 398 ? -40.972 -22.007 107.165 1.00 27.56 398 THR A CA 1
ATOM 3275 C C . THR A 1 398 ? -42.136 -21.261 107.836 1.00 27.56 398 THR A C 1
ATOM 3277 O O . THR A 1 398 ? -41.994 -20.631 108.871 1.00 27.56 398 THR A O 1
ATOM 3280 N N . MET A 1 399 ? -43.311 -21.573 107.260 1.00 25.41 399 MET A N 1
ATOM 3281 C CA . MET A 1 399 ? -44.642 -21.832 107.838 1.00 25.41 399 MET A CA 1
ATOM 3282 C C . MET A 1 399 ? -45.599 -20.695 108.261 1.00 25.41 399 MET A C 1
ATOM 3284 O O . MET A 1 399 ? -45.421 -20.031 109.269 1.00 25.41 399 MET A O 1
ATOM 3288 N N . SER A 1 400 ? -46.725 -20.692 107.529 1.00 24.83 400 SER A N 1
ATOM 3289 C CA . SER A 1 400 ? -48.119 -20.786 108.009 1.00 24.83 400 SER A CA 1
ATOM 3290 C C . SER A 1 400 ? -48.923 -19.548 108.456 1.00 24.83 400 SER A C 1
ATOM 3292 O O . SER A 1 400 ? -48.576 -18.820 109.376 1.00 24.83 400 SER A O 1
ATOM 3294 N N . THR A 1 401 ? -50.124 -19.500 107.850 1.00 26.36 401 THR A N 1
ATOM 3295 C CA . THR A 1 401 ? -51.462 -19.123 108.371 1.00 26.36 401 THR A CA 1
ATOM 3296 C C . THR A 1 401 ? -51.883 -17.651 108.545 1.00 26.36 401 THR A C 1
ATOM 3298 O O . THR A 1 401 ? -51.459 -16.959 109.456 1.00 26.36 401 THR A O 1
ATOM 3301 N N . SER A 1 402 ? -52.830 -17.259 107.671 1.00 25.77 402 SER A N 1
ATOM 3302 C CA . SER A 1 402 ? -54.148 -16.618 107.914 1.00 25.77 402 SER A CA 1
ATOM 3303 C C . SER A 1 402 ? -54.317 -15.504 108.965 1.00 25.77 402 SER A C 1
ATOM 3305 O O . SER A 1 402 ? -54.159 -15.765 110.150 1.00 25.77 402 SER A O 1
ATOM 3307 N N . TYR A 1 403 ? -54.838 -14.337 108.552 1.00 27.88 403 TYR A N 1
ATOM 3308 C CA . TYR A 1 403 ? -56.206 -13.822 108.821 1.00 27.88 403 TYR A CA 1
ATOM 3309 C C . TYR A 1 403 ? -56.323 -12.324 108.424 1.00 27.88 403 TYR A C 1
ATOM 3311 O O . TYR A 1 403 ? -55.507 -11.505 108.819 1.00 27.88 403 TYR A O 1
ATOM 3319 N N . HIS A 1 404 ? -57.364 -12.019 107.640 1.00 26.78 404 HIS A N 1
ATOM 3320 C CA . HIS A 1 404 ? -58.320 -10.896 107.720 1.00 26.78 404 HIS A CA 1
ATOM 3321 C C . HIS A 1 404 ? -57.954 -9.398 107.937 1.00 26.78 404 HIS A C 1
ATOM 3323 O O . HIS A 1 404 ? -57.216 -9.011 108.831 1.00 26.78 404 HIS A O 1
ATOM 3329 N N . HIS A 1 405 ? -58.767 -8.592 107.225 1.00 28.28 405 HIS A N 1
ATOM 3330 C CA . HIS A 1 405 ? -59.330 -7.256 107.524 1.00 28.28 405 HIS A CA 1
ATOM 3331 C C . HIS A 1 405 ? -58.641 -5.959 107.027 1.00 28.28 405 HIS A C 1
ATOM 3333 O O . HIS A 1 405 ? -57.684 -5.449 107.594 1.00 28.28 405 HIS A O 1
ATOM 3339 N N . SER A 1 406 ? -59.272 -5.353 106.005 1.00 26.50 406 SER A N 1
ATOM 3340 C CA . SER A 1 406 ? -59.487 -3.895 105.826 1.00 26.50 406 SER A CA 1
ATOM 3341 C C . SER A 1 406 ? -60.385 -3.329 106.961 1.00 26.50 406 SER A C 1
ATOM 3343 O O . SER A 1 406 ? -61.029 -4.163 107.605 1.00 26.50 406 SER A O 1
ATOM 3345 N N . PRO A 1 407 ? -60.565 -1.995 107.186 1.00 40.66 407 PRO A N 1
ATOM 3346 C CA . PRO A 1 407 ? -60.408 -0.861 106.253 1.00 40.66 407 PRO A CA 1
ATOM 3347 C C . PRO A 1 407 ? -59.791 0.450 106.831 1.00 40.66 407 PRO A C 1
ATOM 3349 O O . PRO A 1 407 ? -59.379 0.526 107.981 1.00 40.66 407 PRO A O 1
ATOM 3352 N N . SER A 1 408 ? -59.716 1.475 105.966 1.00 29.78 408 SER A N 1
ATOM 3353 C CA . SER A 1 408 ? -59.260 2.875 106.156 1.00 29.78 408 SER A CA 1
ATOM 3354 C C . SER A 1 408 ? -59.950 3.642 107.315 1.00 29.78 408 SER A C 1
ATOM 3356 O O . SER A 1 408 ? -60.954 3.145 107.823 1.00 29.78 408 SER A O 1
ATOM 3358 N N . PRO A 1 409 ? -59.507 4.869 107.715 1.00 40.56 409 PRO A N 1
ATOM 3359 C CA . PRO A 1 409 ? -59.845 6.097 106.962 1.00 40.56 409 PRO A CA 1
ATOM 3360 C C . PRO A 1 409 ? -58.851 7.294 107.039 1.00 40.56 409 PRO A C 1
ATOM 3362 O O . PRO A 1 409 ? -57.839 7.295 107.728 1.00 40.56 409 PRO A O 1
ATOM 3365 N N . MET A 1 410 ? -59.215 8.312 106.249 1.00 29.41 410 MET A N 1
ATOM 3366 C CA . MET A 1 410 ? -58.705 9.677 106.028 1.00 29.41 410 MET A CA 1
ATOM 3367 C C . MET A 1 410 ? -57.988 10.429 107.172 1.00 29.41 410 MET A C 1
ATOM 3369 O O . MET A 1 410 ? -58.511 10.497 108.276 1.00 29.41 410 MET A O 1
ATOM 3373 N N . MET A 1 411 ? -56.971 11.241 106.822 1.00 30.14 411 MET A N 1
ATOM 3374 C CA . MET A 1 411 ? -57.008 12.706 107.032 1.00 30.14 411 MET A CA 1
ATOM 3375 C C . MET A 1 411 ? -55.862 13.477 106.338 1.00 30.14 411 MET A C 1
ATOM 3377 O O . MET A 1 411 ? -54.755 12.987 106.152 1.00 30.14 411 MET A O 1
ATOM 3381 N N . LYS A 1 412 ? -56.193 14.718 105.960 1.00 29.11 412 LYS A N 1
ATOM 3382 C CA . LYS A 1 412 ? -55.406 15.781 105.305 1.00 29.11 412 LYS A CA 1
ATOM 3383 C C . LYS A 1 412 ? -54.192 16.261 106.124 1.00 29.11 412 LYS A C 1
ATOM 3385 O O . LYS A 1 412 ? -54.366 16.492 107.316 1.00 29.11 412 LYS A O 1
ATOM 3390 N N . ARG A 1 413 ? -53.096 16.682 105.460 1.00 28.41 413 ARG A N 1
ATOM 3391 C CA . ARG A 1 413 ? -52.469 18.009 105.703 1.00 28.41 413 ARG A CA 1
ATOM 3392 C C . ARG A 1 413 ? -51.386 18.432 104.685 1.00 28.41 413 ARG A C 1
ATOM 3394 O O . ARG A 1 413 ? -50.414 17.726 104.470 1.00 28.41 413 ARG A O 1
ATOM 3401 N N . SER A 1 414 ? -51.604 19.637 104.143 1.00 28.16 414 SER A N 1
ATOM 3402 C CA . SER A 1 414 ? -50.675 20.766 103.896 1.00 28.16 414 SER A CA 1
ATOM 3403 C C . SER A 1 414 ? -49.334 20.591 103.160 1.00 28.16 414 SER A C 1
ATOM 3405 O O . SER A 1 414 ? -48.380 20.054 103.705 1.00 28.16 414 SER A O 1
ATOM 3407 N N . GLN A 1 415 ? -49.279 21.255 101.994 1.00 28.81 415 GLN A N 1
ATOM 3408 C CA . GLN A 1 415 ? -48.305 22.281 101.564 1.00 28.81 415 GLN A CA 1
ATOM 3409 C C . GLN A 1 415 ? -46.813 22.086 101.886 1.00 28.81 415 GLN A C 1
ATOM 3411 O O . GLN A 1 415 ? -46.400 22.252 103.026 1.00 28.81 415 GLN A O 1
ATOM 3416 N N . MET A 1 416 ? -45.992 22.038 100.830 1.00 30.16 416 MET A N 1
ATOM 3417 C CA . MET A 1 416 ? -44.935 23.040 100.637 1.00 30.16 416 MET A CA 1
ATOM 3418 C C . MET A 1 416 ? -44.500 23.104 99.168 1.00 30.16 416 MET A C 1
ATOM 3420 O O . MET A 1 416 ? -44.244 22.090 98.525 1.00 30.16 416 MET A O 1
ATOM 3424 N N . MET A 1 417 ? -44.464 24.330 98.647 1.00 27.94 417 MET A N 1
ATOM 3425 C CA . MET A 1 417 ? -43.910 24.687 97.348 1.00 27.94 417 MET A CA 1
ATOM 3426 C C . MET A 1 417 ? -42.408 24.389 97.315 1.00 27.94 417 MET A C 1
ATOM 3428 O O . MET A 1 417 ? -41.675 24.831 98.196 1.00 27.94 417 MET A O 1
ATOM 3432 N N . SER A 1 418 ? -41.933 23.749 96.249 1.00 29.16 418 SER A N 1
ATOM 3433 C CA . SER A 1 418 ? -40.602 24.040 95.724 1.00 29.16 418 SER A CA 1
ATOM 3434 C C . SER A 1 418 ? -40.6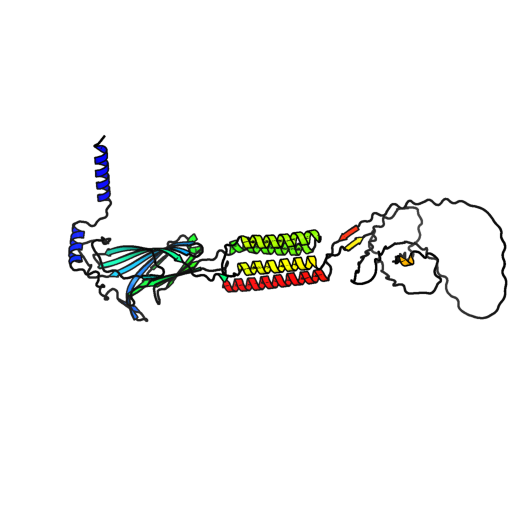98 24.140 94.201 1.00 29.16 418 SER A C 1
ATOM 3436 O O . SER A 1 418 ? -41.120 23.229 93.492 1.00 29.16 418 SER A O 1
ATOM 3438 N N . SER A 1 419 ? -40.415 25.340 93.714 1.00 27.56 419 SER A N 1
ATOM 3439 C CA . SER A 1 419 ? -40.272 25.680 92.310 1.00 27.56 419 SER A CA 1
ATOM 3440 C C . SER A 1 419 ? -39.000 25.021 91.774 1.00 27.56 419 SER A C 1
ATOM 3442 O O . SER A 1 419 ? -37.903 25.530 92.014 1.00 27.56 419 SER A O 1
ATOM 3444 N N . SER A 1 420 ? -39.117 23.897 91.062 1.00 28.36 420 SER A N 1
ATOM 3445 C CA . SER A 1 420 ? -37.994 23.359 90.289 1.00 28.36 420 SER A CA 1
ATOM 3446 C C . SER A 1 420 ? -37.942 24.052 88.932 1.00 28.36 420 SER A C 1
ATOM 3448 O O . SER A 1 420 ? -38.894 24.001 88.154 1.00 28.36 420 SER A O 1
ATOM 3450 N N . MET A 1 421 ? -36.822 24.720 88.683 1.00 29.89 421 MET A N 1
ATOM 3451 C CA . MET A 1 421 ? -36.496 25.407 87.442 1.00 29.89 421 MET A CA 1
ATOM 3452 C C . MET A 1 421 ? -36.711 24.506 86.219 1.00 29.89 421 MET A C 1
ATOM 3454 O O . MET A 1 421 ? -36.110 23.439 86.116 1.00 29.89 421 MET A O 1
ATOM 3458 N N . ASN A 1 422 ? -37.518 24.985 85.271 1.00 29.78 422 ASN A N 1
ATOM 3459 C CA . ASN A 1 422 ? -37.505 24.515 83.890 1.00 29.78 422 ASN A CA 1
ATOM 3460 C C . ASN A 1 422 ? -36.111 24.778 83.304 1.00 29.78 422 ASN A C 1
ATOM 3462 O O . ASN A 1 422 ? -35.782 25.915 82.957 1.00 29.78 422 ASN A O 1
ATOM 3466 N N . SER A 1 423 ? -35.287 23.739 83.181 1.00 31.14 423 SER A N 1
ATOM 3467 C CA . SER A 1 423 ? -34.129 23.773 82.297 1.00 31.14 423 SER A CA 1
ATOM 3468 C C . SER A 1 423 ? -34.632 23.709 80.856 1.00 31.14 423 SER A C 1
ATOM 3470 O O . SER A 1 423 ? -35.112 22.691 80.367 1.00 31.14 423 SER A O 1
ATOM 3472 N N . SER A 1 424 ? -34.552 24.851 80.176 1.00 33.19 424 SER A N 1
ATOM 3473 C CA . SER A 1 424 ? -34.692 24.952 78.727 1.00 33.19 424 SER A CA 1
ATOM 3474 C C . SER A 1 424 ? -33.633 24.065 78.065 1.00 33.19 424 SER A C 1
ATOM 3476 O O . SER A 1 424 ? -32.443 24.388 78.061 1.00 33.19 424 SER A O 1
ATOM 3478 N N . ILE A 1 425 ? -34.060 22.909 77.555 1.00 36.66 425 ILE A N 1
ATOM 3479 C CA . ILE A 1 425 ? -33.247 22.037 76.710 1.00 36.66 425 ILE A CA 1
ATOM 3480 C C . ILE A 1 425 ? -33.105 22.761 75.369 1.00 36.66 425 ILE A C 1
ATOM 3482 O O . ILE A 1 425 ? -34.054 22.832 74.588 1.00 36.66 425 ILE A O 1
ATOM 3486 N N . LYS A 1 426 ? -31.927 23.338 75.105 1.00 34.34 426 LYS A N 1
ATOM 3487 C CA . LYS A 1 426 ? -31.595 23.832 73.764 1.00 34.34 426 LYS A CA 1
ATOM 3488 C C . LYS A 1 426 ? -31.666 22.654 72.777 1.00 34.34 426 LYS A C 1
ATOM 3490 O O . LYS A 1 426 ? -31.196 21.566 73.118 1.00 34.34 426 LYS A O 1
ATOM 3495 N N . PRO A 1 427 ? -32.248 22.838 71.579 1.00 35.16 427 PRO A N 1
ATOM 3496 C CA . PRO A 1 427 ? -32.364 21.766 70.600 1.00 35.16 427 PRO A CA 1
ATOM 3497 C C . PRO A 1 427 ? -30.967 21.281 70.197 1.00 35.16 427 PRO A C 1
ATOM 3499 O O . PRO A 1 427 ? -30.123 22.076 69.790 1.00 35.16 427 PRO A O 1
ATOM 3502 N N . GLN A 1 428 ? -30.730 19.976 70.341 1.00 45.78 428 GLN A N 1
ATOM 3503 C CA . GLN A 1 428 ? -29.507 19.316 69.891 1.00 45.78 428 GLN A CA 1
ATOM 3504 C C . GLN A 1 428 ? -29.306 19.565 68.391 1.00 45.78 428 GLN A C 1
ATOM 3506 O O . GLN A 1 428 ? -30.220 19.348 67.591 1.00 45.78 428 GLN A O 1
ATOM 3511 N N . GLU A 1 429 ? -28.111 20.007 68.000 1.00 41.47 429 GLU A N 1
ATOM 3512 C CA . GLU A 1 429 ? -27.768 20.217 66.596 1.00 41.47 429 GLU A CA 1
ATOM 3513 C C . GLU A 1 429 ? -27.666 18.857 65.885 1.00 41.47 429 GLU A C 1
ATOM 3515 O O . GLU A 1 429 ? -26.689 18.114 66.005 1.00 41.47 429 GLU A O 1
ATOM 3520 N N . LYS A 1 430 ? -28.729 18.493 65.161 1.00 46.00 430 LYS A N 1
ATOM 3521 C CA . LYS A 1 430 ? -28.805 17.257 64.380 1.00 46.00 430 LYS A CA 1
ATOM 3522 C C . LYS A 1 430 ? -27.943 17.398 63.125 1.00 46.00 430 LYS A C 1
ATOM 3524 O O . LYS A 1 430 ? -28.400 17.908 62.103 1.00 46.00 430 LYS A O 1
ATOM 3529 N N . ARG A 1 431 ? -26.706 16.900 63.161 1.00 46.34 431 ARG A N 1
ATOM 3530 C CA . ARG A 1 431 ? -25.855 16.833 61.965 1.00 46.34 431 ARG A CA 1
ATOM 3531 C C . ARG A 1 431 ? -26.161 15.556 61.183 1.00 46.34 431 ARG A C 1
ATOM 3533 O O . ARG A 1 431 ? -25.645 14.481 61.462 1.00 46.34 431 ARG A O 1
ATOM 3540 N N . THR A 1 432 ? -27.020 15.654 60.172 1.00 46.44 432 THR A N 1
ATOM 3541 C CA . THR A 1 432 ? -27.292 14.523 59.272 1.00 46.44 432 THR A CA 1
ATOM 3542 C C . THR A 1 432 ? -26.216 14.439 58.189 1.00 46.44 432 THR A C 1
ATOM 3544 O O . THR A 1 432 ? -26.196 15.262 57.270 1.00 46.44 432 THR A O 1
ATOM 3547 N N . VAL A 1 433 ? -25.331 13.442 58.253 1.00 49.34 433 VAL A N 1
ATOM 3548 C CA . VAL A 1 433 ? -24.368 13.164 57.178 1.00 49.34 433 VAL A CA 1
ATOM 3549 C C . VAL A 1 433 ? -24.979 12.118 56.249 1.00 49.34 433 VAL A C 1
ATOM 3551 O O . VAL A 1 433 ? -24.930 10.914 56.486 1.00 49.34 433 VAL A O 1
ATOM 3554 N N . THR A 1 434 ? -25.577 12.572 55.150 1.00 51.09 434 THR A N 1
ATOM 3555 C CA . THR A 1 434 ? -26.124 11.668 54.130 1.00 51.09 434 THR A CA 1
ATOM 3556 C C . THR A 1 434 ? -24.994 11.096 53.270 1.00 51.09 434 THR A C 1
ATOM 3558 O O . THR A 1 434 ? -24.439 11.780 52.410 1.00 51.09 434 THR A O 1
ATOM 3561 N N . ARG A 1 435 ? -24.641 9.821 53.481 1.00 54.16 435 ARG A N 1
ATOM 3562 C CA . ARG A 1 435 ? -23.726 9.083 52.596 1.00 54.16 435 ARG A CA 1
ATOM 3563 C C . ARG A 1 435 ? -24.539 8.224 51.633 1.00 54.16 435 ARG A C 1
ATOM 3565 O O . ARG A 1 435 ? -25.267 7.332 52.042 1.00 54.16 435 ARG A O 1
ATOM 3572 N N . MET A 1 436 ? -24.388 8.456 50.332 1.00 56.38 436 MET A N 1
ATOM 3573 C CA . MET A 1 436 ? -24.967 7.552 49.335 1.00 56.38 436 MET A CA 1
ATOM 3574 C C . MET A 1 436 ? -24.090 6.308 49.228 1.00 56.38 436 MET A C 1
ATOM 3576 O O . MET A 1 436 ? -22.909 6.411 48.904 1.00 56.38 436 MET A O 1
ATOM 3580 N N . GLY A 1 437 ? -24.656 5.143 49.532 1.00 61.53 437 GLY A N 1
ATOM 3581 C CA . GLY A 1 437 ? -24.002 3.854 49.340 1.00 61.53 437 GLY A CA 1
ATOM 3582 C C . GLY A 1 437 ? -24.666 3.095 48.199 1.00 61.53 437 GLY A C 1
ATOM 3583 O O . GLY A 1 437 ? -25.890 3.044 48.122 1.00 61.53 437 GLY A O 1
ATOM 3584 N N . LEU A 1 438 ? -23.878 2.477 47.315 1.00 72.62 438 LEU A N 1
ATOM 3585 C CA . LEU A 1 438 ? -24.434 1.470 46.412 1.00 72.62 438 LEU A CA 1
ATOM 3586 C C . LEU A 1 438 ? -24.832 0.226 47.218 1.00 72.62 438 LEU A C 1
ATOM 3588 O O . LEU A 1 438 ? -24.030 -0.285 48.007 1.00 72.62 438 LEU A O 1
ATOM 3592 N N . GLY A 1 439 ? -26.039 -0.289 46.977 1.00 79.56 439 GLY A N 1
ATOM 3593 C CA . GLY A 1 439 ? -26.475 -1.574 47.524 1.00 79.56 439 GLY A CA 1
ATOM 3594 C C . GLY A 1 439 ? -25.579 -2.725 47.052 1.00 79.56 439 GLY A C 1
ATOM 3595 O O . GLY A 1 439 ? -25.022 -2.673 45.954 1.00 79.56 439 GLY A O 1
ATOM 3596 N N . LYS A 1 440 ? -25.446 -3.778 47.872 1.00 84.06 440 LYS A N 1
ATOM 3597 C CA . LYS A 1 440 ? -24.585 -4.945 47.583 1.00 84.06 440 LYS A CA 1
ATOM 3598 C C . LYS A 1 440 ? -24.908 -5.583 46.220 1.00 84.06 440 LYS A C 1
ATOM 3600 O O . LYS A 1 440 ? -23.989 -5.833 45.448 1.00 84.06 440 LYS A O 1
ATOM 3605 N N . LYS A 1 441 ? -26.200 -5.736 45.889 1.00 86.94 441 LYS A N 1
ATOM 3606 C CA . LYS A 1 441 ? -26.670 -6.252 44.586 1.00 86.94 441 LYS A CA 1
ATOM 3607 C C . LYS A 1 441 ? -26.174 -5.390 43.412 1.00 86.94 441 LYS A C 1
ATOM 3609 O O . LYS A 1 441 ? -25.549 -5.908 42.496 1.00 86.94 441 LYS A O 1
ATOM 3614 N N . LYS A 1 442 ? -26.340 -4.059 43.484 1.00 87.75 442 LYS A N 1
ATOM 3615 C CA . LYS A 1 442 ? -25.877 -3.128 42.434 1.00 87.75 442 LYS A CA 1
ATOM 3616 C C . LYS A 1 442 ? -24.352 -3.146 42.273 1.00 87.75 442 LYS A C 1
ATOM 3618 O O . LYS A 1 442 ? -23.863 -3.119 41.150 1.00 87.75 442 LYS A O 1
ATOM 3623 N N . LYS A 1 443 ? -23.600 -3.227 43.379 1.00 89.69 443 LYS A N 1
ATOM 3624 C CA . LYS A 1 443 ? -22.132 -3.362 43.339 1.00 89.69 443 LYS A CA 1
ATOM 3625 C C . LYS A 1 443 ? -21.698 -4.623 42.595 1.00 89.69 443 LYS A C 1
ATOM 3627 O O . LYS A 1 443 ? -20.786 -4.540 41.782 1.00 89.69 443 LYS A O 1
ATOM 3632 N N . LEU A 1 444 ? -22.356 -5.755 42.856 1.00 91.81 444 LEU A N 1
ATOM 3633 C CA . LEU A 1 444 ? -22.061 -7.018 42.182 1.00 91.81 444 LEU A CA 1
ATOM 3634 C C . LEU A 1 444 ? -22.344 -6.924 40.676 1.00 91.81 444 LEU A C 1
ATOM 3636 O O . LEU A 1 444 ? -21.471 -7.247 39.881 1.00 91.81 444 LEU A O 1
ATOM 3640 N N . CYS A 1 445 ? -23.509 -6.403 40.276 1.00 92.88 445 CYS A N 1
ATOM 3641 C CA . CYS A 1 445 ? -23.847 -6.259 38.857 1.00 92.88 445 CYS A CA 1
ATOM 3642 C C . CYS A 1 445 ? -22.889 -5.305 38.120 1.00 92.88 445 CYS A C 1
ATOM 3644 O O . CYS A 1 445 ? -22.452 -5.607 37.013 1.00 92.88 445 CYS A O 1
ATOM 3646 N N . LEU A 1 446 ? -22.512 -4.178 38.737 1.00 92.12 446 LEU A N 1
ATOM 3647 C CA . LEU A 1 446 ? -21.528 -3.260 38.154 1.00 92.12 446 LEU A CA 1
ATOM 3648 C C . LEU A 1 446 ? -20.143 -3.898 38.035 1.00 92.12 446 LEU A C 1
ATOM 3650 O O . LEU A 1 446 ? -19.478 -3.706 37.021 1.00 92.12 446 LEU A O 1
ATOM 3654 N N . LEU A 1 447 ? -19.723 -4.680 39.033 1.00 93.75 447 LEU A N 1
ATOM 3655 C CA . LEU A 1 447 ? -18.479 -5.442 38.963 1.00 93.75 447 LEU A CA 1
ATOM 3656 C C . LEU A 1 447 ? -18.504 -6.420 37.780 1.00 93.75 447 LEU A C 1
ATOM 3658 O O . LEU A 1 447 ? -17.539 -6.468 37.023 1.00 93.75 447 LEU A O 1
ATOM 3662 N N . CYS A 1 448 ? -19.615 -7.134 37.567 1.00 95.69 448 CYS A N 1
ATOM 3663 C CA . CYS A 1 448 ? -19.782 -8.022 36.415 1.00 95.69 448 CYS A CA 1
ATOM 3664 C C . CYS A 1 448 ? -19.655 -7.276 35.078 1.00 95.69 448 CYS A C 1
ATOM 3666 O O . CYS A 1 448 ? -18.953 -7.757 34.191 1.00 95.69 448 CYS A O 1
ATOM 3668 N N . ILE A 1 449 ? -20.264 -6.090 34.935 1.00 95.31 449 ILE A N 1
ATOM 3669 C CA . ILE A 1 449 ? -20.122 -5.278 33.714 1.00 95.31 449 ILE A CA 1
ATOM 3670 C C . ILE A 1 449 ? -18.675 -4.833 33.505 1.00 95.31 449 ILE A C 1
ATOM 3672 O O . ILE A 1 449 ? -18.172 -4.910 32.388 1.00 95.31 449 ILE A O 1
ATOM 3676 N N . VAL A 1 450 ? -17.996 -4.369 34.556 1.00 95.44 450 VAL A N 1
ATOM 3677 C CA . VAL A 1 450 ? -16.600 -3.918 34.455 1.00 95.44 450 VAL A CA 1
ATOM 3678 C C . VAL A 1 450 ? -15.682 -5.075 34.061 1.00 95.44 450 VAL A C 1
ATOM 3680 O O . VAL A 1 450 ? -14.823 -4.902 33.197 1.00 95.44 450 VAL A O 1
ATOM 3683 N N . ILE A 1 451 ? -15.884 -6.264 34.635 1.00 96.62 451 ILE A N 1
ATOM 3684 C CA . ILE A 1 451 ? -15.149 -7.472 34.246 1.00 96.62 451 ILE A CA 1
ATOM 3685 C C . ILE A 1 451 ? -15.435 -7.815 32.779 1.00 96.62 451 ILE A C 1
ATOM 3687 O O . ILE A 1 451 ? -14.492 -7.982 32.012 1.00 96.62 451 ILE A O 1
ATOM 3691 N N . SER A 1 452 ? -16.707 -7.844 32.367 1.00 97.31 452 SER A N 1
ATOM 3692 C CA . SER A 1 452 ? -17.105 -8.103 30.975 1.00 97.31 452 SER A CA 1
ATOM 3693 C C . SER A 1 452 ? -16.448 -7.127 29.996 1.00 97.31 452 SER A C 1
ATOM 3695 O O . SER A 1 452 ? -15.868 -7.545 28.997 1.00 97.31 452 SER A O 1
ATOM 3697 N N . TYR A 1 453 ? -16.455 -5.830 30.316 1.00 96.75 453 TYR A N 1
ATOM 3698 C CA . TYR A 1 453 ? -15.836 -4.803 29.482 1.00 96.75 453 TYR A CA 1
ATOM 3699 C C . TYR A 1 453 ? -14.315 -4.960 29.410 1.00 96.75 453 TYR A C 1
ATOM 3701 O O . TYR A 1 453 ? -13.716 -4.757 28.358 1.00 96.75 453 TYR A O 1
ATOM 3709 N N . THR A 1 454 ? -13.683 -5.356 30.515 1.00 95.94 454 THR A N 1
ATOM 3710 C CA . THR A 1 454 ? -12.238 -5.613 30.561 1.00 95.94 454 THR A CA 1
ATOM 3711 C C . THR A 1 454 ? -11.873 -6.821 29.701 1.00 95.94 454 THR A C 1
ATOM 3713 O O . THR A 1 454 ? -10.921 -6.755 28.931 1.00 95.94 454 THR A O 1
ATOM 3716 N N . VAL A 1 455 ? -12.660 -7.899 29.766 1.00 97.12 455 VAL A N 1
ATOM 3717 C CA . VAL A 1 455 ? -12.488 -9.079 28.903 1.00 97.12 455 VAL A CA 1
ATOM 3718 C C . VAL A 1 455 ? -12.679 -8.706 27.433 1.00 97.12 455 VAL A C 1
ATOM 3720 O O . VAL A 1 455 ? -11.846 -9.071 26.609 1.00 97.12 455 VAL A O 1
ATOM 3723 N N . PHE A 1 456 ? -13.718 -7.931 27.108 1.00 97.12 456 PHE A N 1
ATOM 3724 C CA . PHE A 1 456 ? -13.935 -7.399 25.762 1.00 97.12 456 PHE A CA 1
ATOM 3725 C C . PHE A 1 456 ? -12.736 -6.574 25.275 1.00 97.12 456 PHE A C 1
ATOM 3727 O O . PHE A 1 456 ? -12.237 -6.810 24.179 1.00 97.12 456 PHE A O 1
ATOM 3734 N N . PHE A 1 457 ? -12.237 -5.652 26.101 1.00 95.62 457 PHE A N 1
ATOM 3735 C CA . PHE A 1 457 ? -11.072 -4.827 25.791 1.00 95.62 457 PHE A CA 1
ATOM 3736 C C . PHE A 1 457 ? -9.827 -5.677 25.510 1.00 95.62 457 PHE A C 1
ATOM 3738 O O . PHE A 1 457 ? -9.154 -5.468 24.502 1.00 95.62 457 PHE A O 1
ATOM 3745 N N . CYS A 1 458 ? -9.536 -6.656 26.371 1.00 96.44 458 CYS A N 1
ATOM 3746 C CA . CYS A 1 458 ? -8.409 -7.569 26.199 1.00 96.44 458 CYS A CA 1
ATOM 3747 C C . CYS A 1 458 ? -8.548 -8.409 24.923 1.00 96.44 458 CYS A C 1
ATOM 3749 O O . CYS A 1 458 ? -7.597 -8.495 24.152 1.00 96.44 458 CYS A O 1
ATOM 3751 N N . ALA A 1 459 ? -9.725 -8.987 24.670 1.00 96.31 459 ALA A N 1
ATOM 3752 C CA . ALA A 1 459 ? -9.984 -9.779 23.469 1.00 96.31 459 ALA A CA 1
ATOM 3753 C C . ALA A 1 459 ? -9.847 -8.935 22.193 1.00 96.31 459 ALA A C 1
ATOM 3755 O O . ALA A 1 459 ? -9.200 -9.359 21.236 1.00 96.31 459 ALA A O 1
ATOM 3756 N N . TYR A 1 460 ? -10.392 -7.716 22.205 1.00 95.31 460 TYR A N 1
ATOM 3757 C CA . TYR A 1 460 ? -10.250 -6.760 21.111 1.00 95.31 460 TYR A CA 1
ATOM 3758 C C . TYR A 1 460 ? -8.780 -6.410 20.865 1.00 95.31 460 TYR A C 1
ATOM 3760 O O . TYR A 1 460 ? -8.315 -6.443 19.730 1.00 95.31 460 TYR A O 1
ATOM 3768 N N . PHE A 1 461 ? -8.023 -6.131 21.927 1.00 93.81 461 PHE A N 1
ATOM 3769 C CA . PHE A 1 461 ? -6.600 -5.825 21.827 1.00 93.81 461 PHE A CA 1
ATOM 3770 C C . PHE A 1 461 ? -5.786 -7.001 21.270 1.00 93.81 461 PHE A C 1
ATOM 3772 O O . PHE A 1 461 ? -4.954 -6.795 20.392 1.00 93.81 461 PHE A O 1
ATOM 3779 N N . CYS A 1 462 ? -6.056 -8.236 21.706 1.00 94.69 462 CYS A N 1
ATOM 3780 C CA . CYS A 1 462 ? -5.434 -9.435 21.136 1.00 94.69 462 CYS A CA 1
ATOM 3781 C C . CYS A 1 462 ? -5.731 -9.583 19.638 1.00 94.69 462 CYS A C 1
ATOM 3783 O O . CYS A 1 462 ? -4.832 -9.917 18.871 1.00 94.69 462 CYS A O 1
ATOM 3785 N N . LEU A 1 463 ? -6.964 -9.294 19.212 1.00 92.94 463 LEU A N 1
ATOM 3786 C CA . LEU A 1 463 ? -7.342 -9.319 17.801 1.00 92.94 463 LEU A CA 1
ATOM 3787 C C . LEU A 1 463 ? -6.588 -8.239 17.008 1.00 92.94 463 LEU A C 1
ATOM 3789 O O . LEU A 1 463 ? -6.027 -8.528 15.957 1.00 92.94 463 LEU A O 1
ATOM 3793 N N . VAL A 1 464 ? -6.494 -7.015 17.534 1.00 91.00 464 VAL A N 1
ATOM 3794 C CA . VAL A 1 464 ? -5.706 -5.941 16.907 1.00 91.00 464 VAL A CA 1
ATOM 3795 C C . VAL A 1 464 ? -4.231 -6.328 16.782 1.00 91.00 464 VAL A C 1
ATOM 3797 O O . VAL A 1 464 ? -3.637 -6.100 15.734 1.00 91.00 464 VAL A O 1
ATOM 3800 N N . LEU A 1 465 ? -3.638 -6.949 17.807 1.00 90.75 465 LEU A N 1
ATOM 3801 C CA . LEU A 1 465 ? -2.262 -7.447 17.729 1.00 90.75 465 LEU A CA 1
ATOM 3802 C C . LEU A 1 465 ? -2.096 -8.540 16.669 1.00 90.75 465 LEU A C 1
ATOM 3804 O O . LEU A 1 465 ? -1.091 -8.534 15.971 1.00 90.75 465 LEU A O 1
ATOM 3808 N N . PHE A 1 466 ? -3.077 -9.433 16.523 1.00 90.44 466 PHE A N 1
ATOM 3809 C CA . PHE A 1 466 ? -3.085 -10.444 15.464 1.00 90.44 466 PHE A CA 1
ATOM 3810 C C . PHE A 1 466 ? -3.170 -9.829 14.059 1.00 90.44 466 PHE A C 1
ATOM 3812 O O . PHE A 1 466 ? -2.608 -10.376 13.126 1.00 90.44 466 PHE A O 1
ATOM 3819 N N . VAL A 1 467 ? -3.857 -8.695 13.900 1.00 86.56 467 VAL A N 1
ATOM 3820 C CA . VAL A 1 467 ? -3.950 -7.980 12.615 1.00 86.56 467 VAL A CA 1
ATOM 3821 C C . VAL A 1 467 ? -2.686 -7.172 12.302 1.00 86.56 467 VAL A C 1
ATOM 3823 O O . VAL A 1 467 ? -2.366 -6.953 11.137 1.00 86.56 467 VAL A O 1
ATOM 3826 N N . LEU A 1 468 ? -1.986 -6.687 13.331 1.00 83.56 468 LEU A N 1
ATOM 3827 C CA . LEU A 1 468 ? -0.766 -5.889 13.175 1.00 83.56 468 LEU A CA 1
ATOM 3828 C C . LEU A 1 468 ? 0.508 -6.729 13.003 1.00 83.56 468 LEU A C 1
ATOM 3830 O O . LEU A 1 468 ? 1.478 -6.211 12.442 1.00 83.56 468 LEU A O 1
ATOM 3834 N N . GLY A 1 469 ? 0.525 -7.948 13.549 1.00 74.62 469 GLY A N 1
ATOM 3835 C CA . GLY A 1 469 ? 1.610 -8.922 13.395 1.00 74.62 469 GLY A CA 1
ATOM 3836 C C . GLY A 1 469 ? 1.494 -9.671 12.082 1.00 74.62 469 GLY A C 1
ATOM 3837 O O . GLY A 1 469 ? 2.542 -9.806 11.413 1.00 74.62 469 GLY A O 1
#